Protein 4XBA (pdb70)

Nearest PDB structures (foldseek):
  3spd-assembly2_D  TM=9.838E-01  e=5.558E-36  Schizosaccharomyces pombe 972h-
  4ykl-assembly1_B-2  TM=9.839E-01  e=2.074E-35  Schizosaccharomyces pombe 972h-
  4xba-assembly1_B  TM=9.916E-01  e=1.407E-34  Schizosaccharomyces pombe 972h-
  3sp4-assembly2_B  TM=9.631E-01  e=8.719E-35  Schizosaccharomyces pombe 972h-
  4ndi-assembly2_B  TM=7.116E-01  e=6.285E-11  Homo sapiens

GO terms:
  GO:0003690 double-stranded DNA binding (F, IDA)
  GO:0003697 single-stranded DNA binding (F, IDA)
  GO:0030983 mismatched DNA binding (F, IDA)
  GO:0008270 zinc ion binding (F, IDA)
  GO:0033699 DNA 5'-adenosine monophosphate hydrolase activity (F, IDA)
  GO:0006298 mismatch repair (P, IDA)
  GO:0120108 DNA-3'-diphospho-5'-guanosine diphosphatase activity (F, IDA)
  GO:0019002 GMP binding (F, IDA)
  GO:1905108 guanosine binding (F, IDA)
  GO:1990165 single-strand break-containing DNA binding (F, IDA)
  GO:0005634 nucleus (C, HDA)
  GO:0005829 cytosol (C, HDA)

Secondary structure (DSSP, 8-state):
-GGGTTHHHHH-GGG-TTEEEE-SSEEEEE-SS-SSSSEEEEEE--TTTTTS-HHHHHHH-HHHHHHHHHHHHTTTHHHHHHHHHHHS-TT--HHHHHTTEEEEEESS-SSSS--EEEEES----TT--SHHHHHHHSSTTEEETT--GGG------GGG---SS-B-TTT--B-TT-HHHHHHHHHHHHHHHHHHH--/-GGGTTHHHHH-GGG-TTEEEE-SSEEEEE-SS-SSSSEEEEEE--TTTTTS-HHHHHHH-HHHHHHHHHHHHTTTHHHHHHHHHHHT-TT--HHHHHTTEEEEEESS-SSSS--EEEEES----TT--SHHHHHHHHSTTEEETT--GGG----TTSPPB-TTT--B-TT-HHHHHHHHHHHHHHHHHHH--

InterPro domains:
  IPR011146 HIT-like domain [PF01230] (45-155)
  IPR032566 Aprataxin, C2HE/C2H2/C2HC zinc finger [PF16278] (170-223)
  IPR036265 HIT-like superfamily [G3DSA:3.30.428.10] (33-232)
  IPR036265 HIT-like superfamily [SSF54197] (37-203)

B-factor: mean 23.41, std 11.92, range [8.29, 105.16]

Sequence (392 aa):
SFRDNLKVYIESSPEESYKNVIYYDDDVVLVRDMFPKSKKMHLLLMTRDPHLTHVHPLEIMMMMKHRSSLVEKLVSYVQGDLSSGLIFDEEARNCLSQQLTNEALCCNYIKVGFHAGPSMNNLHLHIMTLDHVSPSLKNSAHYISFTSPFFVKIDTPTSNLPTTRGTLTSLFQEDLKCWRCGETFGRHFTKLKAHLQEEYDDWLDKSVSSFRDNLKVYIESSPESYKNVIYYDDDVVLVRDMFPKSKMHLLLMTRDPHLTHVHPLEIMMMMKKHRSSLVEKLVSYVQGDLSSGLIFDEARNCLSQQLTNEALCCNYIKVGFHAGPSMNNLHLHIMTLDHVSPSLKNSSAHYISSFTSPFFVKIDTPTSNLPTLFQEDLKCWRCGETFGRHFTTKLKAHLQEEYDDWLDKSVS

CATH classification: 3.30.428.10

Solvent-accessible surface area: 18891 Å² total; per-residue (Å²): 108,108,103,44,83,20,95,43,29,19,113,33,2,115,77,79,128,13,18,43,61,103,37,131,68,0,0,0,0,90,23,111,132,41,21,1,77,0,6,0,6,1,0,3,58,53,102,158,28,5,123,31,37,7,2,66,0,0,87,151,53,92,92,11,3,84,89,1,38,65,24,25,109,37,122,2,30,38,62,6,16,74,12,0,39,114,40,25,24,111,103,2,58,34,54,21,0,15,80,5,32,20,22,0,2,16,2,9,36,33,38,68,2,7,15,0,8,0,0,0,31,3,1,19,8,124,26,0,156,70,12,30,54,4,5,0,7,48,24,107,16,13,4,108,19,113,24,24,60,70,71,30,42,113,140,29,79,39,127,84,34,134,66,147,64,1,75,1,66,66,45,4,88,59,30,27,121,80,27,98,124,0,63,63,34,1,70,114,22,12,66,46,22,40,113,105,24,63,97,108,124,101,42,82,20,89,42,15,17,114,34,2,119,73,82,126,26,21,43,58,102,40,132,62,0,0,0,0,94,23,121,123,42,26,0,72,1,6,0,9,1,0,3,57,54,101,156,31,5,124,30,78,6,14,84,0,0,110,153,58,87,97,11,2,81,85,1,41,71,26,19,94,38,123,0,20,37,71,6,16,75,11,0,40,105,43,24,16,116,110,3,60,33,54,26,0,11,95,5,32,19,22,0,3,17,16,32,50,54,32,72,3,8,11,0,7,0,0,0,32,2,1,19,6,115,30,0,151,67,14,52,57,2,12,11,8,47,25,125,56,11,7,109,17,110,28,25,46,66,84,36,68,173,96,70,157,113,81,0,84,1,66,66,45,3,92,78,19,29,128,90,34,98,111,0,62,61,28,1,76,115,20,9,72,52,26,39,110,110,20,52,111

Radius of gyration: 21.83 Å; Cα contacts (8 Å, |Δi|>4): 648; chains: 2; bounding box: 48×49×64 Å

Foldseek 3Di:
DVLAVCVCCLVCVVPDVQFPDDDPFWTKGFDPLAQALGKIKIFTSDPVPFQDQVLCCLQPVVVVLVVVVCVCVDPCVVVSVVSCCVRANVQFDSVLQVVFWFWFFFLEDSHRTGIIMIHGNLSQGPSNPACLSVCRCQDLRTPTSPDDNVPRDHRDDSVPDDDQWPADSPPGDTDGRCVVVVNVVSVVVSVVSCVVGGD/DCLAVVLCCLVCVVPDPQFPDDDPFWTKGFDPLDQALGKIKIFTSDPVPFQDQQLCCLQPVVVVLVVVVCVCVHVCVVVLVVRVCVRQNVQFDSVLQVVFWFWFDQNDHSHRTDIIMIHGNLSQGPSNDALCSVFSCQDVSTPTSPDDNVPDDCGSPFFDAQSPPGDTDGRPVVVSNVVSVVVSVVSCVVGGD

Structure (mmCIF, N/CA/C/O backbone):
data_4XBA
#
_entry.id   4XBA
#
_cell.length_a   52.761
_cell.length_b   72.509
_cell.length_c   53.926
_cell.angle_alpha   90.00
_cell.angle_beta   111.25
_cell.angle_gamma   90.00
#
_symmetry.space_group_name_H-M   'P 1 21 1'
#
loop_
_entity.id
_entity.type
_entity.pdbx_description
1 polymer 'Aprataxin-like protein'
2 non-polymer GUANOSINE
3 non-polymer 'ZINC ION'
4 non-polymer GLYCEROL
5 non-polymer "GUANOSINE-5'-MONOPHOSPHATE"
6 water water
#
loop_
_atom_site.group_PDB
_atom_site.id
_atom_site.type_symbol
_atom_site.label_atom_id
_atom_site.label_alt_id
_atom_site.label_comp_id
_atom_site.label_asym_id
_atom_site.label_entity_id
_atom_site.label_seq_id
_atom_site.pdbx_PDB_ins_code
_atom_site.Cartn_x
_atom_site.Cartn_y
_atom_site.Cartn_z
_atom_site.occupancy
_atom_site.B_iso_or_equiv
_atom_site.auth_seq_id
_atom_site.auth_comp_id
_atom_site.auth_asym_id
_atom_site.auth_atom_id
_atom_site.pdbx_PDB_model_num
ATOM 1 N N . SER A 1 1 ? -16.061 -14.833 -40.859 1.00 59.00 33 SER A N 1
ATOM 2 C CA . SER A 1 1 ? -16.108 -15.371 -39.507 1.00 46.65 33 SER A CA 1
ATOM 3 C C . SER A 1 1 ? -16.600 -14.315 -38.539 1.00 44.45 33 SER A C 1
ATOM 4 O O . SER A 1 1 ? -16.456 -13.121 -38.803 1.00 47.01 33 SER A O 1
ATOM 7 N N . PHE A 1 2 ? -17.097 -14.738 -37.385 1.00 36.29 34 PHE A N 1
ATOM 8 C CA . PHE A 1 2 ? -17.609 -13.801 -36.420 1.00 37.14 34 PHE A CA 1
ATOM 9 C C . PHE A 1 2 ? -16.455 -12.943 -35.901 1.00 36.57 34 PHE A C 1
ATOM 10 O O . PHE A 1 2 ? -16.677 -11.851 -35.414 1.00 32.48 34 PHE A O 1
ATOM 18 N N . ARG A 1 3 ? -15.222 -13.434 -36.008 1.00 26.62 35 ARG A N 1
ATOM 19 C CA . ARG A 1 3 ? -14.110 -12.659 -35.486 1.00 22.43 35 ARG A CA 1
ATOM 20 C C . ARG A 1 3 ? -13.876 -11.415 -36.292 1.00 20.60 35 ARG A C 1
ATOM 21 O O . ARG A 1 3 ? -13.169 -10.503 -35.849 1.00 17.49 35 ARG A O 1
ATOM 29 N N . ASP A 1 4 ? -14.494 -11.319 -37.454 1.00 24.27 36 ASP A N 1
ATOM 30 C CA . ASP A 1 4 ? -14.318 -10.114 -38.258 1.00 22.73 36 ASP A CA 1
ATOM 31 C C . ASP A 1 4 ? -15.490 -9.155 -38.110 1.00 17.83 36 ASP A C 1
ATOM 32 O O . ASP A 1 4 ? -15.564 -8.177 -38.863 1.00 21.83 36 ASP A O 1
ATOM 37 N N . ASN A 1 5 ? -16.354 -9.405 -37.119 1.00 18.32 37 ASN A N 1
ATOM 38 C CA . ASN A 1 5 ? -17.628 -8.665 -37.038 1.00 20.84 37 ASN A CA 1
ATOM 39 C C . ASN A 1 5 ? -17.440 -7.173 -36.844 1.00 21.67 37 ASN A C 1
ATOM 40 O O . ASN A 1 5 ? -18.233 -6.403 -37.364 1.00 25.17 37 ASN A O 1
ATOM 45 N N . LEU A 1 6 ? -16.370 -6.748 -36.174 1.00 15.37 38 LEU A N 1
ATOM 46 C CA . LEU A 1 6 ? -16.234 -5.332 -35.895 1.00 15.48 38 LEU A CA 1
ATOM 47 C C . LEU A 1 6 ? -15.724 -4.563 -37.104 1.00 17.30 38 LEU A C 1
ATOM 48 O O . LEU A 1 6 ? -15.709 -3.341 -37.070 1.00 15.17 38 LEU A O 1
ATOM 53 N N . LYS A 1 7 ? -15.318 -5.249 -38.174 1.00 15.22 39 LYS A N 1
ATOM 54 C CA . LYS A 1 7 ? -14.739 -4.536 -39.304 1.00 15.74 39 LYS A CA 1
ATOM 55 C C . LYS A 1 7 ? -15.698 -3.544 -39.907 1.00 15.38 39 LYS A C 1
ATOM 56 O O . LYS A 1 7 ? -15.265 -2.533 -40.405 1.00 17.08 39 LYS A O 1
ATOM 62 N N . VAL A 1 8 ? -17.001 -3.808 -39.842 1.00 17.63 40 VAL A N 1
ATOM 63 C CA . VAL A 1 8 ? -17.924 -2.898 -40.489 1.00 18.78 40 VAL A CA 1
ATOM 64 C C . VAL A 1 8 ? -17.887 -1.504 -39.876 1.00 13.39 40 VAL A C 1
ATOM 65 O O . VAL A 1 8 ? -18.152 -0.541 -40.563 1.00 16.22 40 VAL A O 1
ATOM 69 N N . TYR A 1 9 ? -17.550 -1.400 -38.585 1.00 14.20 41 TYR A N 1
ATOM 70 C CA . TYR A 1 9 ? -17.572 -0.091 -37.932 1.00 13.22 41 TYR A CA 1
ATOM 71 C C . TYR A 1 9 ? -16.445 0.784 -38.374 1.00 15.08 41 TYR A C 1
ATOM 72 O O . TYR A 1 9 ? -16.585 1.996 -38.356 1.00 14.26 41 TYR A O 1
ATOM 81 N N . ILE A 1 10 ? -15.325 0.176 -38.749 1.00 15.48 42 ILE A N 1
ATOM 82 C CA . ILE A 1 10 ? -14.220 0.986 -39.220 1.00 12.66 42 ILE A CA 1
ATOM 83 C C . ILE A 1 10 ? -14.246 1.168 -40.728 1.00 14.25 42 ILE A C 1
ATOM 84 O O . ILE A 1 10 ? -13.605 2.110 -41.224 1.00 18.29 42 ILE A O 1
ATOM 89 N N . GLU A 1 11 ? -15.001 0.321 -41.438 1.00 15.71 43 GLU A N 1
ATOM 90 C CA . GLU A 1 11 ? -15.206 0.530 -42.894 1.00 16.26 43 GLU A CA 1
ATOM 91 C C . GLU A 1 11 ? -16.234 1.611 -43.187 1.00 19.36 43 GLU A C 1
ATOM 92 O O . GLU A 1 11 ? -16.007 2.466 -44.032 1.00 22.22 43 GLU A O 1
ATOM 98 N N . SER A 1 12 ? -17.373 1.554 -42.492 1.00 16.08 44 SER A N 1
ATOM 99 C CA A SER A 1 12 ? -18.449 2.493 -42.767 0.32 18.99 44 SER A CA 1
ATOM 100 C CA B SER A 1 12 ? -18.497 2.452 -42.783 0.68 17.28 44 SER A CA 1
ATOM 101 C C . SER A 1 12 ? -19.154 2.947 -41.495 1.00 19.79 44 SER A C 1
ATOM 102 O O . SER A 1 12 ? -20.333 2.615 -41.245 1.00 18.85 44 SER A O 1
ATOM 107 N N . PRO A 1 13 ? -18.423 3.709 -40.660 1.00 15.43 45 PRO A N 1
ATOM 108 C CA . PRO A 1 13 ? -18.981 4.117 -39.365 1.00 14.39 45 PRO A CA 1
ATOM 109 C C . PRO A 1 13 ? -20.222 4.954 -39.515 1.00 14.38 45 PRO A C 1
ATOM 110 O O . PRO A 1 13 ? -21.097 4.913 -38.649 1.00 16.64 45 PRO A O 1
ATOM 114 N N . GLU A 1 14 ? -20.280 5.694 -40.619 1.00 17.84 46 GLU A N 1
ATOM 115 C CA A GLU A 1 14 ? -21.416 6.579 -40.818 0.54 17.76 46 GLU A CA 1
ATOM 116 C CA B GLU A 1 14 ? -21.434 6.535 -40.952 0.46 20.43 46 GLU A CA 1
ATOM 117 C C . GLU A 1 14 ? -22.747 5.804 -40.876 1.00 21.54 46 GLU A C 1
ATOM 118 O O . GLU A 1 14 ? -23.798 6.384 -40.585 1.00 20.05 46 GLU A O 1
ATOM 129 N N . SER A 1 15 ? -22.704 4.521 -41.184 1.00 18.67 47 SER A N 1
ATOM 130 C CA . SER A 1 15 ? -23.892 3.700 -41.411 1.00 19.06 47 SER A CA 1
ATOM 131 C C . SER A 1 15 ? -24.475 3.017 -40.206 1.00 27.45 47 SER A C 1
ATOM 132 O O . SER A 1 15 ? -25.504 2.396 -40.328 1.00 25.77 47 SER A O 1
ATOM 135 N N . TYR A 1 16 ? -23.805 3.055 -39.063 1.00 18.33 48 TYR A N 1
ATOM 136 C CA . TYR A 1 16 ? -24.245 2.257 -37.910 1.00 16.09 48 TYR A CA 1
ATOM 137 C C . TYR A 1 16 ? -24.603 3.157 -36.750 1.00 17.94 48 TYR A C 1
ATOM 138 O O . TYR A 1 16 ? -23.800 3.974 -36.279 1.00 15.74 48 TYR A O 1
ATOM 147 N N . LYS A 1 17 ? -25.844 3.073 -36.285 1.00 17.90 49 LYS A N 1
ATOM 148 C CA . LYS A 1 17 ? -26.300 4.036 -35.320 1.00 16.97 49 LYS A CA 1
ATOM 149 C C . LYS A 1 17 ? -25.659 3.851 -33.961 1.00 15.83 49 LYS A C 1
ATOM 150 O O . LYS A 1 17 ? -25.808 4.731 -33.108 1.00 16.97 49 LYS A O 1
ATOM 153 N N . ASN A 1 18 ? -24.967 2.723 -33.715 1.00 14.70 50 ASN A N 1
ATOM 154 C CA . ASN A 1 18 ? -24.321 2.627 -32.420 1.00 14.99 50 ASN A CA 1
ATOM 155 C C . ASN A 1 18 ? -22.902 3.187 -32.471 1.00 13.80 50 ASN A C 1
ATOM 156 O O . ASN A 1 18 ? -22.236 3.212 -31.443 1.00 14.39 50 ASN A O 1
ATOM 161 N N . VAL A 1 19 ? -22.481 3.696 -33.627 1.00 12.79 51 VAL A N 1
ATOM 162 C CA . VAL A 1 19 ? -21.223 4.471 -33.703 1.00 11.96 51 VAL A CA 1
ATOM 163 C C . VAL A 1 19 ? -21.539 5.894 -33.272 1.00 15.37 51 VAL A C 1
ATOM 164 O O . VAL A 1 19 ? -22.247 6.641 -33.985 1.00 15.02 51 VAL A O 1
ATOM 168 N N . ILE A 1 20 ? -20.973 6.316 -32.138 1.00 13.28 52 ILE A N 1
ATOM 169 C CA . ILE A 1 20 ? -21.305 7.627 -31.606 1.00 12.42 52 ILE A CA 1
ATOM 170 C C . ILE A 1 20 ? -20.236 8.713 -31.887 1.00 11.30 52 ILE A C 1
ATOM 171 O O . ILE A 1 20 ? -20.413 9.898 -31.566 1.00 13.49 52 ILE A O 1
ATOM 176 N N . TYR A 1 21 ? -19.112 8.317 -32.484 1.00 11.34 53 TYR A N 1
ATOM 177 C CA . TYR A 1 21 ? -18.122 9.248 -32.996 1.00 12.39 53 TYR A CA 1
ATOM 178 C C . TYR A 1 21 ? -17.269 8.539 -34.035 1.00 13.33 53 TYR A C 1
ATOM 179 O O . TYR A 1 21 ? -16.955 7.359 -33.878 1.00 10.89 53 TYR A O 1
ATOM 188 N N . TYR A 1 22 ? -16.916 9.240 -35.100 1.00 11.39 54 TYR A N 1
ATOM 189 C CA . TYR A 1 22 ? -15.847 8.784 -35.947 1.00 10.86 54 TYR A CA 1
ATOM 190 C C . TYR A 1 22 ? -15.109 9.941 -36.576 1.00 12.66 54 TYR A C 1
ATOM 191 O O . TYR A 1 22 ? -15.628 11.061 -36.712 1.00 13.02 54 TYR A O 1
ATOM 200 N N . ASP A 1 23 ? -13.889 9.662 -36.981 1.00 14.47 55 ASP A N 1
ATOM 201 C CA . ASP A 1 23 ? -13.163 10.549 -37.878 1.00 16.86 55 ASP A CA 1
ATOM 202 C C . ASP A 1 23 ? -12.273 9.696 -38.775 1.00 16.68 55 ASP A C 1
ATOM 203 O O . ASP A 1 23 ? -12.499 8.481 -38.886 1.00 15.61 55 ASP A O 1
ATOM 208 N N . ASP A 1 24 ? -11.295 10.298 -39.448 1.00 17.39 56 ASP A N 1
ATOM 209 C CA . ASP A 1 24 ? -10.516 9.496 -40.380 1.00 15.97 56 ASP A CA 1
ATOM 210 C C . ASP A 1 24 ? -9.687 8.436 -39.670 1.00 18.69 56 ASP A C 1
ATOM 211 O O . ASP A 1 24 ? -9.313 7.444 -40.296 1.00 20.74 56 ASP A O 1
ATOM 216 N N . ASP A 1 25 ? -9.423 8.656 -38.376 1.00 16.31 57 ASP A N 1
ATOM 217 C CA . ASP A 1 25 ? -8.496 7.815 -37.626 1.00 14.81 57 ASP A CA 1
ATOM 218 C C . ASP A 1 25 ? -9.130 6.809 -36.657 1.00 15.02 57 ASP A C 1
ATOM 219 O O . ASP A 1 25 ? -8.535 5.762 -36.377 1.00 15.49 57 ASP A O 1
ATOM 224 N N . VAL A 1 26 ? -10.271 7.138 -36.053 1.00 12.94 58 VAL A N 1
ATOM 225 C CA . VAL A 1 26 ? -10.834 6.268 -35.005 1.00 13.11 58 VAL A CA 1
ATOM 226 C C . VAL A 1 26 ? -12.361 6.228 -35.086 1.00 11.93 58 VAL A C 1
ATOM 227 O O . VAL A 1 26 ? -12.998 7.102 -35.678 1.00 12.90 58 VAL A O 1
ATOM 231 N N . VAL A 1 27 ? -12.939 5.216 -34.470 1.00 10.97 59 VAL A N 1
ATOM 232 C CA . VAL A 1 27 ? -14.382 5.076 -34.357 1.00 11.47 59 VAL A CA 1
ATOM 233 C C . VAL A 1 27 ? -14.694 4.774 -32.913 1.00 9.82 59 VAL A C 1
ATOM 234 O O . VAL A 1 27 ? -13.998 3.939 -32.310 1.00 12.18 59 VAL A O 1
ATOM 238 N N . LEU A 1 28 ? -15.697 5.429 -32.318 1.00 11.69 60 LEU A N 1
ATOM 239 C CA . LEU A 1 28 ? -16.177 5.093 -30.957 1.00 10.34 60 LEU A CA 1
ATOM 240 C C . LEU A 1 28 ? -17.525 4.464 -31.037 1.00 12.08 60 LEU A C 1
ATOM 241 O O . LEU A 1 28 ? -18.434 5.098 -31.608 1.00 13.14 60 LEU A O 1
ATOM 246 N N . VAL A 1 29 ? -17.660 3.192 -30.635 1.00 11.46 61 VAL A N 1
ATOM 247 C CA . VAL A 1 29 ? -18.895 2.481 -30.885 1.00 10.38 61 VAL A CA 1
ATOM 248 C C . VAL A 1 29 ? -19.406 1.855 -29.617 1.00 12.08 61 VAL A C 1
ATOM 249 O O . VAL A 1 29 ? -18.648 1.344 -28.802 1.00 12.90 61 VAL A O 1
ATOM 253 N N . ARG A 1 30 ? -20.731 1.852 -29.424 1.00 10.71 62 ARG A N 1
ATOM 254 C CA . ARG A 1 30 ? -21.299 1.159 -28.281 1.00 12.98 62 ARG A CA 1
ATOM 255 C C . ARG A 1 30 ? -21.201 -0.328 -28.492 1.00 17.03 62 ARG A C 1
ATOM 256 O O . ARG A 1 30 ? -21.613 -0.847 -29.544 1.00 21.78 62 ARG A O 1
ATOM 264 N N . ASP A 1 31 ? -20.737 -1.063 -27.504 1.00 14.03 63 ASP A N 1
ATOM 265 C CA . ASP A 1 31 ? -20.745 -2.515 -27.606 1.00 16.44 63 ASP A CA 1
ATOM 266 C C . ASP A 1 31 ? -22.190 -3.021 -27.688 1.00 17.61 63 ASP A C 1
ATOM 267 O O . ASP A 1 31 ? -23.048 -2.611 -26.908 1.00 18.16 63 ASP A O 1
ATOM 272 N N . MET A 1 32 ? -22.471 -3.907 -28.639 1.00 20.25 64 MET A N 1
ATOM 273 C CA . MET A 1 32 ? -23.874 -4.381 -28.731 1.00 18.93 64 MET A CA 1
ATOM 274 C C . MET A 1 32 ? -24.208 -5.429 -27.677 1.00 23.55 64 MET A C 1
ATOM 275 O O . MET A 1 32 ? -25.367 -5.746 -27.485 1.00 19.76 64 MET A O 1
ATOM 280 N N . PHE A 1 33 ? -23.196 -5.928 -26.976 1.00 18.52 65 PHE A N 1
ATOM 281 C CA . PHE A 1 33 ? -23.377 -6.895 -25.887 1.00 15.63 65 PHE A CA 1
ATOM 282 C C . PHE A 1 33 ? -22.648 -6.383 -24.666 1.00 14.41 65 PHE A C 1
ATOM 283 O O . PHE A 1 33 ? -21.673 -6.961 -24.220 1.00 15.63 65 PHE A O 1
ATOM 291 N N . PRO A 1 34 ? -23.115 -5.268 -24.135 1.00 11.74 66 PRO A N 1
ATOM 292 C CA . PRO A 1 34 ? -22.334 -4.560 -23.130 1.00 11.67 66 PRO A CA 1
ATOM 293 C C . PRO A 1 34 ? -22.153 -5.381 -21.870 1.00 12.71 66 PRO A C 1
ATOM 294 O O . PRO A 1 34 ? -23.074 -6.060 -21.405 1.00 12.85 66 PRO A O 1
ATOM 298 N N . LYS A 1 35 ? -20.977 -5.322 -21.277 1.00 12.77 67 LYS A N 1
ATOM 299 C CA . LYS A 1 35 ? -20.715 -6.145 -20.130 1.00 10.52 67 LYS A CA 1
ATOM 300 C C . LYS A 1 35 ? -20.698 -5.315 -18.854 1.00 11.06 67 LYS A C 1
ATOM 301 O O . LYS A 1 35 ? -20.406 -5.880 -17.802 1.00 12.44 67 LYS A O 1
ATOM 307 N N . SER A 1 36 ? -21.009 -4.018 -18.949 1.00 11.59 68 SER A N 1
ATOM 308 C CA . SER A 1 36 ? -21.282 -3.130 -17.801 1.00 10.38 68 SER A CA 1
ATOM 309 C C . SER A 1 36 ? -22.347 -2.176 -18.271 1.00 9.82 68 SER A C 1
ATOM 310 O O . SER A 1 36 ? -22.728 -2.186 -19.474 1.00 13.48 68 SER A O 1
ATOM 313 N N . LYS A 1 37 ? -22.820 -1.335 -17.379 1.00 11.38 69 LYS A N 1
ATOM 314 C CA A LYS A 1 37 ? -23.876 -0.393 -17.744 0.69 9.54 69 LYS A CA 1
ATOM 315 C CA B LYS A 1 37 ? -23.886 -0.401 -17.735 0.31 13.52 69 LYS A CA 1
ATOM 316 C C . LYS A 1 37 ? -23.494 0.470 -18.915 1.00 13.33 69 LYS A C 1
ATOM 317 O O . LYS A 1 37 ? -24.290 0.734 -19.825 1.00 15.14 69 LYS A O 1
ATOM 328 N N . MET A 1 38 ? -22.252 0.938 -18.920 1.00 11.36 70 MET A N 1
ATOM 329 C CA . MET A 1 38 ? -21.704 1.637 -20.085 1.00 11.01 70 MET A CA 1
ATOM 330 C C . MET A 1 38 ? -20.557 0.787 -20.615 1.00 9.55 70 MET A C 1
ATOM 331 O O . MET A 1 38 ? -19.717 0.316 -19.854 1.00 11.97 70 MET A O 1
ATOM 336 N N . HIS A 1 39 ? -20.569 0.521 -21.912 1.00 10.02 71 HIS A N 1
ATOM 337 C CA . HIS A 1 39 ? -19.473 -0.233 -22.527 1.00 9.19 71 H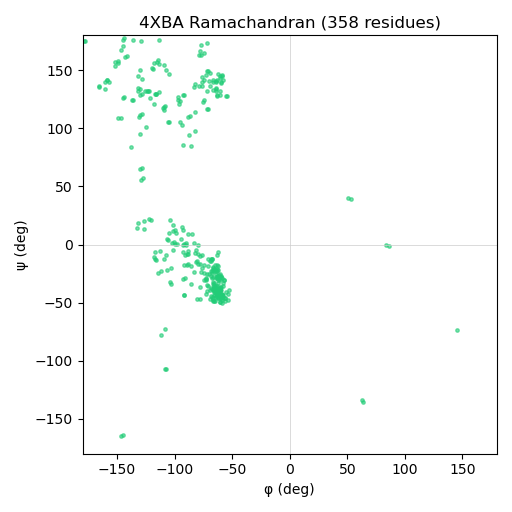IS A CA 1
ATOM 338 C C . HIS A 1 39 ? -19.288 0.211 -23.969 1.00 10.80 71 HIS A C 1
ATOM 339 O O . HIS A 1 39 ? -20.130 -0.113 -24.844 1.00 12.45 71 HIS A O 1
ATOM 346 N N . LEU A 1 40 ? -18.174 0.924 -24.205 1.00 11.51 72 LEU A N 1
ATOM 347 C CA . LEU A 1 40 ? -17.826 1.479 -25.506 1.00 12.27 72 LEU A CA 1
ATOM 348 C C . LEU A 1 40 ? -16.570 0.806 -25.985 1.00 12.28 72 LEU A C 1
ATOM 349 O O . LEU A 1 40 ? -15.804 0.298 -25.164 1.00 12.85 72 LEU A O 1
ATOM 354 N N . LEU A 1 41 ? -16.364 0.828 -27.293 1.00 9.42 73 LEU A N 1
ATOM 355 C CA . LEU A 1 41 ? -15.147 0.339 -27.917 1.00 9.89 73 LEU A CA 1
ATOM 356 C C . LEU A 1 41 ? -14.543 1.478 -28.728 1.00 11.91 73 LEU A C 1
ATOM 357 O O . LEU A 1 41 ? -15.239 2.114 -29.539 1.00 12.43 73 LEU A O 1
ATOM 362 N N . LEU A 1 42 ? -13.235 1.733 -28.596 1.00 10.76 74 LEU A N 1
ATOM 363 C CA . LEU A 1 42 ? -12.552 2.743 -29.378 1.00 9.90 74 LEU A CA 1
ATOM 364 C C . LEU A 1 42 ? -11.637 1.985 -30.349 1.00 10.52 74 LEU A C 1
ATOM 365 O O . LEU A 1 42 ? -10.777 1.189 -29.920 1.00 12.33 74 LEU A O 1
ATOM 370 N N . MET A 1 43 ? -11.880 2.137 -31.645 1.00 12.18 75 MET A N 1
ATOM 371 C CA . MET A 1 43 ? -11.237 1.352 -32.693 1.00 11.83 75 MET A CA 1
ATOM 372 C C . MET A 1 43 ? -10.392 2.203 -33.619 1.00 11.55 75 MET A C 1
ATOM 373 O O . MET A 1 43 ? -10.877 3.196 -34.130 1.00 13.33 75 MET A O 1
ATOM 378 N N . THR A 1 44 ? -9.145 1.821 -33.851 1.00 12.30 76 THR A N 1
ATOM 379 C CA . THR A 1 44 ? -8.336 2.469 -34.895 1.00 12.73 76 THR A CA 1
ATOM 380 C C . THR A 1 44 ? -8.885 2.067 -36.258 1.00 15.87 76 THR A C 1
ATOM 381 O O . THR A 1 44 ? -9.342 0.912 -36.448 1.00 12.58 76 THR A O 1
ATOM 385 N N . ARG A 1 45 ? -8.911 3.027 -37.195 1.00 12.04 77 ARG A N 1
ATOM 386 C CA . ARG A 1 45 ? -9.269 2.713 -38.530 1.00 10.69 77 ARG A CA 1
ATOM 387 C C . ARG A 1 45 ? -8.078 2.362 -39.418 1.00 13.58 77 ARG A C 1
ATOM 388 O O . ARG A 1 45 ? -8.243 2.054 -40.610 1.00 16.46 77 ARG A O 1
ATOM 396 N N . ASP A 1 46 ? -6.876 2.375 -38.851 1.00 13.89 78 ASP A N 1
ATOM 397 C CA . ASP A 1 46 ? -5.663 2.150 -39.640 1.00 18.20 78 ASP A CA 1
ATOM 398 C C . ASP A 1 46 ? -5.564 0.679 -40.077 1.00 16.33 78 ASP A C 1
ATOM 399 O O . ASP A 1 46 ? -5.476 -0.183 -39.236 1.00 14.96 78 ASP A O 1
ATOM 404 N N . PRO A 1 47 ? -5.603 0.388 -41.378 1.00 17.44 79 PRO A N 1
ATOM 405 C CA . PRO A 1 47 ? -5.591 -1.009 -41.826 1.00 15.74 79 PRO A CA 1
ATOM 406 C C . PRO A 1 47 ? -4.325 -1.755 -41.453 1.00 15.62 79 PRO A C 1
ATOM 407 O O . PRO A 1 47 ? -4.353 -2.983 -41.344 1.00 20.51 79 PRO A O 1
ATOM 411 N N . HIS A 1 48 ? -3.247 -1.018 -41.213 1.00 15.56 80 HIS A N 1
ATOM 412 C CA . HIS A 1 48 ? -2.004 -1.680 -40.815 1.00 14.87 80 HIS A CA 1
ATOM 413 C C . HIS A 1 48 ? -1.861 -1.886 -39.330 1.00 18.16 80 HIS A C 1
ATOM 414 O O . HIS A 1 48 ? -0.883 -2.533 -38.897 1.00 19.92 80 HIS A O 1
ATOM 421 N N . LEU A 1 49 ? -2.758 -1.327 -38.544 1.00 14.03 81 LEU A N 1
ATOM 422 C CA . LEU A 1 49 ? -2.725 -1.564 -37.124 1.00 11.70 81 LEU A CA 1
ATOM 423 C C . LEU A 1 49 ? -3.909 -2.389 -36.593 1.00 15.35 81 LEU A C 1
ATOM 424 O O . LEU A 1 49 ? -3.844 -2.960 -35.495 1.00 13.03 81 LEU A O 1
ATOM 429 N N . THR A 1 50 ? -5.020 -2.406 -37.324 1.00 15.09 82 THR A N 1
ATOM 430 C CA . THR A 1 50 ? -6.227 -3.028 -36.776 1.00 13.00 82 THR A CA 1
ATOM 431 C C . THR A 1 50 ? -6.036 -4.534 -36.533 1.00 13.99 82 THR A C 1
ATOM 432 O O . THR A 1 50 ? -6.643 -5.077 -35.606 1.00 13.03 82 THR A O 1
ATOM 436 N N . HIS A 1 51 ? -5.161 -5.192 -37.293 1.00 14.62 83 HIS A N 1
ATOM 437 C CA . HIS A 1 51 ? -5.026 -6.618 -37.064 1.00 17.25 83 HIS A CA 1
ATOM 438 C C . HIS A 1 51 ? -3.819 -6.967 -36.190 1.00 16.50 83 HIS A C 1
ATOM 439 O O . HIS A 1 51 ? -3.494 -8.147 -36.020 1.00 22.84 83 HIS A O 1
ATOM 446 N N . VAL A 1 52 ? -3.193 -5.957 -35.593 1.00 12.25 84 VAL A N 1
ATOM 447 C CA . VAL A 1 52 ? -2.072 -6.237 -34.701 1.00 14.83 84 VAL A CA 1
ATOM 448 C C . VAL A 1 52 ? -2.617 -6.591 -33.333 1.00 13.86 84 VAL A C 1
ATOM 449 O O . VAL A 1 52 ? -3.568 -5.959 -32.841 1.00 13.33 84 VAL A O 1
ATOM 453 N N . HIS A 1 53 ? -2.069 -7.632 -32.712 1.00 14.41 85 HIS A N 1
ATOM 454 C CA . HIS A 1 53 ? -2.532 -8.037 -31.376 1.00 12.20 85 HIS A CA 1
ATOM 455 C C . HIS A 1 53 ? -2.360 -6.931 -30.378 1.00 12.55 85 HIS A C 1
ATOM 456 O O . HIS A 1 53 ? -1.365 -6.232 -30.427 1.00 11.61 85 HIS A O 1
ATOM 463 N N . PRO A 1 54 ? -3.331 -6.706 -29.475 1.00 11.73 86 PRO A N 1
ATOM 464 C CA . PRO A 1 54 ? -3.203 -5.597 -28.532 1.00 12.42 86 PRO A CA 1
ATOM 465 C C . PRO A 1 54 ? -1.960 -5.645 -27.684 1.00 11.70 86 PRO A C 1
ATOM 466 O O . PRO A 1 54 ? -1.477 -4.532 -27.363 1.00 13.72 86 PRO A O 1
ATOM 470 N N . LEU A 1 55 ? -1.412 -6.811 -27.351 1.00 12.92 87 LEU A N 1
ATOM 471 C CA . LEU A 1 55 ? -0.193 -6.816 -26.554 1.00 15.60 87 LEU A CA 1
ATOM 472 C C . LEU A 1 55 ? 1.000 -6.368 -27.408 1.00 16.24 87 LEU A C 1
ATOM 473 O O . LEU A 1 55 ? 1.926 -5.751 -26.872 1.00 16.82 87 LEU A O 1
ATOM 478 N N . GLU A 1 56 ? 0.976 -6.615 -28.717 1.00 14.31 88 GLU A N 1
ATOM 479 C CA . GLU A 1 56 ? 2.026 -6.077 -29.612 1.00 14.11 88 GLU A CA 1
ATOM 480 C C . GLU A 1 56 ? 1.862 -4.566 -29.784 1.00 11.81 88 GLU A C 1
ATOM 481 O O . GLU A 1 56 ? 2.839 -3.826 -29.886 1.00 16.56 88 GLU A O 1
ATOM 487 N N . ILE A 1 57 ? 0.620 -4.076 -29.796 1.00 12.63 89 ILE A N 1
ATOM 488 C CA . ILE A 1 57 ? 0.383 -2.649 -29.807 1.00 12.49 89 ILE A CA 1
ATOM 489 C C . ILE A 1 57 ? 0.984 -2.011 -28.568 1.00 11.62 89 ILE A C 1
ATOM 490 O O . ILE A 1 57 ? 1.733 -1.015 -28.654 1.00 12.89 89 ILE A O 1
ATOM 495 N N . MET A 1 58 ? 0.688 -2.568 -27.397 1.00 14.97 90 MET A N 1
ATOM 496 C CA A MET A 1 58 ? 1.178 -1.928 -26.187 0.31 14.14 90 MET A CA 1
ATOM 497 C CA B MET A 1 58 ? 1.181 -2.007 -26.134 0.69 12.98 90 MET A CA 1
ATOM 498 C C . MET A 1 58 ? 2.701 -2.034 -26.057 1.00 15.16 90 MET A C 1
ATOM 499 O O . MET A 1 58 ? 3.317 -1.147 -25.462 1.00 19.06 90 MET A O 1
ATOM 508 N N . MET A 1 59 ? 3.328 -3.049 -26.666 1.00 14.31 91 MET A N 1
ATOM 509 C CA A MET A 1 59 ? 4.789 -3.167 -26.624 0.45 17.35 91 MET A CA 1
ATOM 510 C CA B MET A 1 59 ? 4.789 -3.132 -26.588 0.55 16.19 91 MET A CA 1
ATOM 511 C C . MET A 1 59 ? 5.477 -2.317 -27.673 1.00 18.84 91 MET A C 1
ATOM 512 O O . MET A 1 59 ? 6.480 -1.649 -27.396 1.00 23.21 91 MET A O 1
ATOM 521 N N . LYS A 1 60 ? 4.967 -2.370 -28.900 1.00 13.54 92 LYS A N 1
ATOM 522 C CA . LYS A 1 60 ? 5.718 -1.886 -30.057 1.00 15.68 92 LYS A CA 1
ATOM 523 C C . LYS A 1 60 ? 5.102 -0.726 -30.780 1.00 14.85 92 LYS A C 1
ATOM 524 O O . LYS A 1 60 ? 5.655 -0.253 -31.755 1.00 16.77 92 LYS A O 1
ATOM 530 N N . HIS A 1 61 ? 3.875 -0.330 -30.386 1.00 12.60 93 HIS A N 1
ATOM 531 C CA . HIS A 1 61 ? 3.187 0.753 -31.098 1.00 11.39 93 HIS A CA 1
ATOM 532 C C . HIS A 1 61 ? 2.686 1.797 -30.128 1.00 15.69 93 HIS A C 1
ATOM 533 O O . HIS A 1 61 ? 1.490 2.152 -30.103 1.00 14.14 93 HIS A O 1
ATOM 540 N N . ARG A 1 62 ? 3.585 2.329 -29.329 1.00 15.17 94 ARG A N 1
ATOM 541 C CA . ARG A 1 62 ? 3.240 3.324 -28.332 1.00 14.05 94 ARG A CA 1
ATOM 542 C C . ARG A 1 62 ? 2.652 4.573 -28.953 1.00 16.83 94 ARG A C 1
ATOM 543 O O . ARG A 1 62 ? 1.932 5.297 -28.246 1.00 16.85 94 ARG A O 1
ATOM 551 N N . SER A 1 63 ? 2.966 4.879 -30.229 1.00 14.48 95 SER A N 1
ATOM 552 C CA A SER A 1 63 ? 2.358 6.039 -30.880 0.18 19.39 95 SER A CA 1
ATOM 553 C CA B SER A 1 63 ? 2.350 6.051 -30.878 0.82 14.06 95 SER A CA 1
ATOM 554 C C . SER A 1 63 ? 0.844 5.897 -30.903 1.00 13.88 95 SER A C 1
ATOM 555 O O . SER A 1 63 ? 0.109 6.861 -30.702 1.00 16.80 95 SER A O 1
ATOM 560 N N . LEU A 1 64 ? 0.403 4.688 -31.185 1.00 17.59 96 LEU A N 1
ATOM 561 C CA . LEU A 1 64 ? -1.041 4.490 -31.226 1.00 14.46 96 LEU A CA 1
ATOM 562 C C . LEU A 1 64 ? -1.586 4.520 -29.830 1.00 14.45 96 LEU A C 1
ATOM 563 O O . LEU A 1 64 ? -2.698 5.104 -29.635 1.00 14.78 96 LEU A O 1
ATOM 568 N N . VAL A 1 65 ? -0.915 3.881 -28.856 1.00 13.86 97 VAL A N 1
ATOM 569 C CA . VAL A 1 65 ? -1.415 3.953 -27.482 1.00 13.01 97 VAL A CA 1
ATOM 570 C C . VAL A 1 65 ? -1.595 5.418 -27.070 1.00 15.00 97 VAL A C 1
ATOM 571 O O . VAL A 1 65 ? -2.646 5.821 -26.572 1.00 15.06 97 VAL A O 1
ATOM 575 N N . GLU A 1 66 ? -0.601 6.250 -27.323 1.00 15.84 98 GLU A N 1
ATOM 576 C CA . GLU A 1 66 ? -0.723 7.644 -26.918 1.00 18.05 98 GLU A CA 1
ATOM 577 C C . GLU A 1 66 ? -1.845 8.362 -27.656 1.00 19.12 98 GLU A C 1
ATOM 578 O O . GLU A 1 66 ? -2.554 9.161 -27.051 1.00 18.04 98 GLU A O 1
ATOM 584 N N . LYS A 1 67 ? -2.065 8.026 -28.931 1.00 15.67 99 LYS A N 1
ATOM 585 C CA . LYS A 1 67 ? -3.157 8.656 -29.672 1.00 16.89 99 LYS A CA 1
ATOM 586 C C . LYS A 1 67 ? -4.521 8.235 -29.110 1.00 15.27 99 LYS A C 1
ATOM 587 O O . LYS A 1 67 ? -5.437 9.073 -28.931 1.00 15.03 99 LYS A O 1
ATOM 593 N N . LEU A 1 68 ? -4.693 6.944 -28.845 1.00 14.33 100 LEU A N 1
ATOM 594 C CA . LEU A 1 68 ? -5.947 6.491 -28.266 1.00 11.40 100 LEU A CA 1
ATOM 595 C C . LEU A 1 68 ? -6.234 7.158 -26.912 1.00 14.96 100 LEU A C 1
ATOM 596 O O . LEU A 1 68 ? -7.384 7.606 -26.651 1.00 14.83 100 LEU A O 1
ATOM 601 N N . VAL A 1 69 ? -5.238 7.217 -26.035 1.00 14.51 101 VAL A N 1
ATOM 602 C CA . VAL A 1 69 ? -5.366 7.856 -24.749 1.00 14.14 101 VAL A CA 1
ATOM 603 C C . VAL A 1 69 ? -5.677 9.358 -24.953 1.00 15.96 101 VAL A C 1
ATOM 604 O O . VAL A 1 69 ? -6.487 9.942 -24.220 1.00 17.13 101 VAL A O 1
ATOM 608 N N . SER A 1 70 ? -5.070 10.000 -25.957 1.00 15.94 102 SER A N 1
ATOM 609 C CA . SER A 1 70 ? -5.385 11.414 -26.173 1.00 14.96 102 SER A CA 1
ATOM 610 C C . SER A 1 70 ? -6.836 11.621 -26.594 1.00 17.29 102 SER A C 1
ATOM 611 O O . SER A 1 70 ? -7.453 12.635 -26.238 1.00 18.01 102 SER A O 1
ATOM 614 N N . TYR A 1 71 ? -7.408 10.668 -27.331 1.00 15.79 103 TYR A N 1
ATOM 615 C CA . TYR A 1 71 ? -8.830 10.771 -27.599 1.00 14.70 103 TYR A CA 1
ATOM 616 C C . TYR A 1 71 ? -9.663 10.555 -26.337 1.00 13.78 103 TYR A C 1
ATOM 617 O O . TYR A 1 71 ? -10.676 11.245 -26.129 1.00 15.11 103 TYR A O 1
ATOM 626 N N . VAL A 1 72 ? -9.345 9.561 -25.531 1.00 14.69 104 VAL A N 1
ATOM 627 C CA . VAL A 1 72 ? -10.144 9.286 -24.348 1.00 14.53 104 VAL A CA 1
ATOM 628 C C . VAL A 1 72 ? -10.105 10.438 -23.361 1.00 16.83 104 VAL A C 1
ATOM 629 O O . VAL A 1 72 ? -11.151 10.827 -22.795 1.00 18.81 104 VAL A O 1
ATOM 633 N N . GLN A 1 73 ? -8.920 11.040 -23.196 1.00 16.53 105 GLN A N 1
ATOM 634 C CA . GLN A 1 73 ? -8.760 12.140 -22.261 1.00 19.31 105 GLN A CA 1
ATOM 635 C C . GLN A 1 73 ? -9.103 13.486 -22.865 1.00 17.45 105 GLN A C 1
ATOM 636 O O . GLN A 1 73 ? -9.334 14.449 -22.140 1.00 24.22 105 GLN A O 1
ATOM 642 N N . GLY A 1 74 ? -9.120 13.566 -24.191 1.00 14.88 106 GLY A N 1
ATOM 643 C CA . GLY A 1 74 ? -9.338 14.812 -24.879 1.00 18.93 106 GLY A CA 1
ATOM 644 C C . GLY A 1 74 ? -10.673 14.966 -25.563 1.00 16.82 106 GLY A C 1
ATOM 645 O O . GLY A 1 74 ? -11.681 15.102 -24.885 1.00 20.93 106 GLY A O 1
ATOM 646 N N . ASP A 1 75 ? -10.689 14.901 -26.897 1.00 16.16 107 ASP A N 1
ATOM 647 C CA . ASP A 1 75 ? -11.879 15.208 -27.674 1.00 15.77 107 ASP A CA 1
ATOM 648 C C . ASP A 1 75 ? -13.071 14.340 -27.293 1.00 18.24 107 ASP A C 1
ATOM 649 O O . ASP A 1 75 ? -14.183 14.805 -27.418 1.00 16.35 107 ASP A O 1
ATOM 654 N N . LEU A 1 76 ? -12.856 13.098 -26.841 1.00 15.45 108 LEU A N 1
ATOM 655 C CA . LEU A 1 76 ? -13.997 12.229 -26.546 1.00 12.60 108 LEU A CA 1
ATOM 656 C C . LEU A 1 76 ? -14.367 12.195 -25.072 1.00 12.62 108 LEU A C 1
ATOM 657 O O . LEU A 1 76 ? -15.351 11.544 -24.702 1.00 13.91 108 LEU A O 1
ATOM 662 N N . SER A 1 77 ? -13.659 12.929 -24.232 1.00 13.70 109 SER A N 1
ATOM 663 C CA A SER A 1 77 ? -13.910 12.798 -22.801 0.56 12.48 109 SER A CA 1
ATOM 664 C CA B SER A 1 77 ? -13.891 12.869 -22.790 0.44 14.50 109 SER A CA 1
ATOM 665 C C . SER A 1 77 ? -15.336 13.205 -22.444 1.00 15.30 109 SER A C 1
ATOM 666 O O . SER A 1 77 ? -16.000 12.477 -21.707 1.00 13.81 109 SER A O 1
ATOM 671 N N . GLY A 1 78 ? -15.809 14.345 -22.960 1.00 16.32 110 GLY A N 1
ATOM 672 C CA . GLY A 1 78 ? -17.139 14.804 -22.587 1.00 17.58 110 GLY A CA 1
ATOM 673 C C . GLY A 1 78 ? -18.187 13.832 -23.083 1.00 16.31 110 GLY A C 1
ATOM 674 O O . GLY A 1 78 ? -19.190 13.544 -22.379 1.00 17.18 110 GLY A O 1
ATOM 675 N N . LEU A 1 79 ? -17.957 13.283 -24.270 1.00 14.96 111 LEU A N 1
ATOM 676 C CA . LEU A 1 79 ? -18.868 12.281 -24.810 1.00 14.80 111 LEU A CA 1
ATOM 677 C C . LEU A 1 79 ? -18.931 11.035 -23.953 1.00 15.93 111 LEU A C 1
ATOM 678 O O . LEU A 1 79 ? -19.998 10.491 -23.692 1.00 16.06 111 LEU A O 1
ATOM 683 N N . ILE A 1 80 ? -17.786 10.536 -23.532 1.00 13.28 112 ILE A N 1
ATOM 684 C CA . ILE A 1 80 ? -17.780 9.364 -22.679 1.00 14.48 112 ILE A CA 1
ATOM 685 C C . ILE A 1 80 ? -18.516 9.618 -21.368 1.00 14.01 112 ILE A C 1
ATOM 686 O O . ILE A 1 80 ? -19.296 8.782 -20.923 1.00 13.14 112 ILE A O 1
ATOM 691 N N . PHE A 1 81 ? -18.264 10.744 -20.709 1.00 12.68 113 PHE A N 1
ATOM 692 C CA . PHE A 1 81 ? -18.986 11.030 -19.457 1.00 10.96 113 PHE A CA 1
ATOM 693 C C . PHE A 1 81 ? -20.474 11.205 -19.681 1.00 15.69 113 PHE A C 1
ATOM 694 O O . PHE A 1 81 ? -21.260 10.789 -18.848 1.00 16.35 113 PHE A O 1
ATOM 702 N N . ASP A 1 82 ? -20.840 11.834 -20.799 1.00 16.28 114 ASP A N 1
ATOM 703 C CA . ASP A 1 82 ? -22.275 11.981 -21.069 1.00 15.65 114 ASP A CA 1
ATOM 704 C C . ASP A 1 82 ? -22.912 10.614 -21.354 1.00 17.93 114 ASP A C 1
ATOM 705 O O . ASP A 1 82 ? -24.039 10.370 -20.950 1.00 16.82 114 ASP A O 1
ATOM 710 N N . GLU A 1 83 ? -22.225 9.736 -22.063 1.00 15.44 115 GLU A N 1
ATOM 711 C CA A GLU A 1 83 ? -22.752 8.391 -22.225 0.56 12.37 115 GLU A CA 1
ATOM 712 C CA B GLU A 1 83 ? -22.666 8.362 -22.217 0.44 17.55 115 GLU A CA 1
ATOM 713 C C . GLU A 1 83 ? -22.887 7.684 -20.875 1.00 16.37 115 GLU A C 1
ATOM 714 O O . GLU A 1 83 ? -23.901 7.002 -20.646 1.00 16.04 115 GLU A O 1
ATOM 725 N N . ALA A 1 84 ? -21.919 7.830 -19.969 1.00 13.45 116 ALA A N 1
ATOM 726 C CA . ALA A 1 84 ? -22.045 7.192 -18.662 1.00 16.64 116 ALA A CA 1
ATOM 727 C C . ALA A 1 84 ? -23.262 7.728 -17.919 1.00 15.50 116 ALA A C 1
ATOM 728 O O . ALA A 1 84 ? -23.951 6.955 -17.260 1.00 16.40 116 ALA A O 1
ATOM 730 N N . ARG A 1 85 ? -23.497 9.036 -18.018 1.00 15.52 117 ARG A N 1
ATOM 731 C CA . ARG A 1 85 ? -24.672 9.621 -17.354 1.00 16.13 117 ARG A CA 1
ATOM 732 C C . ARG A 1 85 ? -25.949 9.064 -17.967 1.00 17.72 117 ARG A C 1
ATOM 733 O O . ARG A 1 85 ? -26.890 8.760 -17.244 1.00 20.31 117 ARG A O 1
ATOM 741 N N . ASN A 1 86 ? -25.938 8.861 -19.280 1.00 17.19 118 ASN A N 1
ATOM 742 C CA . ASN A 1 86 ? -27.120 8.258 -19.898 1.00 17.76 118 ASN A CA 1
ATOM 743 C C . ASN A 1 86 ? -27.348 6.830 -19.514 1.00 18.68 118 ASN A C 1
ATOM 744 O O . ASN A 1 86 ? -28.501 6.361 -19.536 1.00 22.55 118 ASN A O 1
ATOM 749 N N . CYS A 1 87 ? -26.267 6.112 -19.207 1.00 20.53 119 CYS A N 1
ATOM 750 C CA . CYS A 1 87 ? -26.303 4.676 -18.937 1.00 19.41 119 CYS A CA 1
ATOM 751 C C . CYS A 1 87 ? -26.503 4.377 -17.471 1.00 16.60 119 CYS A C 1
ATOM 752 O O . CYS A 1 87 ? -27.014 3.300 -17.131 1.00 21.05 119 CYS A O 1
ATOM 755 N N . LEU A 1 88 ? -26.043 5.284 -16.620 1.00 14.74 120 LEU A N 1
ATOM 756 C CA . LEU A 1 88 ? -26.083 5.083 -15.188 1.00 17.96 120 LEU A CA 1
ATOM 757 C C . LEU A 1 88 ? -27.064 6.047 -14.534 1.00 23.54 120 LEU A C 1
ATOM 758 O O . LEU A 1 88 ? -28.179 5.652 -14.208 1.00 21.73 120 LEU A O 1
ATOM 763 N N . SER A 1 89 ? -26.668 7.304 -14.361 1.00 17.67 121 SER A N 1
ATOM 764 C CA . SER A 1 89 ? -27.538 8.348 -13.798 1.00 18.45 121 SER A CA 1
ATOM 765 C C . SER A 1 89 ? -27.077 9.727 -14.213 1.00 19.27 121 SER A C 1
ATOM 766 O O . SER A 1 89 ? -25.883 10.027 -14.207 1.00 19.34 121 SER A O 1
ATOM 769 N N . GLN A 1 90 ? -28.027 10.605 -14.532 1.00 19.54 122 GLN A N 1
ATOM 770 C CA . GLN A 1 90 ? -27.699 11.968 -14.894 1.00 19.53 122 GLN A CA 1
ATOM 771 C C . GLN A 1 90 ? -27.165 12.778 -13.738 1.00 19.99 122 GLN A C 1
ATOM 772 O O . GLN A 1 90 ? -26.611 13.850 -13.945 1.00 25.73 122 GLN A O 1
ATOM 778 N N . GLN A 1 91 ? -27.330 12.263 -12.524 1.00 20.92 123 GLN A N 1
ATOM 779 C CA . GLN A 1 91 ? -26.918 12.963 -11.314 1.00 22.33 123 GLN A CA 1
ATOM 780 C C . GLN A 1 91 ? -25.464 12.669 -10.929 1.00 28.05 123 GLN A C 1
ATOM 781 O O . GLN A 1 91 ? -25.038 13.012 -9.833 1.00 27.31 123 GLN A O 1
ATOM 787 N N . LEU A 1 92 ? -24.723 12.002 -11.809 1.00 23.60 124 LEU A N 1
ATOM 788 C CA . LEU A 1 92 ? -23.311 11.686 -11.556 1.00 20.42 124 LEU A CA 1
ATOM 789 C C . LEU A 1 92 ? -22.421 12.706 -12.225 1.00 20.07 124 LEU A C 1
ATOM 790 O O . LEU A 1 92 ? -22.517 12.931 -13.434 1.00 21.45 124 LEU A O 1
ATOM 795 N N . THR A 1 93 ? -21.556 13.329 -11.448 1.00 21.76 125 THR A N 1
ATOM 796 C CA . THR A 1 93 ? -20.614 14.245 -12.026 1.00 18.36 125 THR A CA 1
ATOM 797 C C . THR A 1 93 ? -19.451 13.540 -12.708 1.00 19.07 125 THR A C 1
ATOM 798 O O . THR A 1 93 ? -19.216 12.355 -12.503 1.00 18.80 125 THR A O 1
ATOM 802 N N . ASN A 1 94 ? -18.704 14.303 -13.500 1.00 19.20 126 ASN A N 1
ATOM 803 C CA . ASN A 1 94 ? -17.500 13.747 -14.119 1.00 20.45 126 ASN A CA 1
ATOM 804 C C . ASN A 1 94 ? -16.575 13.259 -13.033 1.00 21.87 126 ASN A C 1
ATOM 805 O O . ASN A 1 94 ? -15.909 12.234 -13.197 1.00 19.87 126 ASN A O 1
ATOM 810 N N . GLU A 1 95 ? -16.560 13.976 -11.915 1.00 22.04 127 GLU A N 1
ATOM 811 C CA . GLU A 1 95 ? -15.688 13.599 -10.809 1.00 23.52 127 GLU A CA 1
ATOM 812 C C . GLU A 1 95 ? -16.088 12.260 -10.199 1.00 30.60 127 GLU A C 1
ATOM 813 O O . GLU A 1 95 ? -15.247 11.437 -9.866 1.00 34.20 127 GLU A O 1
ATOM 819 N N . ALA A 1 96 ? -17.379 12.025 -10.068 1.00 20.53 128 ALA A N 1
ATOM 820 C CA . ALA A 1 96 ? -17.831 10.717 -9.569 1.00 24.24 128 ALA A CA 1
ATOM 821 C C . ALA A 1 96 ? -17.496 9.586 -10.548 1.00 29.85 128 ALA A C 1
ATOM 822 O O . ALA A 1 96 ? -17.078 8.470 -10.166 1.00 24.12 128 ALA A O 1
ATOM 824 N N . LEU A 1 97 ? -17.643 9.876 -11.831 1.00 18.90 129 LEU A N 1
ATOM 825 C CA . LEU A 1 97 ? -17.466 8.858 -12.857 1.00 15.14 129 LEU A CA 1
ATOM 826 C C . LEU A 1 97 ? -16.025 8.498 -13.186 1.00 15.10 129 LEU A C 1
ATOM 827 O O . LEU A 1 97 ? -15.736 7.416 -13.607 1.00 18.74 129 LEU A O 1
ATOM 832 N N A CYS A 1 98 ? -15.121 9.446 -12.981 0.56 20.39 130 CYS A N 1
ATOM 833 N N B CYS A 1 98 ? -15.117 9.443 -12.997 0.44 20.93 130 CYS A N 1
ATOM 834 C CA A CYS A 1 98 ? -13.724 9.221 -13.342 0.56 17.72 130 CYS A CA 1
ATOM 835 C CA B CYS A 1 98 ? -13.737 9.207 -13.403 0.44 16.20 130 CYS A CA 1
ATOM 836 C C A CYS A 1 98 ? -13.167 7.998 -12.647 0.56 18.49 130 CYS A C 1
ATOM 837 C C B CYS A 1 98 ? -13.075 8.087 -12.602 0.44 17.35 130 CYS A C 1
ATOM 838 O O A CYS A 1 98 ? -12.409 7.210 -13.241 0.56 25.22 130 CYS A O 1
ATOM 839 O O B CYS A 1 98 ? -12.137 7.454 -13.090 0.44 31.28 130 CYS A O 1
ATOM 844 N N . ASN A 1 99 ? -13.570 7.819 -11.402 1.00 16.67 131 ASN A N 1
ATOM 845 C CA . ASN A 1 99 ? -13.066 6.723 -10.615 1.00 18.64 131 ASN A CA 1
ATOM 846 C C . ASN A 1 99 ? -13.812 5.409 -10.899 1.00 32.66 131 ASN A C 1
ATOM 847 O O . ASN A 1 99 ? -13.459 4.363 -10.360 1.00 26.13 131 ASN A O 1
ATOM 852 N N . TYR A 1 100 ? -14.796 5.462 -11.791 1.00 13.77 132 TYR A N 1
ATOM 853 C CA . TYR A 1 100 ? -15.685 4.327 -12.007 1.00 11.77 132 TYR A CA 1
ATOM 854 C C . TYR A 1 100 ? -15.639 3.901 -13.474 1.00 10.85 132 TYR A C 1
ATOM 855 O O . TYR A 1 100 ? -16.537 3.222 -13.924 1.00 12.01 132 TYR A O 1
ATOM 864 N N . ILE A 1 101 ? -14.564 4.246 -14.195 1.00 12.05 133 ILE A N 1
ATOM 865 C CA . ILE A 1 101 ? -14.425 3.882 -15.598 1.00 10.34 133 ILE A CA 1
ATOM 866 C C . ILE A 1 101 ? -13.059 3.247 -15.765 1.00 10.14 133 ILE A C 1
ATOM 867 O O . ILE A 1 101 ? -12.064 3.791 -15.250 1.00 18.01 133 ILE A O 1
ATOM 872 N N . LYS A 1 102 ? -13.017 2.130 -16.461 1.00 10.00 134 LYS A N 1
ATOM 873 C CA . LYS A 1 102 ? -11.736 1.520 -16.800 1.00 10.34 134 LYS A CA 1
ATOM 874 C C . LYS A 1 102 ? -11.560 1.428 -18.300 1.00 11.52 134 LYS A C 1
ATOM 875 O O . LYS A 1 102 ? -12.519 1.303 -19.072 1.00 11.62 134 LYS A O 1
ATOM 881 N N . VAL A 1 103 ? -10.309 1.449 -18.744 1.00 9.72 135 VAL A N 1
ATOM 882 C CA . VAL A 1 103 ? -9.982 1.538 -20.141 1.00 9.52 135 VAL A CA 1
ATOM 883 C C . VAL A 1 103 ? -8.867 0.550 -20.416 1.00 12.09 135 VAL A C 1
ATOM 884 O O . VAL A 1 103 ? -7.808 0.571 -19.734 1.00 12.73 135 VAL A O 1
ATOM 888 N N . GLY A 1 104 ? -9.069 -0.355 -21.365 1.00 9.94 136 GLY A N 1
ATOM 889 C CA . GLY A 1 104 ? -8.071 -1.408 -21.581 1.00 9.41 136 GLY A CA 1
ATOM 890 C C . GLY A 1 104 ? -8.362 -2.366 -22.702 1.00 12.39 136 GLY A C 1
ATOM 891 O O . GLY A 1 104 ? -9.465 -2.354 -23.293 1.00 11.62 136 GLY A O 1
ATOM 892 N N . PHE A 1 105 ? -7.407 -3.255 -22.970 1.00 11.35 137 PHE A N 1
ATOM 893 C CA . PHE A 1 105 ? -7.526 -4.239 -24.038 1.00 9.54 137 PHE A CA 1
ATOM 894 C C . PHE A 1 105 ? -7.697 -5.612 -23.403 1.00 13.24 137 PHE A C 1
ATOM 895 O O . PHE A 1 105 ? -7.281 -5.827 -22.263 1.00 14.90 137 PHE A O 1
ATOM 903 N N . HIS A 1 106 ? -8.313 -6.550 -24.103 1.00 12.46 138 HIS A N 1
ATOM 904 C CA . HIS A 1 106 ? -8.112 -7.951 -23.725 1.00 12.01 138 HIS A CA 1
ATOM 905 C C . HIS A 1 106 ? -6.769 -8.540 -24.153 1.00 13.36 138 HIS A C 1
ATOM 906 O O . HIS A 1 106 ? -6.261 -8.272 -25.258 1.00 17.49 138 HIS A O 1
ATOM 913 N N . ALA A 1 107 ? -6.224 -9.411 -23.310 1.00 12.37 139 ALA A N 1
ATOM 914 C CA . ALA A 1 107 ? -4.961 -10.087 -23.619 1.00 12.10 139 ALA A CA 1
ATOM 915 C C . ALA A 1 107 ? -5.173 -11.129 -24.715 1.00 17.86 139 ALA A C 1
ATOM 916 O O . ALA A 1 107 ? -4.209 -11.595 -25.358 1.00 17.39 139 ALA A O 1
ATOM 918 N N . GLY A 1 108 ? -6.397 -11.615 -24.828 1.00 16.64 140 GLY A N 1
ATOM 919 C CA . GLY A 1 108 ? -6.780 -12.476 -25.942 1.00 18.15 140 GLY A CA 1
ATOM 920 C C . GLY A 1 108 ? -8.142 -12.118 -26.490 1.00 17.42 140 GLY A C 1
ATOM 921 O O . GLY A 1 108 ? -9.126 -12.753 -26.209 1.00 19.88 140 GLY A O 1
ATOM 922 N N . PRO A 1 109 ? -8.198 -11.147 -27.362 1.00 14.04 141 PRO A N 1
ATOM 923 C CA . PRO A 1 109 ? -9.507 -10.704 -27.869 1.00 16.15 141 PRO A CA 1
ATOM 924 C C . PRO A 1 109 ? -10.182 -11.719 -28.761 1.00 17.32 141 PRO A C 1
ATOM 925 O O . PRO A 1 109 ? -9.546 -12.436 -29.507 1.00 20.53 141 PRO A O 1
ATOM 929 N N . SER A 1 110 ? -11.505 -11.733 -28.695 1.00 18.55 142 SER A N 1
ATOM 930 C CA . SER A 1 110 ? -12.200 -12.678 -29.561 1.00 23.06 142 SER A CA 1
ATOM 931 C C . SER A 1 110 ? -12.368 -12.093 -30.956 1.00 26.79 142 SER A C 1
ATOM 932 O O . SER A 1 110 ? -12.330 -12.825 -31.928 1.00 29.15 142 SER A O 1
ATOM 935 N N . MET A 1 111 ? -12.354 -10.771 -31.082 1.00 17.14 143 MET A N 1
ATOM 936 C CA . MET A 1 111 ? -12.526 -10.188 -32.416 1.00 15.12 143 MET A CA 1
ATOM 937 C C . MET A 1 111 ? -11.189 -9.677 -32.941 1.00 13.11 143 MET A C 1
ATOM 938 O O . MET A 1 111 ? -10.375 -9.227 -32.149 1.00 17.69 143 MET A O 1
ATOM 943 N N . ASN A 1 112 ? -11.000 -9.763 -34.253 1.00 13.51 144 ASN A N 1
ATOM 944 C CA . ASN A 1 112 ? -9.730 -9.537 -34.936 1.00 15.17 144 ASN A CA 1
ATOM 945 C C . ASN A 1 112 ? -9.347 -8.067 -35.095 1.00 17.17 144 ASN A C 1
ATOM 946 O O . ASN A 1 112 ? -8.178 -7.751 -35.314 1.00 16.51 144 ASN A O 1
ATOM 951 N N . ASN A 1 113 ? -10.311 -7.166 -35.068 1.00 13.58 145 ASN A N 1
ATOM 952 C CA . ASN A 1 113 ? -10.023 -5.773 -35.245 1.00 10.99 145 ASN A CA 1
ATOM 953 C C . ASN A 1 113 ? -9.808 -5.116 -33.895 1.00 13.30 145 ASN A C 1
ATOM 954 O O . ASN A 1 113 ? -10.690 -5.201 -33.031 1.00 14.69 145 ASN A O 1
ATOM 959 N N . LEU A 1 114 ? -8.686 -4.397 -33.759 1.00 10.79 146 LEU A N 1
ATOM 960 C CA . LEU A 1 114 ? -8.251 -3.834 -32.505 1.00 10.53 146 LEU A CA 1
ATOM 961 C C . LEU A 1 114 ? -9.306 -2.960 -31.856 1.00 11.60 146 LEU A C 1
ATOM 962 O O . LEU A 1 114 ? -9.820 -2.057 -32.513 1.00 11.82 146 LEU A O 1
ATOM 967 N N . HIS A 1 115 ? -9.631 -3.203 -30.593 1.00 12.00 147 HIS A N 1
ATOM 968 C CA . HIS A 1 115 ? -10.702 -2.427 -29.942 1.00 8.81 147 HIS A CA 1
ATOM 969 C C . HIS A 1 115 ? -10.332 -2.225 -28.502 1.00 10.81 147 HIS A C 1
ATOM 970 O O . HIS A 1 115 ? -10.043 -3.203 -27.792 1.00 12.92 147 HIS A O 1
ATOM 977 N N . LEU A 1 116 ? -10.341 -0.963 -28.080 1.00 9.35 148 LEU A N 1
ATOM 978 C CA . LEU A 1 116 ? -10.040 -0.597 -26.711 1.00 8.29 148 LEU A CA 1
ATOM 979 C C . LEU A 1 116 ? -11.365 -0.470 -25.926 1.00 10.59 148 LEU A C 1
ATOM 980 O O . LEU A 1 116 ? -12.251 0.307 -26.283 1.00 11.49 148 LEU A O 1
ATOM 985 N N . HIS A 1 117 ? -11.532 -1.195 -24.842 1.00 8.29 149 HIS A N 1
ATOM 986 C CA . HIS A 1 117 ? -12.736 -1.126 -24.036 1.00 8.88 149 HIS A CA 1
ATOM 987 C C . HIS A 1 117 ? -12.726 0.067 -23.161 1.00 11.11 149 HIS A C 1
ATOM 988 O O . HIS A 1 117 ? -11.701 0.396 -22.542 1.00 11.83 149 HIS A O 1
ATOM 995 N N . ILE A 1 118 ? -13.862 0.757 -23.093 1.00 11.48 150 ILE A N 1
ATOM 996 C CA . ILE A 1 118 ? -14.034 1.912 -22.216 1.00 9.66 150 ILE A CA 1
ATOM 997 C C . ILE A 1 118 ? -15.341 1.613 -21.515 1.00 9.65 150 ILE A C 1
ATOM 998 O O . ILE A 1 118 ? -16.418 1.648 -22.160 1.00 11.87 150 ILE A O 1
ATOM 1003 N N . MET A 1 119 ? -15.294 1.308 -20.232 1.00 9.71 151 MET A N 1
ATOM 1004 C CA . MET A 1 119 ? -16.493 0.782 -19.593 1.00 10.19 151 MET A CA 1
ATOM 1005 C C . MET A 1 119 ? -16.573 1.104 -18.116 1.00 10.44 151 MET A C 1
ATOM 1006 O O . MET A 1 119 ? -15.568 1.373 -17.493 1.00 11.70 151 MET A O 1
ATOM 1011 N N . THR A 1 120 ? -17.783 1.171 -17.561 1.00 10.44 152 THR A N 1
ATOM 1012 C CA . THR A 1 120 ? -17.918 1.360 -16.120 1.00 9.65 152 THR A CA 1
ATOM 1013 C C . THR A 1 120 ? -17.588 0.075 -15.345 1.00 9.09 152 THR A C 1
ATOM 1014 O O . THR A 1 120 ? -17.539 -1.029 -15.904 1.00 11.98 152 THR A O 1
ATOM 1018 N N . LEU A 1 121 ? -17.386 0.244 -14.040 1.00 11.35 153 LEU A N 1
ATOM 1019 C CA . LEU A 1 121 ? -16.857 -0.863 -13.257 1.00 10.20 153 LEU A CA 1
ATOM 1020 C C . LEU A 1 121 ? -17.874 -1.873 -12.842 1.00 13.52 153 LEU A C 1
ATOM 1021 O O . LEU A 1 121 ? -17.503 -2.967 -12.355 1.00 13.58 153 LEU A O 1
ATOM 1026 N N . ASP A 1 122 ? -19.146 -1.505 -12.945 1.00 12.25 154 ASP A N 1
ATOM 1027 C CA . ASP A 1 122 ? -20.197 -2.227 -12.267 1.00 12.14 154 ASP A CA 1
ATOM 1028 C C . ASP A 1 122 ? -20.363 -3.698 -12.648 1.00 15.74 154 ASP A C 1
ATOM 1029 O O . ASP A 1 122 ? -20.632 -4.534 -11.797 1.00 13.90 154 ASP A O 1
ATOM 1034 N N . HIS A 1 123 ? -20.183 -3.986 -13.935 1.00 11.61 155 HIS A N 1
ATOM 1035 C CA . HIS A 1 123 ? -20.539 -5.293 -14.495 1.00 10.25 155 HIS A CA 1
ATOM 1036 C C . HIS A 1 123 ? -21.948 -5.752 -14.170 1.00 12.40 155 HIS A C 1
ATOM 1037 O O . HIS A 1 123 ? -22.227 -6.944 -13.961 1.00 13.39 155 HIS A O 1
ATOM 1044 N N . VAL A 1 124 ? -22.838 -4.768 -14.222 1.00 9.10 156 VAL A N 1
ATOM 1045 C CA . VAL A 1 124 ? -24.289 -5.068 -14.109 1.00 9.91 156 VAL A CA 1
ATOM 1046 C C . VAL A 1 124 ? -24.915 -4.953 -15.481 1.00 11.98 156 VAL A C 1
ATOM 1047 O O . VAL A 1 124 ? -25.100 -3.856 -16.024 1.00 15.60 156 VAL A O 1
ATOM 1051 N N . SER A 1 125 ? -25.229 -6.092 -16.094 1.00 10.96 157 SER A N 1
ATOM 1052 C CA . SER A 1 125 ? -25.687 -6.040 -17.472 1.00 12.25 157 SER A CA 1
ATOM 1053 C C . SER A 1 125 ? -26.311 -7.374 -17.829 1.00 13.86 157 SER A C 1
ATOM 1054 O O . SER A 1 125 ? -25.757 -8.417 -17.522 1.00 15.12 157 SER A O 1
ATOM 1057 N N . PRO A 1 126 ? -27.481 -7.364 -18.499 1.00 13.56 158 PRO A N 1
ATOM 1058 C CA . PRO A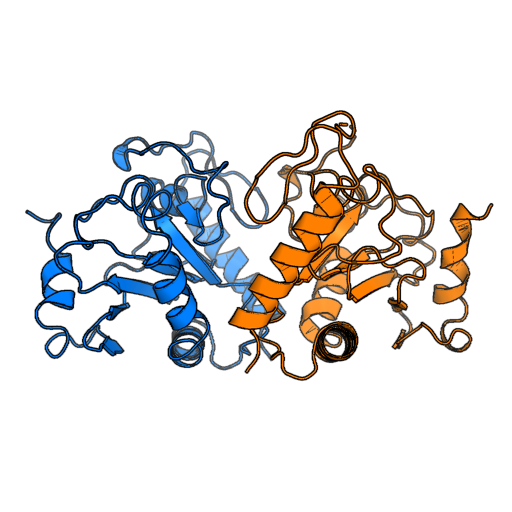 1 126 ? -28.036 -8.653 -18.937 1.00 16.81 158 PRO A CA 1
ATOM 1059 C C . PRO A 1 126 ? -27.184 -9.392 -19.953 1.00 19.88 158 PRO A C 1
ATOM 1060 O O . PRO A 1 126 ? -27.286 -10.626 -20.041 1.00 22.73 158 PRO A O 1
ATOM 1064 N N . SER A 1 127 ? -26.331 -8.676 -20.676 1.00 16.40 159 SER A N 1
ATOM 1065 C CA . SER A 1 127 ? -25.440 -9.310 -21.645 1.00 17.15 159 SER A CA 1
ATOM 1066 C C . SER A 1 127 ? -24.233 -9.891 -20.983 1.00 16.61 159 SER A C 1
ATOM 1067 O O . SER A 1 127 ? -23.400 -10.510 -21.661 1.00 19.77 159 SER A O 1
ATOM 1070 N N . LEU A 1 128 ? -24.080 -9.681 -19.668 1.00 13.16 160 LEU A N 1
ATOM 1071 C CA . LEU A 1 128 ? -22.980 -10.362 -18.975 1.00 15.12 160 LEU A CA 1
ATOM 1072 C C . LEU A 1 128 ? -23.537 -11.715 -18.564 1.00 18.75 160 LEU A C 1
ATOM 1073 O O . LEU A 1 128 ? -24.150 -11.856 -17.520 1.00 17.09 160 LEU A O 1
ATOM 1078 N N . LYS A 1 129 ? -23.330 -12.726 -19.384 1.00 16.84 161 LYS A N 1
ATOM 1079 C CA . LYS A 1 129 ? -24.083 -13.949 -19.179 1.00 18.01 161 LYS A CA 1
ATOM 1080 C C . LYS A 1 129 ? -23.274 -15.081 -18.680 1.00 17.13 161 LYS A C 1
ATOM 1081 O O . LYS A 1 129 ? -23.822 -16.055 -18.257 1.00 23.63 161 LYS A O 1
ATOM 1087 N N . ASN A 1 130 ? -21.970 -14.974 -18.700 1.00 18.86 162 ASN A N 1
ATOM 1088 C CA . ASN A 1 130 ? -21.280 -16.061 -18.041 1.00 19.14 162 ASN A CA 1
ATOM 1089 C C . ASN A 1 130 ? -20.039 -15.583 -17.403 1.00 21.55 162 ASN A C 1
ATOM 1090 O O . ASN A 1 130 ? -19.592 -14.464 -17.609 1.00 22.59 162 ASN A O 1
ATOM 1095 N N . SER A 1 131 ? -19.498 -16.431 -16.571 1.00 15.36 163 SER A N 1
ATOM 1096 C CA . SER A 1 131 ? -18.438 -15.898 -15.745 1.00 16.67 163 SER A CA 1
ATOM 1097 C C . SER A 1 131 ? -17.127 -15.722 -16.507 1.00 18.11 163 SER A C 1
ATOM 1098 O O . SER A 1 131 ? -16.340 -14.867 -16.082 1.00 13.54 163 SER A O 1
ATOM 1101 N N . ALA A 1 132 ? -16.920 -16.390 -17.640 1.00 13.16 164 ALA A N 1
ATOM 1102 C CA . ALA A 1 132 ? -15.698 -16.098 -18.412 1.00 11.59 164 ALA A CA 1
ATOM 1103 C C . ALA A 1 132 ? -15.654 -14.632 -18.860 1.00 12.98 164 ALA A C 1
ATOM 1104 O O . ALA A 1 132 ? -14.631 -14.012 -18.836 1.00 15.05 164 ALA A O 1
ATOM 1106 N N . HIS A 1 133 ? -16.788 -14.095 -19.272 1.00 14.52 165 HIS A N 1
ATOM 1107 C CA . HIS A 1 133 ? -16.859 -12.671 -19.650 1.00 16.80 165 HIS A CA 1
ATOM 1108 C C . HIS A 1 133 ? -16.485 -11.794 -18.476 1.00 11.17 165 HIS A C 1
ATOM 1109 O O . HIS A 1 133 ? -15.753 -10.823 -18.606 1.00 14.02 165 HIS A O 1
ATOM 1116 N N . TYR A 1 134 ? -17.002 -12.157 -17.311 1.00 12.35 166 TYR A N 1
ATOM 1117 C CA . TYR A 1 134 ? -16.688 -11.395 -16.092 1.00 11.40 166 TYR A CA 1
ATOM 1118 C C . TYR A 1 134 ? -15.184 -11.402 -15.785 1.00 10.82 166 TYR A C 1
ATOM 1119 O O . TYR A 1 134 ? -14.593 -10.341 -15.533 1.00 11.06 166 TYR A O 1
ATOM 1128 N N . ILE A 1 135 ? -14.621 -12.589 -15.815 1.00 10.83 167 ILE A N 1
ATOM 1129 C CA . ILE A 1 135 ? -13.216 -12.736 -15.516 1.00 11.75 167 ILE A CA 1
ATOM 1130 C C . ILE A 1 135 ? -12.384 -11.971 -16.537 1.00 10.33 167 ILE A C 1
ATOM 1131 O O . ILE A 1 135 ? -11.321 -11.416 -16.188 1.00 12.91 167 ILE A O 1
ATOM 1136 N N . SER A 1 136 ? -12.857 -11.898 -17.785 1.00 11.96 168 SER A N 1
ATOM 1137 C CA . SER A 1 136 ? -12.053 -11.230 -18.829 1.00 11.87 168 SER A CA 1
ATOM 1138 C C . SER A 1 136 ? -11.918 -9.722 -18.607 1.00 10.11 168 SER A C 1
ATOM 1139 O O . SER A 1 136 ? -11.016 -9.067 -19.194 1.00 12.96 168 SER A O 1
ATOM 1142 N N . PHE A 1 137 ? -12.718 -9.153 -17.699 1.00 10.15 169 PHE A N 1
ATOM 1143 C CA . PHE A 1 137 ? -12.583 -7.728 -17.409 1.00 10.80 169 PHE A CA 1
ATOM 1144 C C . PHE A 1 137 ? -12.056 -7.430 -15.998 1.00 14.52 169 PHE A C 1
ATOM 1145 O O . PHE A 1 137 ? -11.813 -6.264 -15.665 1.00 14.81 169 PHE A O 1
ATOM 1153 N N . THR A 1 138 ? -11.896 -8.471 -15.175 1.00 12.90 170 THR A N 1
ATOM 1154 C CA . THR A 1 138 ? -11.596 -8.261 -13.754 1.00 12.67 170 THR A CA 1
ATOM 1155 C C . THR A 1 138 ? -10.373 -9.030 -13.327 1.00 15.22 170 THR A C 1
ATOM 1156 O O . THR A 1 138 ? -10.207 -9.327 -12.127 1.00 21.86 170 THR A O 1
ATOM 1160 N N . SER A 1 139 ? -9.549 -9.410 -14.285 1.00 16.77 171 SER A N 1
ATOM 1161 C CA . SER A 1 139 ? -8.324 -10.198 -13.998 1.00 14.77 171 SER A CA 1
ATOM 1162 C C . SER A 1 139 ? -7.213 -9.562 -14.832 1.00 17.17 171 SER A C 1
ATOM 1163 O O . SER A 1 139 ? -7.498 -8.661 -15.610 1.00 17.03 171 SER A O 1
ATOM 1166 N N . PRO A 1 140 ? -5.951 -10.009 -14.726 1.00 17.91 172 PRO A N 1
ATOM 1167 C CA . PRO A 1 140 ? -4.921 -9.435 -15.599 1.00 17.59 172 PRO A CA 1
ATOM 1168 C C . PRO A 1 140 ? -5.119 -9.662 -17.085 1.00 14.68 172 PRO A C 1
ATOM 1169 O O . PRO A 1 140 ? -4.455 -9.027 -17.898 1.00 17.53 172 PRO A O 1
ATOM 1173 N N . PHE A 1 141 ? -6.096 -10.501 -17.431 1.00 13.10 173 PHE A N 1
ATOM 1174 C CA . PHE A 1 141 ? -6.463 -10.610 -18.834 1.00 11.59 173 PHE A CA 1
ATOM 1175 C C . PHE A 1 141 ? -6.950 -9.267 -19.380 1.00 12.91 173 PHE A C 1
ATOM 1176 O O . PHE A 1 141 ? -6.889 -9.023 -20.594 1.00 12.92 173 PHE A O 1
ATOM 1184 N N . PHE A 1 142 ? -7.511 -8.416 -18.508 1.00 11.44 174 PHE A N 1
ATOM 1185 C CA . PHE A 1 142 ? -7.820 -7.072 -18.901 1.00 10.16 174 PHE A CA 1
ATOM 1186 C C . PHE A 1 142 ? -6.588 -6.207 -18.697 1.00 10.98 174 PHE A C 1
ATOM 1187 O O . PHE A 1 142 ? -6.189 -5.956 -17.559 1.00 15.89 174 PHE A O 1
ATOM 1195 N N . VAL A 1 143 ? -6.020 -5.781 -19.813 1.00 11.65 175 VAL A N 1
ATOM 1196 C CA . VAL A 1 143 ? -4.780 -5.034 -19.791 1.00 12.09 175 VAL A CA 1
ATOM 1197 C C . VAL A 1 143 ? -5.140 -3.568 -19.783 1.00 11.59 175 VAL A C 1
ATOM 1198 O O . VAL A 1 143 ? -5.503 -3.030 -20.822 1.00 12.35 175 VAL A O 1
ATOM 1202 N N . LYS A 1 144 ? -5.042 -2.926 -18.627 1.00 12.64 176 LYS A N 1
ATOM 1203 C CA . LYS A 1 144 ? -5.355 -1.502 -18.568 1.00 13.94 176 LYS A CA 1
ATOM 1204 C C . LYS A 1 144 ? -4.433 -0.712 -19.467 1.00 13.02 176 LYS A C 1
ATOM 1205 O O . LYS A 1 144 ? -3.258 -1.077 -19.656 1.00 15.03 176 LYS A O 1
ATOM 1211 N N . ILE A 1 145 ? -4.956 0.344 -20.067 1.00 14.77 177 ILE A N 1
ATOM 1212 C CA . ILE A 1 145 ? -4.146 1.044 -21.076 1.00 13.56 177 ILE A CA 1
ATOM 1213 C C . ILE A 1 145 ? -2.912 1.730 -20.471 1.00 17.50 177 ILE A C 1
ATOM 1214 O O . ILE A 1 145 ? -1.965 1.982 -21.216 1.00 17.76 177 ILE A O 1
ATOM 1219 N N . ASP A 1 146 ? -2.897 1.996 -19.154 1.00 16.60 178 ASP A N 1
ATOM 1220 C CA . ASP A 1 146 ? -1.688 2.580 -18.519 1.00 17.83 178 ASP A CA 1
ATOM 1221 C C . ASP A 1 146 ? -0.745 1.548 -17.923 1.00 18.31 178 ASP A C 1
ATOM 1222 O O . ASP A 1 146 ? 0.145 1.923 -17.149 1.00 23.11 178 ASP A O 1
ATOM 1227 N N . THR A 1 147 ? -0.908 0.270 -18.274 1.00 14.04 179 THR A N 1
ATOM 1228 C CA . THR A 1 147 ? 0.001 -0.806 -17.760 1.00 14.64 179 THR A CA 1
ATOM 1229 C C . THR A 1 147 ? 1.409 -0.529 -18.181 1.00 17.39 179 THR A C 1
ATOM 1230 O O . THR A 1 147 ? 1.661 -0.381 -19.367 1.00 18.80 179 THR A O 1
ATOM 1234 N N . PRO A 1 148 ? 2.363 -0.548 -17.215 1.00 21.79 180 PRO A N 1
ATOM 1235 C CA . PRO A 1 148 ? 3.760 -0.445 -17.624 1.00 21.72 180 PRO A CA 1
ATOM 1236 C C . PRO A 1 148 ? 4.168 -1.542 -18.591 1.00 24.63 180 PRO A C 1
ATOM 1237 O O . PRO A 1 148 ? 3.773 -2.697 -18.438 1.00 18.52 180 PRO A O 1
ATOM 1241 N N . THR A 1 149 ? 4.996 -1.216 -19.575 1.00 17.84 181 THR A N 1
ATOM 1242 C CA . THR A 1 149 ? 5.346 -2.221 -20.552 1.00 21.84 181 THR A CA 1
ATOM 1243 C C . THR A 1 149 ? 6.103 -3.422 -19.933 1.00 29.70 181 THR A C 1
ATOM 1244 O O . THR A 1 149 ? 5.970 -4.571 -20.377 1.00 27.66 181 THR A O 1
ATOM 1248 N N . SER A 1 150 ? 6.803 -3.184 -18.836 1.00 29.53 182 SER A N 1
ATOM 1249 C CA . SER A 1 150 ? 7.467 -4.279 -18.138 1.00 27.10 182 SER A CA 1
ATOM 1250 C C . SER A 1 150 ? 6.512 -5.308 -17.548 1.00 27.60 182 SER A C 1
ATOM 1251 O O . SER A 1 150 ? 6.904 -6.455 -17.207 1.00 29.46 182 SER A O 1
ATOM 1254 N N . ASN A 1 151 ? 5.280 -4.876 -17.351 1.00 22.20 183 ASN A N 1
ATOM 1255 C CA . ASN A 1 151 ? 4.255 -5.647 -16.644 1.00 24.97 183 ASN A CA 1
ATOM 1256 C C . ASN A 1 151 ? 3.215 -6.262 -17.540 1.00 21.03 183 ASN A C 1
ATOM 1257 O O . ASN A 1 151 ? 2.189 -6.726 -17.048 1.00 24.88 183 ASN A O 1
ATOM 1262 N N . LEU A 1 152 ? 3.413 -6.226 -18.859 1.00 18.56 184 LEU A N 1
ATOM 1263 C CA . LEU A 1 152 ? 2.374 -6.790 -19.685 1.00 16.60 184 LEU A CA 1
ATOM 1264 C C . LEU A 1 152 ? 2.239 -8.286 -19.523 1.00 16.85 184 LEU A C 1
ATOM 1265 O O . LEU A 1 152 ? 3.233 -8.987 -19.421 1.00 18.69 184 LEU A O 1
ATOM 1270 N N . PRO A 1 153 ? 1.006 -8.781 -19.491 1.00 18.04 185 PRO A N 1
ATOM 1271 C CA . PRO A 1 153 ? 0.844 -10.223 -19.430 1.00 24.53 185 PRO A CA 1
ATOM 1272 C C . PRO A 1 153 ? 1.144 -10.871 -20.741 1.00 21.57 185 PRO A C 1
ATOM 1273 O O . PRO A 1 153 ? 1.429 -10.234 -21.765 1.00 20.34 185 PRO A O 1
ATOM 1277 N N A THR A 1 154 ? 1.088 -12.189 -20.716 0.38 28.54 186 THR A N 1
ATOM 1278 N N B THR A 1 154 ? 1.089 -12.201 -20.672 0.62 29.84 186 THR A N 1
ATOM 1279 C CA A THR A 1 154 ? 1.279 -12.957 -21.917 0.38 24.60 186 THR A CA 1
ATOM 1280 C CA B THR A 1 154 ? 1.204 -13.096 -21.809 0.62 27.64 186 THR A CA 1
ATOM 1281 C C A THR A 1 154 ? -0.020 -13.017 -22.724 0.38 23.98 186 THR A C 1
ATOM 1282 C C B THR A 1 154 ? -0.046 -13.027 -22.717 0.62 22.24 186 THR A C 1
ATOM 1283 O O A THR A 1 154 ? -1.094 -12.719 -22.198 0.38 25.02 186 THR A O 1
ATOM 1284 O O B THR A 1 154 ? -1.114 -12.635 -22.247 0.62 22.90 186 THR A O 1
ATOM 1291 N N . ARG A 1 155 ? 0.093 -13.358 -24.003 1.00 26.67 187 ARG A N 1
ATOM 1292 C CA . ARG A 1 155 ? -1.094 -13.498 -24.880 1.00 21.54 187 ARG A CA 1
ATOM 1293 C C . ARG A 1 155 ? -2.009 -14.567 -24.306 1.00 26.30 187 ARG A C 1
ATOM 1294 O O . ARG A 1 155 ? -1.557 -15.660 -23.893 1.00 27.76 187 ARG A O 1
ATOM 1302 N N . GLY A 1 156 ? -3.302 -14.241 -24.241 1.00 20.61 188 GLY A N 1
ATOM 1303 C CA . GLY A 1 156 ? -4.213 -15.102 -23.531 1.00 22.12 188 GLY A CA 1
ATOM 1304 C C . GLY A 1 156 ? -5.210 -15.743 -24.446 1.00 18.70 188 GLY A C 1
ATOM 1305 O O . GLY A 1 156 ? -5.242 -15.488 -25.654 1.00 19.76 188 GLY A O 1
ATOM 1306 N N . THR A 1 157 ? -6.008 -16.606 -23.837 1.00 17.70 189 THR A N 1
ATOM 1307 C CA . THR A 1 157 ? -7.043 -17.376 -24.523 1.00 20.32 189 THR A CA 1
ATOM 1308 C C . THR A 1 157 ? -8.348 -17.175 -23.755 1.00 17.34 189 THR A C 1
ATOM 1309 O O . THR A 1 157 ? -8.454 -17.610 -22.606 1.00 17.55 189 THR A O 1
ATOM 1313 N N . LEU A 1 158 ? -9.333 -16.494 -24.342 1.00 18.64 190 LEU A N 1
ATOM 1314 C CA . LEU A 1 158 ? -10.590 -16.223 -23.642 1.00 18.06 190 LEU A CA 1
ATOM 1315 C C . LEU A 1 158 ? -11.236 -17.491 -23.070 1.00 16.57 190 LEU A C 1
ATOM 1316 O O . LEU A 1 158 ? -11.778 -17.468 -21.990 1.00 15.45 190 LEU A O 1
ATOM 1321 N N . THR A 1 159 ? -11.171 -18.598 -23.815 1.00 21.87 191 THR A N 1
ATOM 1322 C CA . THR A 1 159 ? -11.875 -19.796 -23.391 1.00 18.98 191 THR A CA 1
ATOM 1323 C C . THR A 1 159 ? -11.144 -20.553 -22.328 1.00 19.12 191 THR A C 1
ATOM 1324 O O . THR A 1 159 ? -11.630 -21.587 -21.835 1.00 24.36 191 THR A O 1
ATOM 1328 N N . SER A 1 160 ? -9.984 -20.034 -21.941 1.00 16.70 192 SER A N 1
ATOM 1329 C CA . SER A 1 160 ? -9.287 -20.680 -20.838 1.00 17.34 192 SER A CA 1
ATOM 1330 C C . SER A 1 160 ? -9.497 -19.928 -19.545 1.00 17.61 192 SER A C 1
ATOM 1331 O O . SER A 1 160 ? -8.972 -20.320 -18.511 1.00 18.17 192 SER A O 1
ATOM 1334 N N . LEU A 1 161 ? -10.287 -18.855 -19.563 1.00 15.19 193 LEU A N 1
ATOM 1335 C CA . LEU A 1 161 ? -10.581 -18.163 -18.335 1.00 15.47 193 LEU A CA 1
ATOM 1336 C C . LEU A 1 161 ? -11.564 -18.954 -17.494 1.00 18.00 193 LEU A C 1
ATOM 1337 O O . LEU A 1 161 ? -12.638 -19.335 -17.955 1.00 22.34 193 LEU A O 1
ATOM 1342 N N . PHE A 1 162 ? -11.188 -19.236 -16.269 1.00 16.36 194 PHE A N 1
ATOM 1343 C CA . PHE A 1 162 ? -12.011 -20.026 -15.385 1.00 18.01 194 PHE A CA 1
ATOM 1344 C C . PHE A 1 162 ? -11.548 -19.762 -13.983 1.00 20.75 194 PHE A C 1
ATOM 1345 O O . PHE A 1 162 ? -10.342 -19.643 -13.752 1.00 23.04 194 PHE A O 1
ATOM 1353 N N . GLN A 1 163 ? -12.480 -19.532 -13.069 1.00 18.29 195 GLN A N 1
ATOM 1354 C CA . GLN A 1 163 ? -12.113 -19.402 -11.651 1.00 22.09 195 GLN A CA 1
ATOM 1355 C C . GLN A 1 163 ? -12.978 -20.290 -10.772 1.00 21.81 195 GLN A C 1
ATOM 1356 O O . GLN A 1 163 ? -14.188 -20.271 -10.842 1.00 19.24 195 GLN A O 1
ATOM 1362 N N . GLU A 1 164 ? -12.336 -21.089 -9.926 1.00 19.70 196 GLU A N 1
ATOM 1363 C CA . GLU A 1 164 ? -13.097 -22.044 -9.138 1.00 19.24 196 GLU A CA 1
ATOM 1364 C C . GLU A 1 164 ? -13.953 -21.285 -8.119 1.00 21.47 196 GLU A C 1
ATOM 1365 O O . GLU A 1 164 ? -14.933 -21.823 -7.625 1.00 22.22 196 GLU A O 1
ATOM 1371 N N . ASP A 1 165 ? -13.509 -20.093 -7.726 1.00 19.41 197 ASP A N 1
ATOM 1372 C CA . ASP A 1 165 ? -14.212 -19.299 -6.696 1.00 20.61 197 ASP A CA 1
ATOM 1373 C C . ASP A 1 165 ? -14.400 -17.890 -7.243 1.00 22.93 197 ASP A C 1
ATOM 1374 O O . ASP A 1 165 ? -13.494 -17.045 -7.109 1.00 20.44 197 ASP A O 1
ATOM 1379 N N . LEU A 1 166 ? -15.567 -17.620 -7.830 1.00 14.91 198 LEU A N 1
ATOM 1380 C CA . LEU A 1 166 ? -15.849 -16.331 -8.448 1.00 15.46 198 LEU A CA 1
ATOM 1381 C C . LEU A 1 166 ? -15.847 -15.204 -7.412 1.00 19.38 198 LEU A C 1
ATOM 1382 O O . LEU A 1 166 ? -16.450 -15.348 -6.345 1.00 17.59 198 LEU A O 1
ATOM 1387 N N . LYS A 1 167 ? -15.184 -14.085 -7.719 1.00 14.79 199 LYS A N 1
ATOM 1388 C CA . LYS A 1 167 ? -14.930 -13.075 -6.710 1.00 15.75 199 LYS A CA 1
ATOM 1389 C C . LYS A 1 167 ? -15.460 -11.709 -7.087 1.00 13.22 199 LYS A C 1
ATOM 1390 O O . LYS A 1 167 ? -15.251 -11.285 -8.215 1.00 15.07 199 LYS A O 1
ATOM 1396 N N . CYS A 1 168 ? -16.163 -11.070 -6.157 1.00 13.14 200 CYS A N 1
ATOM 1397 C CA . CYS A 1 168 ? -16.613 -9.684 -6.354 1.00 13.08 200 CYS A CA 1
ATOM 1398 C C . CYS A 1 168 ? -15.402 -8.765 -6.483 1.00 13.11 200 CYS A C 1
ATOM 1399 O O . CYS A 1 168 ? -14.546 -8.722 -5.600 1.00 15.63 200 CYS A O 1
ATOM 1402 N N . TRP A 1 169 ? -15.369 -7.977 -7.543 1.00 12.74 201 TRP A N 1
ATOM 1403 C CA . TRP A 1 169 ? -14.232 -7.100 -7.797 1.00 13.90 201 TRP A CA 1
ATOM 1404 C C . TRP A 1 169 ? -14.154 -6.000 -6.755 1.00 14.71 201 TRP A C 1
ATOM 1405 O O . TRP A 1 169 ? -13.050 -5.452 -6.540 1.00 15.83 201 TRP A O 1
ATOM 1416 N N . ARG A 1 170 ? -15.261 -5.623 -6.101 1.00 12.86 202 ARG A N 1
ATOM 1417 C CA . ARG A 1 170 ? -15.318 -4.439 -5.242 1.00 12.97 202 ARG A CA 1
ATOM 1418 C C . ARG A 1 170 ? -14.997 -4.795 -3.795 1.00 18.90 202 ARG A C 1
ATOM 1419 O O . ARG A 1 170 ? -14.265 -4.028 -3.130 1.00 19.93 202 ARG A O 1
ATOM 1427 N N . CYS A 1 171 ? -15.539 -5.905 -3.286 1.00 14.41 203 CYS A N 1
ATOM 1428 C CA . CYS A 1 171 ? -15.326 -6.264 -1.867 1.00 14.28 203 CYS A CA 1
ATOM 1429 C C . CYS A 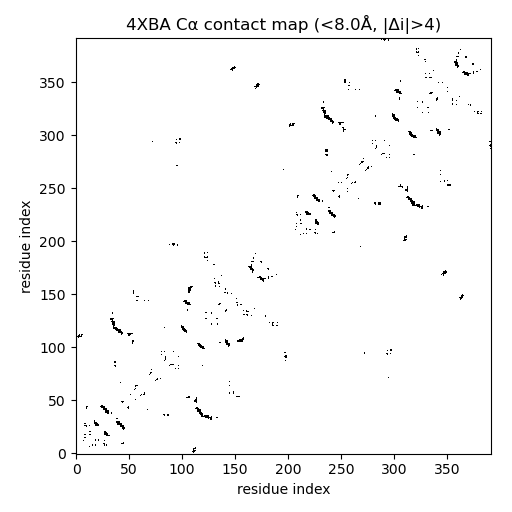1 171 ? -14.605 -7.572 -1.618 1.00 17.72 203 CYS A C 1
ATOM 1430 O O . CYS A 1 171 ? -14.234 -7.858 -0.470 1.00 19.26 203 CYS A O 1
ATOM 1433 N N . GLY A 1 172 ? -14.433 -8.370 -2.646 1.00 15.65 204 GLY A N 1
ATOM 1434 C CA . GLY A 1 172 ? -13.679 -9.605 -2.500 1.00 16.36 204 GLY A CA 1
ATOM 1435 C C . GLY A 1 172 ? -14.482 -10.806 -2.022 1.00 17.58 204 GLY A C 1
ATOM 1436 O O . GLY A 1 172 ? -13.909 -11.870 -1.864 1.00 20.50 204 GLY A O 1
ATOM 1437 N N . GLU A 1 173 ? -15.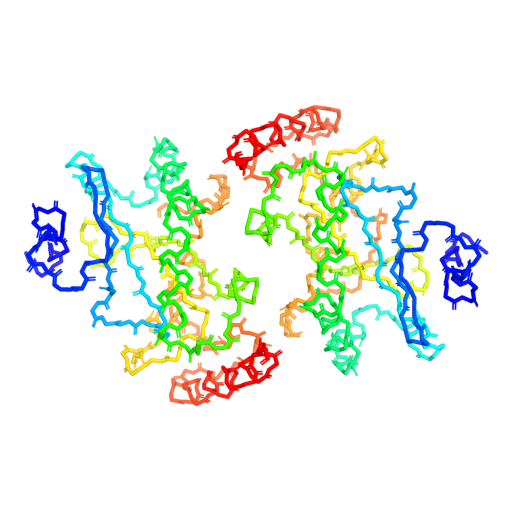767 -10.667 -1.751 1.00 17.37 205 GLU A N 1
ATOM 1438 C CA . GLU A 1 173 ? -16.590 -11.833 -1.428 1.00 15.06 205 GLU A CA 1
ATOM 1439 C C . GLU A 1 173 ? -16.579 -12.842 -2.569 1.00 16.11 205 GLU A C 1
ATOM 1440 O O . GLU A 1 173 ? -16.543 -12.455 -3.744 1.00 16.23 205 GLU A O 1
ATOM 1446 N N . THR A 1 174 ? -16.615 -14.122 -2.218 1.00 14.96 206 THR A N 1
ATOM 1447 C CA . THR A 1 174 ? -16.589 -15.156 -3.249 1.00 17.49 206 THR A CA 1
ATOM 1448 C C . THR A 1 174 ? -17.825 -16.012 -3.265 1.00 17.60 206 THR A C 1
ATOM 1449 O O . THR A 1 174 ? -18.567 -16.096 -2.294 1.00 18.31 206 THR A O 1
ATOM 1453 N N . PHE A 1 175 ? -18.057 -16.586 -4.444 1.00 13.91 207 PHE A N 1
ATOM 1454 C CA . PHE A 1 175 ? -19.326 -17.193 -4.781 1.00 15.21 207 PHE A CA 1
ATOM 1455 C C . PHE A 1 175 ? -19.208 -18.567 -5.391 1.00 17.05 207 PHE A C 1
ATOM 1456 O O . PHE A 1 175 ? -20.202 -19.099 -5.902 1.00 16.63 207 PHE A O 1
ATOM 1464 N N . GLY A 1 176 ? -18.039 -19.177 -5.297 1.00 16.21 208 GLY A N 1
ATOM 1465 C CA . GLY A 1 176 ? -17.917 -20.509 -5.858 1.00 16.61 208 GLY A CA 1
ATOM 1466 C C . GLY A 1 176 ? -18.128 -20.453 -7.355 1.00 14.79 208 GLY A C 1
ATOM 1467 O O . GLY A 1 176 ? -17.608 -19.567 -8.040 1.00 16.87 208 GLY A O 1
ATOM 1468 N N . ARG A 1 177 ? -18.916 -21.404 -7.865 1.00 17.98 209 ARG A N 1
ATOM 1469 C CA . ARG A 1 177 ? -19.247 -21.400 -9.294 1.00 16.65 209 ARG A CA 1
ATOM 1470 C C . ARG A 1 177 ? -20.648 -20.834 -9.524 1.00 18.42 209 ARG A C 1
ATOM 1471 O O . ARG A 1 177 ? -21.225 -20.992 -10.606 1.00 19.57 209 ARG A O 1
ATOM 1479 N N . HIS A 1 178 ? -21.195 -20.146 -8.523 1.00 16.42 210 HIS A N 1
ATOM 1480 C CA . HIS A 1 178 ? -22.562 -19.707 -8.629 1.00 16.39 210 HIS A CA 1
ATOM 1481 C C . HIS A 1 178 ? -22.594 -18.292 -9.217 1.00 16.66 210 HIS A C 1
ATOM 1482 O O . HIS A 1 178 ? -22.610 -17.309 -8.468 1.00 15.00 210 HIS A O 1
ATOM 1489 N N . PHE A 1 179 ? -22.570 -18.200 -10.539 1.00 18.93 211 PHE A N 1
ATOM 1490 C CA . PHE A 1 179 ? -22.521 -16.918 -11.235 1.00 17.83 211 PHE A CA 1
ATOM 1491 C C . PHE A 1 179 ? -23.823 -16.154 -10.997 1.00 15.79 211 PHE A C 1
ATOM 1492 O O . PHE A 1 179 ? -23.813 -14.934 -10.941 1.00 15.61 211 PHE A O 1
ATOM 1500 N N . THR A 1 180 ? -24.954 -16.854 -10.891 1.00 16.46 212 THR A N 1
ATOM 1501 C CA . THR A 1 180 ? -26.214 -16.155 -10.610 1.00 18.10 212 THR A CA 1
ATOM 1502 C C . THR A 1 180 ? -26.168 -15.370 -9.298 1.00 17.01 212 THR A C 1
ATOM 1503 O O . THR A 1 180 ? -26.617 -14.212 -9.267 1.00 16.82 212 THR A O 1
ATOM 1507 N N . LYS A 1 181 ? -25.619 -15.974 -8.248 1.00 14.23 213 LYS A N 1
ATOM 1508 C CA . LYS A 1 181 ? -25.468 -15.276 -6.985 1.00 14.53 213 LYS A CA 1
ATOM 1509 C C . LYS A 1 181 ? -24.467 -14.120 -7.138 1.00 15.32 213 LYS A C 1
ATOM 1510 O O . LYS A 1 181 ? -24.672 -13.053 -6.569 1.00 14.71 213 LYS A O 1
ATOM 1516 N N . LEU A 1 182 ? -23.373 -14.338 -7.868 1.00 14.07 214 LEU A N 1
ATOM 1517 C CA . LEU A 1 182 ? -22.473 -13.234 -8.078 1.00 12.00 214 LEU A CA 1
ATOM 1518 C C . LEU A 1 182 ? -23.170 -12.048 -8.766 1.00 11.94 214 LEU A C 1
ATOM 1519 O O . LEU A 1 182 ? -23.008 -10.900 -8.356 1.00 13.29 214 LEU A O 1
ATOM 1524 N N . LYS A 1 183 ? -23.947 -12.312 -9.817 1.00 13.94 215 LYS A N 1
ATOM 1525 C CA . LYS A 1 183 ? -24.653 -11.225 -10.501 1.00 16.32 215 LYS A CA 1
ATOM 1526 C C . LYS A 1 183 ? -25.570 -10.477 -9.566 1.00 15.14 215 LYS A C 1
ATOM 1527 O O . LYS A 1 183 ? -25.663 -9.252 -9.639 1.00 13.56 215 LYS A O 1
ATOM 1533 N N . ALA A 1 184 ? -26.293 -11.205 -8.707 1.00 13.59 216 ALA A N 1
ATOM 1534 C CA . ALA A 1 184 ? -27.155 -10.488 -7.782 1.00 13.27 216 ALA A CA 1
ATOM 1535 C C . ALA A 1 184 ? -26.367 -9.607 -6.833 1.00 14.85 216 ALA A C 1
ATOM 1536 O O . ALA A 1 184 ? -26.792 -8.512 -6.521 1.00 16.67 216 ALA A O 1
ATOM 1538 N N . HIS A 1 185 ? -25.219 -10.105 -6.379 1.00 12.68 217 HIS A N 1
ATOM 1539 C CA . HIS A 1 185 ? -24.353 -9.288 -5.540 1.00 12.47 217 HIS A CA 1
ATOM 1540 C C . HIS A 1 185 ? -23.777 -8.085 -6.293 1.00 17.25 217 HIS A C 1
ATOM 1541 O O . HIS A 1 185 ? -23.663 -6.995 -5.701 1.00 13.85 217 HIS A O 1
ATOM 1548 N N . LEU A 1 186 ? -23.405 -8.259 -7.567 1.00 13.77 218 LEU A N 1
ATOM 1549 C CA . LEU A 1 186 ? -22.923 -7.089 -8.343 1.00 13.73 218 LEU A CA 1
ATOM 1550 C C . LEU A 1 186 ? -24.014 -6.017 -8.432 1.00 11.78 218 LEU A C 1
ATOM 1551 O O . LEU A 1 186 ? -23.731 -4.827 -8.369 1.00 13.01 218 LEU A O 1
ATOM 1556 N N . GLN A 1 187 ? -25.273 -6.437 -8.551 1.00 12.09 219 GLN A N 1
ATOM 1557 C CA . GLN A 1 187 ? -26.339 -5.462 -8.559 1.00 15.75 219 GLN A CA 1
ATOM 1558 C C . GLN A 1 187 ? -26.396 -4.696 -7.225 1.00 16.69 219 GLN A C 1
ATOM 1559 O O . GLN A 1 187 ? -26.557 -3.504 -7.234 1.00 15.18 219 GLN A O 1
ATOM 1565 N N . GLU A 1 188 ? -26.277 -5.399 -6.108 1.00 15.64 220 GLU A N 1
ATOM 1566 C CA . GLU A 1 188 ? -26.258 -4.754 -4.806 1.00 17.58 220 GLU A CA 1
ATOM 1567 C C . GLU A 1 188 ? -25.078 -3.787 -4.698 1.00 15.06 220 GLU A C 1
ATOM 1568 O O . GLU A 1 188 ? -25.205 -2.712 -4.119 1.00 17.35 220 GLU A O 1
ATOM 1574 N N . GLU A 1 189 ? -23.930 -4.158 -5.250 1.00 12.70 221 GLU A N 1
ATOM 1575 C CA . GLU A 1 189 ? -22.744 -3.300 -5.143 1.00 12.07 221 GLU A CA 1
ATOM 1576 C C . GLU A 1 189 ? -22.941 -2.045 -5.944 1.00 14.75 221 GLU A C 1
ATOM 1577 O O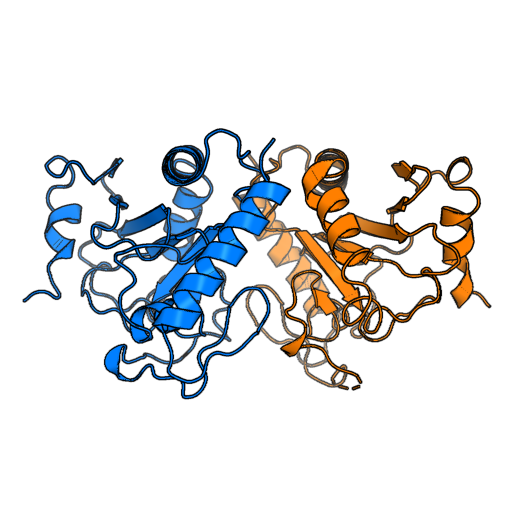 . GLU A 1 189 ? -22.403 -0.965 -5.602 1.00 14.82 221 GLU A O 1
ATOM 1583 N N . TYR A 1 190 ? -23.591 -2.192 -7.107 1.00 12.86 222 TYR A N 1
ATOM 1584 C CA . TYR A 1 190 ? -23.857 -1.047 -7.935 1.00 11.98 222 TYR A CA 1
ATOM 1585 C C . TYR A 1 190 ? -24.852 -0.112 -7.229 1.00 14.54 222 TYR A C 1
ATOM 1586 O O . TYR A 1 190 ? -24.673 1.119 -7.215 1.00 15.03 222 TYR A O 1
ATOM 1595 N N . ASP A 1 191 ? -25.924 -0.686 -6.677 1.00 16.36 223 ASP A N 1
ATOM 1596 C CA . ASP A 1 191 ? -26.895 0.111 -5.938 1.00 16.12 223 ASP A CA 1
ATOM 1597 C C . ASP A 1 191 ? -26.215 0.946 -4.831 1.00 16.22 223 ASP A C 1
ATOM 1598 O O . ASP A 1 191 ? -26.531 2.126 -4.643 1.00 18.48 223 ASP A O 1
ATOM 1603 N N . ASP A 1 192 ? -25.273 0.307 -4.132 1.00 15.60 224 ASP A N 1
ATOM 1604 C CA . ASP A 1 192 ? -24.545 0.960 -3.054 1.00 17.22 224 ASP A CA 1
ATOM 1605 C C . ASP A 1 192 ? -23.656 2.083 -3.590 1.00 18.80 224 ASP A C 1
ATOM 1606 O O . ASP A 1 192 ? -23.641 3.180 -3.035 1.00 17.37 224 ASP A O 1
ATOM 1611 N N . TRP A 1 193 ? -22.883 1.791 -4.637 1.00 13.94 225 TRP A N 1
ATOM 1612 C CA . TRP A 1 193 ? -22.012 2.818 -5.221 1.00 19.33 225 TRP A CA 1
ATOM 1613 C C . TRP A 1 193 ? -22.843 4.002 -5.680 1.00 15.77 225 TRP A C 1
ATOM 1614 O O . TRP A 1 193 ? -22.516 5.153 -5.448 1.00 19.18 225 TRP A O 1
ATOM 1625 N N . LEU A 1 194 ? -23.964 3.729 -6.317 1.00 14.75 226 LEU A N 1
ATOM 1626 C CA . LEU A 1 194 ? -24.778 4.799 -6.840 1.00 17.19 226 LEU A CA 1
ATOM 1627 C C . LEU A 1 194 ? -25.344 5.681 -5.728 1.00 21.87 226 LEU A C 1
ATOM 1628 O O . LEU A 1 194 ? -25.321 6.915 -5.822 1.00 21.06 226 LEU A O 1
ATOM 1633 N N . ASP A 1 195 ? -25.819 5.044 -4.665 1.00 17.37 227 ASP A N 1
ATOM 1634 C CA . ASP A 1 195 ? -26.385 5.770 -3.534 1.00 18.63 227 ASP A CA 1
ATOM 1635 C C . ASP A 1 195 ? -25.339 6.686 -2.938 1.00 24.85 227 ASP A C 1
ATOM 1636 O O . ASP A 1 195 ? -25.639 7.811 -2.560 1.00 26.74 227 ASP A O 1
ATOM 1641 N N . LYS A 1 196 ? -24.102 6.188 -2.874 1.00 17.81 228 LYS A N 1
ATOM 1642 C CA . LYS A 1 196 ? -23.017 6.990 -2.294 1.00 18.21 228 LYS A CA 1
ATOM 1643 C C . LYS A 1 196 ? -22.475 8.060 -3.237 1.00 28.12 228 LYS A C 1
ATOM 1644 O O . LYS A 1 196 ? -21.801 8.993 -2.791 1.00 32.20 228 LYS A O 1
ATOM 1650 N N . SER A 1 197 ? -22.758 7.936 -4.531 1.00 19.39 229 SER A N 1
ATOM 1651 C CA . SER A 1 197 ? -22.155 8.795 -5.531 1.00 19.76 229 SER A CA 1
ATOM 1652 C C . SER A 1 197 ? -22.975 9.878 -6.193 1.00 25.95 229 SER A C 1
ATOM 1653 O O . SER A 1 197 ? -22.400 10.809 -6.751 1.00 28.41 229 SER A O 1
ATOM 1656 N N . VAL A 1 198 ? -24.293 9.746 -6.192 1.00 25.14 230 VAL A N 1
ATOM 1657 C CA . VAL A 1 198 ? -25.127 10.714 -6.912 1.00 24.78 230 VAL A CA 1
ATOM 1658 C C . VAL A 1 198 ? -25.116 12.050 -6.173 1.00 38.49 230 VAL A C 1
ATOM 1659 O O . VAL A 1 198 ? -24.944 12.089 -4.954 1.00 37.08 230 VAL A O 1
ATOM 1663 N N . SER A 1 199 ? -25.246 13.139 -6.935 1.00 29.67 231 SER A N 1
ATOM 1664 C CA . SER A 1 199 ? -25.321 14.485 -6.370 1.00 39.50 231 SER A CA 1
ATOM 1665 C C . SER A 1 199 ? -26.719 14.787 -5.867 1.00 54.67 231 SER A C 1
ATOM 1666 O O . SER A 1 199 ? -27.520 15.360 -6.609 1.00 62.90 231 SER A O 1
ATOM 1669 N N . SER B 1 1 ? 6.712 11.003 22.073 1.00 24.84 33 SER B N 1
ATOM 1670 C CA . SER B 1 1 ? 7.785 11.107 21.091 1.00 18.07 33 SER B CA 1
ATOM 1671 C C . SER B 1 1 ? 7.334 11.855 19.871 1.00 15.44 33 SER B C 1
ATOM 1672 O O . SER B 1 1 ? 6.143 12.235 19.787 1.00 14.82 33 SER B O 1
ATOM 1675 N N . PHE B 1 2 ? 8.235 12.074 18.932 1.00 14.00 34 PHE B N 1
ATOM 1676 C CA . PHE B 1 2 ? 7.864 12.862 17.743 1.00 13.78 34 PHE B CA 1
ATOM 1677 C C . PHE B 1 2 ? 6.813 12.086 16.966 1.00 14.73 34 PHE B C 1
ATOM 1678 O O . PHE B 1 2 ? 6.087 12.685 16.156 1.00 12.73 34 PHE B O 1
ATOM 1686 N N . ARG B 1 3 ? 6.676 10.795 17.208 1.00 13.78 35 ARG B N 1
ATOM 1687 C CA . ARG B 1 3 ? 5.695 9.999 16.455 1.00 11.42 35 ARG B CA 1
ATOM 1688 C C . ARG B 1 3 ? 4.265 10.405 16.799 1.00 14.41 35 ARG B C 1
ATOM 1689 O O . ARG B 1 3 ? 3.336 10.016 16.113 1.00 14.16 35 ARG B O 1
ATOM 1697 N N . ASP B 1 4 ? 4.091 11.181 17.863 1.00 13.19 36 ASP B N 1
ATOM 1698 C CA . ASP B 1 4 ? 2.772 11.656 18.238 1.00 13.85 36 ASP B CA 1
ATOM 1699 C C . ASP B 1 4 ? 2.511 13.041 17.646 1.00 15.37 36 ASP B C 1
ATOM 1700 O O . ASP B 1 4 ? 1.462 13.625 17.903 1.00 15.70 36 ASP B O 1
ATOM 1705 N N . ASN B 1 5 ? 3.412 13.579 16.818 1.00 13.76 37 ASN B N 1
ATOM 1706 C CA . ASN B 1 5 ? 3.290 14.990 16.444 1.00 13.60 37 ASN B CA 1
ATOM 1707 C C . ASN B 1 5 ? 2.077 15.377 15.585 1.00 12.44 37 ASN B C 1
ATOM 1708 O O . ASN B 1 5 ? 1.753 16.578 15.571 1.00 14.60 37 ASN B O 1
ATOM 1713 N N . LEU B 1 6 ? 1.425 14.416 14.902 1.00 11.57 38 LEU B N 1
ATOM 1714 C CA . LEU B 1 6 ? 0.297 14.832 14.072 1.00 11.99 38 LEU B CA 1
ATOM 1715 C C . LEU B 1 6 ? -0.885 15.101 14.962 1.00 12.91 38 LEU B C 1
ATOM 1716 O O . LEU B 1 6 ? -1.857 15.685 14.505 1.00 13.89 38 LEU B O 1
ATOM 1721 N N . LYS B 1 7 ? -0.818 14.769 16.247 1.00 11.99 39 LYS B N 1
ATOM 1722 C CA . LYS B 1 7 ? -1.956 14.996 17.132 1.00 14.42 39 LYS B CA 1
ATOM 1723 C C . LYS B 1 7 ? -2.349 16.484 17.204 1.00 16.43 39 LYS B C 1
ATOM 1724 O O . LYS B 1 7 ? -3.481 16.821 17.508 1.00 16.28 39 LYS B O 1
ATOM 1730 N N . VAL B 1 8 ? -1.405 17.390 16.983 1.00 12.88 40 VAL B N 1
ATOM 1731 C CA . VAL B 1 8 ? -1.722 18.790 17.147 1.00 14.02 40 VAL B CA 1
ATOM 1732 C C . VAL B 1 8 ? -2.769 19.240 16.140 1.00 13.99 40 VAL B C 1
ATOM 1733 O O . VAL B 1 8 ? -3.552 20.141 16.429 1.00 16.33 40 VAL B O 1
ATOM 1737 N N . TYR B 1 9 ? -2.804 18.592 14.967 1.00 14.58 41 TYR B N 1
ATOM 1738 C CA . TYR B 1 9 ? -3.721 19.059 13.922 1.00 16.35 41 TYR B CA 1
ATOM 1739 C C . TYR B 1 9 ? -5.132 18.685 14.261 1.00 16.15 41 TYR B C 1
ATOM 1740 O O . TYR B 1 9 ? -6.057 19.419 13.894 1.00 15.28 41 TYR B O 1
ATOM 1749 N N . ILE B 1 10 ? -5.317 17.567 14.963 1.00 14.73 42 ILE B N 1
ATOM 1750 C CA . ILE B 1 10 ? -6.699 17.185 15.285 1.00 17.45 42 ILE B CA 1
ATOM 1751 C C . ILE B 1 10 ? -7.173 17.785 16.597 1.00 20.84 42 ILE B C 1
ATOM 1752 O O . ILE B 1 10 ? -8.359 17.879 16.820 1.00 22.15 42 ILE B O 1
ATOM 1757 N N . GLU B 1 11 ? -6.254 18.247 17.435 1.00 17.17 43 GLU B N 1
ATOM 1758 C CA . GLU B 1 11 ? -6.586 18.972 18.643 1.00 19.71 43 GLU B CA 1
ATOM 1759 C C . GLU B 1 11 ? -6.914 20.444 18.380 1.00 24.21 43 GLU B C 1
ATOM 1760 O O . GLU B 1 11 ? -7.937 20.969 18.881 1.00 25.15 43 GLU B O 1
ATOM 1766 N N . SER B 1 12 ? -6.068 21.102 17.585 1.00 18.77 44 SER B N 1
ATOM 1767 C CA A SER B 1 12 ? -6.243 22.529 17.332 0.45 18.44 44 SER B CA 1
ATOM 1768 C CA B SER B 1 12 ? -6.175 22.532 17.336 0.55 19.26 44 SER B CA 1
ATOM 1769 C C . SER B 1 12 ? -5.999 22.907 15.875 1.00 18.37 44 SER B C 1
ATOM 1770 O O . SER B 1 12 ? -5.107 23.654 15.536 1.00 21.21 44 SER B O 1
ATOM 1775 N N . PRO B 1 13 ? -6.842 22.401 14.996 1.00 15.19 45 PRO B N 1
ATOM 1776 C CA . PRO B 1 13 ? -6.630 22.688 13.568 1.00 16.64 45 PRO B CA 1
ATOM 1777 C C . PRO B 1 13 ? -6.651 24.150 13.180 1.00 19.43 45 PRO B C 1
ATOM 1778 O O . PRO B 1 13 ? -6.009 24.501 12.194 1.00 22.45 45 PRO B O 1
ATOM 1782 N N . GLU B 1 14 ? -7.370 24.982 13.930 1.00 23.59 46 GLU B N 1
ATOM 1783 C CA . GLU B 1 14 ? -7.425 26.409 13.651 1.00 25.16 46 GLU B CA 1
ATOM 1784 C C . GLU B 1 14 ? -6.059 27.088 13.788 1.00 24.63 46 GLU B C 1
ATOM 1785 O O . GLU B 1 14 ? -5.846 28.190 13.297 1.00 29.83 46 GLU B O 1
ATOM 1791 N N . SER B 1 15 ? -5.133 26.431 14.463 1.00 22.23 47 SER B N 1
ATOM 1792 C CA . SER B 1 15 ? -3.849 27.028 14.826 1.00 21.24 47 SER B CA 1
ATOM 1793 C C . SER B 1 15 ? -2.694 26.808 13.852 1.00 33.37 47 SER B C 1
ATOM 1794 O O . SER B 1 15 ? -1.607 27.313 14.064 1.00 28.08 47 SER B O 1
ATOM 1797 N N . TYR B 1 16 ? -2.903 25.993 12.829 1.00 19.63 48 TYR B N 1
ATOM 1798 C CA . TYR B 1 16 ? -1.820 25.558 11.959 1.00 19.13 48 TYR B CA 1
ATOM 1799 C C . TYR B 1 16 ? -2.098 25.945 10.519 1.00 18.00 48 TYR B C 1
ATOM 1800 O O . TYR B 1 16 ? -3.168 25.591 9.954 1.00 19.57 48 TYR B O 1
ATOM 1809 N N . LYS B 1 17 ? -1.149 26.643 9.917 1.00 21.38 49 LYS B N 1
ATOM 1810 C CA . LYS B 1 17 ? -1.364 27.235 8.615 1.00 20.06 49 LYS B CA 1
ATOM 1811 C C . LYS B 1 17 ? -1.434 26.195 7.524 1.00 22.63 49 LYS B C 1
ATOM 1812 O O . LYS B 1 17 ? -1.940 26.507 6.454 1.00 27.73 49 LYS B O 1
ATOM 1815 N N . ASN B 1 18 ? -0.941 24.980 7.780 1.00 21.36 50 ASN B N 1
ATOM 1816 C CA . ASN B 1 18 ? -1.000 23.949 6.737 1.00 18.52 50 ASN B CA 1
ATOM 1817 C C . ASN B 1 18 ? -2.268 23.132 6.786 1.00 18.76 50 ASN B C 1
ATOM 1818 O O . ASN B 1 18 ? -2.445 22.281 5.927 1.00 16.18 50 ASN B O 1
ATOM 1823 N N . VAL B 1 19 ? -3.161 23.423 7.737 1.00 14.02 51 VAL B N 1
ATOM 1824 C CA . VAL B 1 19 ? -4.512 22.825 7.726 1.00 13.52 51 VAL B CA 1
ATOM 1825 C C . VAL B 1 19 ? -5.363 23.487 6.668 1.00 17.31 51 VAL B C 1
ATOM 1826 O O . VAL B 1 19 ? -5.480 24.720 6.672 1.00 21.74 51 VAL B O 1
ATOM 1830 N N . ILE B 1 20 ? -5.898 22.722 5.720 1.00 14.09 52 ILE B N 1
ATOM 1831 C CA . ILE B 1 20 ? -6.696 23.418 4.688 1.00 20.05 52 ILE B CA 1
ATOM 1832 C C . ILE B 1 20 ? -8.193 23.180 4.836 1.00 28.57 52 ILE B C 1
ATOM 1833 O O . ILE B 1 20 ? -9.003 23.842 4.183 1.00 23.31 52 ILE B O 1
ATOM 1838 N N . TYR B 1 21 ? -8.562 22.268 5.720 1.00 16.52 53 TYR B N 1
ATOM 1839 C CA . TYR B 1 21 ? -9.969 22.046 6.072 1.00 15.03 53 TYR B CA 1
ATOM 1840 C C . TYR B 1 21 ? -10.085 21.376 7.409 1.00 16.73 53 TYR B C 1
ATOM 1841 O O . TYR B 1 21 ? -9.350 20.442 7.686 1.00 17.07 53 TYR B O 1
ATOM 1850 N N . TYR B 1 22 ? -11.081 21.767 8.200 1.00 19.32 54 TYR B N 1
ATOM 1851 C CA . TYR B 1 22 ? -11.464 20.945 9.326 1.00 15.19 54 TYR B CA 1
ATOM 1852 C C . TYR B 1 22 ? -12.945 21.059 9.650 1.00 18.36 54 TYR B C 1
ATOM 1853 O O . TYR B 1 22 ? -13.610 22.050 9.312 1.00 20.75 54 TYR B O 1
ATOM 1862 N N . ASP B 1 23 ? -13.451 20.025 10.291 1.00 18.60 55 ASP B N 1
ATOM 1863 C CA . ASP B 1 23 ? -14.771 20.125 10.919 1.00 20.20 55 ASP B CA 1
ATOM 1864 C C . ASP B 1 23 ? -14.701 19.300 12.180 1.00 21.03 55 ASP B C 1
ATOM 1865 O O . ASP B 1 23 ? -13.581 18.972 12.628 1.00 20.36 55 ASP B O 1
ATOM 1870 N N . ASP B 1 24 ? -15.821 18.939 12.785 1.00 21.65 56 ASP B N 1
ATOM 1871 C CA . ASP B 1 24 ? -15.772 18.242 14.057 1.00 19.96 56 ASP B CA 1
ATOM 1872 C C . ASP B 1 24 ? -15.173 16.834 13.928 1.00 18.22 56 ASP B C 1
ATOM 1873 O O . ASP B 1 24 ? -14.703 16.296 14.928 1.00 25.65 56 ASP B O 1
ATOM 1878 N N . ASP B 1 25 ? -15.238 16.280 12.723 1.00 20.46 57 ASP B N 1
ATOM 1879 C CA . ASP B 1 25 ? -14.875 14.887 12.479 1.00 19.97 57 ASP B CA 1
ATOM 1880 C C . ASP B 1 25 ? -13.522 14.670 11.841 1.00 16.95 57 ASP B C 1
ATOM 1881 O O . ASP B 1 25 ? -12.905 13.668 12.137 1.00 17.04 57 ASP B O 1
ATOM 1886 N N . VAL B 1 26 ? -13.080 15.573 10.963 1.00 16.91 58 VAL B N 1
ATOM 1887 C CA . VAL B 1 26 ? -11.817 15.355 10.247 1.00 12.68 58 VAL B CA 1
ATOM 1888 C C . VAL B 1 26 ? -11.028 16.642 10.087 1.00 15.06 58 VAL B C 1
ATOM 1889 O O . VAL B 1 26 ? -11.533 17.745 10.208 1.00 17.10 58 VAL B O 1
ATOM 1893 N N . VAL B 1 27 ? -9.730 16.452 9.792 1.00 14.69 59 VAL B N 1
ATOM 1894 C CA . VAL B 1 27 ? -8.827 17.533 9.458 1.00 18.14 59 VAL B CA 1
ATOM 1895 C C . VAL B 1 27 ? -8.058 17.152 8.191 1.00 12.79 59 VAL B C 1
ATOM 1896 O O . VAL B 1 27 ? -7.529 16.031 8.092 1.00 12.62 59 VAL B O 1
ATOM 1900 N N . LEU B 1 28 ? -7.987 18.054 7.225 1.00 14.04 60 LEU B N 1
ATOM 1901 C CA . LEU B 1 28 ? -7.188 17.863 6.018 1.00 12.66 60 LEU B CA 1
ATOM 1902 C C . LEU B 1 28 ? -5.983 18.788 6.090 1.00 13.08 60 LEU B C 1
ATOM 1903 O O . LEU B 1 28 ? -6.181 19.994 6.230 1.00 15.53 60 LEU B O 1
ATOM 1908 N N . VAL B 1 29 ? -4.768 18.198 6.083 1.00 13.83 61 VAL B N 1
ATOM 1909 C CA . VAL B 1 29 ? -3.558 18.978 6.370 1.00 14.10 61 VAL B CA 1
ATOM 1910 C C . VAL B 1 29 ? -2.512 18.673 5.313 1.00 15.16 61 VAL B C 1
ATOM 1911 O O . VAL B 1 29 ? -2.395 17.540 4.850 1.00 14.19 61 VAL B O 1
ATOM 1915 N N . ARG B 1 30 ? -1.716 19.674 4.950 1.00 14.02 62 ARG B N 1
ATOM 1916 C CA . ARG B 1 30 ? -0.555 19.404 4.076 1.00 15.16 62 ARG B CA 1
ATOM 1917 C C . ARG B 1 30 ? 0.489 18.605 4.802 1.00 16.95 62 ARG B C 1
ATOM 1918 O O . ARG B 1 30 ? 0.797 18.905 5.958 1.00 17.94 62 ARG B O 1
ATOM 1926 N N . ASP B 1 31 ? 1.042 17.602 4.130 1.00 15.42 63 ASP B N 1
ATOM 1927 C CA . ASP B 1 31 ? 2.200 16.897 4.690 1.00 17.80 63 ASP B CA 1
ATOM 1928 C C . ASP B 1 31 ? 3.344 17.873 4.776 1.00 18.08 63 ASP B C 1
ATOM 1929 O O . ASP B 1 31 ? 3.610 18.631 3.856 1.00 18.29 63 ASP B O 1
ATOM 1934 N N . MET B 1 32 ? 4.032 17.868 5.912 1.00 16.54 64 MET B N 1
ATOM 1935 C CA . MET B 1 32 ? 5.140 18.804 6.059 1.00 19.35 64 MET B CA 1
ATOM 1936 C C . MET B 1 32 ? 6.380 18.406 5.271 1.00 18.01 64 MET B C 1
ATOM 1937 O O . MET B 1 32 ? 7.234 19.278 5.001 1.00 17.33 64 MET B O 1
ATOM 1942 N N . PHE B 1 33 ? 6.461 17.139 4.860 1.00 17.49 65 PHE B N 1
ATOM 1943 C CA . PHE B 1 33 ? 7.615 16.645 4.126 1.00 17.66 65 PHE B CA 1
ATOM 1944 C C . PHE B 1 33 ? 7.096 15.907 2.878 1.00 15.82 65 PHE B C 1
ATOM 1945 O O . PHE B 1 33 ? 7.199 14.714 2.791 1.00 19.42 65 PHE B O 1
ATOM 1953 N N . PRO B 1 34 ? 6.463 16.644 1.960 1.00 14.04 66 PRO B N 1
ATOM 1954 C CA . PRO B 1 34 ? 5.647 15.951 0.929 1.00 14.57 66 PRO B CA 1
ATOM 1955 C C . PRO B 1 34 ? 6.471 15.053 0.034 1.00 18.55 66 PRO B C 1
ATOM 1956 O O . PRO B 1 34 ? 7.594 15.371 -0.364 1.00 19.39 66 PRO B O 1
ATOM 1960 N N . LYS B 1 35 ? 5.891 13.905 -0.309 1.00 13.95 67 LYS B N 1
ATOM 1961 C CA . LYS B 1 35 ? 6.629 12.892 -1.043 1.00 14.64 67 LYS B CA 1
ATOM 1962 C C . LYS B 1 35 ? 6.187 12.836 -2.479 1.00 11.94 67 LYS B C 1
ATOM 1963 O O . LYS B 1 35 ? 6.715 12.070 -3.248 1.00 15.09 67 LYS B O 1
ATOM 1969 N N . SER B 1 36 ? 5.274 13.750 -2.839 1.00 12.11 68 SER B N 1
ATOM 1970 C CA . SER B 1 36 ? 4.924 14.077 -4.240 1.00 12.06 68 SER B CA 1
ATOM 1971 C C . SER B 1 36 ? 4.648 15.576 -4.313 1.00 15.20 68 SER B C 1
ATOM 1972 O O . SER B 1 36 ? 4.632 16.245 -3.294 1.00 15.73 68 SER B O 1
ATOM 1975 N N . LYS B 1 37 ? 4.366 16.093 -5.503 1.00 13.61 69 LYS B N 1
ATOM 1976 C CA . LYS B 1 37 ? 4.125 17.501 -5.651 1.00 15.62 69 LYS B CA 1
ATOM 1977 C C . LYS B 1 37 ? 2.976 17.965 -4.773 1.00 13.77 69 LYS B C 1
ATOM 1978 O O . LYS B 1 37 ? 3.047 19.019 -4.139 1.00 18.57 69 LYS B O 1
ATOM 1984 N N . MET B 1 38 ? 1.909 17.173 -4.757 1.00 14.09 70 MET B N 1
ATOM 1985 C CA . MET B 1 38 ? 0.853 17.400 -3.774 1.00 15.01 70 MET B CA 1
ATOM 1986 C C . MET B 1 38 ? 0.833 16.189 -2.818 1.00 14.96 70 MET B C 1
ATOM 1987 O O . MET B 1 38 ? 0.791 15.045 -3.261 1.00 13.30 70 MET B O 1
ATOM 1992 N N . HIS B 1 39 ? 0.828 16.458 -1.510 1.00 12.27 71 HIS B N 1
ATOM 1993 C CA . HIS B 1 39 ? 0.727 15.402 -0.531 1.00 11.85 71 HIS B CA 1
ATOM 1994 C C . HIS B 1 39 ? -0.047 15.909 0.691 1.00 10.96 71 HIS B C 1
ATOM 1995 O O . HIS B 1 39 ? 0.385 16.809 1.423 1.00 12.41 71 HIS B O 1
ATOM 2002 N N . LEU B 1 40 ? -1.269 15.401 0.822 1.00 11.15 72 LEU B N 1
ATOM 2003 C CA . LEU B 1 40 ? -2.109 15.779 1.924 1.00 10.63 72 LEU B CA 1
ATOM 2004 C C . LEU B 1 40 ? -2.382 14.593 2.843 1.00 12.73 72 LEU B C 1
ATOM 2005 O O . LEU B 1 40 ? -2.263 13.417 2.420 1.00 12.11 72 LEU B O 1
ATOM 2010 N N . LEU B 1 41 ? -2.756 14.911 4.096 1.00 11.52 73 LEU B N 1
ATOM 2011 C CA . LEU B 1 41 ? -3.178 13.869 5.032 1.00 12.65 73 LEU B CA 1
ATOM 2012 C C . LEU B 1 41 ? -4.590 14.160 5.530 1.00 12.37 73 LEU B C 1
ATOM 2013 O O . LEU B 1 41 ? -4.873 15.275 5.941 1.00 12.80 73 LEU B O 1
ATOM 2018 N N . LEU B 1 42 ? -5.461 13.162 5.510 1.00 10.28 74 LEU B N 1
ATOM 2019 C CA . LEU B 1 42 ? -6.821 13.343 6.032 1.00 10.86 74 LEU B CA 1
ATOM 2020 C C . LEU B 1 42 ? -6.917 12.543 7.319 1.00 12.93 74 LEU B C 1
ATOM 2021 O O . LEU B 1 42 ? -6.650 11.339 7.348 1.00 12.12 74 LEU B O 1
ATOM 2026 N N . MET B 1 43 ? -7.166 13.267 8.410 1.00 12.23 75 MET B N 1
ATOM 2027 C CA . MET B 1 43 ? -7.037 12.678 9.738 1.00 14.28 75 MET B CA 1
ATOM 2028 C C . MET B 1 43 ? -8.381 12.643 10.454 1.00 16.59 75 MET B C 1
ATOM 2029 O O . MET B 1 43 ? -9.015 13.678 10.565 1.00 14.13 75 MET B O 1
ATOM 2034 N N . THR B 1 44 ? -8.777 11.495 10.992 1.00 14.90 76 THR B N 1
ATOM 2035 C CA . THR B 1 44 ? -9.935 11.511 11.895 1.00 13.12 76 THR B CA 1
ATOM 2036 C C . THR B 1 44 ? -9.618 12.275 13.186 1.00 16.51 76 THR B C 1
ATOM 2037 O O . THR B 1 44 ? -8.524 12.199 13.753 1.00 15.31 76 THR B O 1
ATOM 2041 N N . ARG B 1 45 ? -10.587 13.023 13.693 1.00 16.03 77 ARG B N 1
ATOM 2042 C CA . ARG B 1 45 ? -10.424 13.671 14.973 1.00 14.45 77 ARG B CA 1
ATOM 2043 C C . ARG B 1 45 ? -10.961 12.837 16.132 1.00 16.53 77 ARG B C 1
ATOM 2044 O O . ARG B 1 45 ? -10.869 13.249 17.276 1.00 21.21 77 ARG B O 1
ATOM 2052 N N . ASP B 1 46 ? -11.493 11.672 15.822 1.00 16.44 78 ASP B N 1
ATOM 2053 C CA . ASP B 1 46 ? -12.099 10.842 16.841 1.00 19.34 78 ASP B CA 1
ATOM 2054 C C . ASP B 1 46 ? -11.037 10.242 17.751 1.00 22.94 78 ASP B C 1
ATOM 2055 O O . ASP B 1 46 ? -10.208 9.453 17.324 1.00 20.16 78 ASP B O 1
ATOM 2060 N N . PRO B 1 47 ? -11.068 10.606 19.027 1.00 20.26 79 PRO B N 1
ATOM 2061 C CA . PRO B 1 47 ? -10.019 10.091 19.913 1.00 19.57 79 PRO B CA 1
ATOM 2062 C C . PRO B 1 47 ? -10.018 8.583 20.069 1.00 22.25 79 PRO B C 1
ATOM 2063 O O . PRO B 1 47 ? -8.989 8.032 20.454 1.00 26.33 79 PRO B O 1
ATOM 2067 N N . HIS B 1 48 ? -11.142 7.917 19.779 1.00 19.81 80 HIS B N 1
ATOM 2068 C CA . HIS B 1 48 ? -11.194 6.455 19.850 1.00 20.58 80 HIS B CA 1
ATOM 2069 C C . HIS B 1 48 ? -10.793 5.742 18.560 1.00 27.98 80 HIS B C 1
ATOM 2070 O O . HIS B 1 48 ? -10.778 4.509 18.523 1.00 26.42 80 HIS B O 1
ATOM 2077 N N . LEU B 1 49 ? -10.548 6.504 17.496 1.00 18.16 81 LEU B N 1
ATOM 2078 C CA . LEU B 1 49 ? -10.152 5.918 16.229 1.00 16.51 81 LEU B CA 1
ATOM 2079 C C . LEU B 1 49 ? -8.738 6.305 15.829 1.00 18.47 81 LEU B C 1
ATOM 2080 O O . LEU B 1 49 ? -8.098 5.535 15.089 1.00 16.80 81 LEU B O 1
ATOM 2085 N N . THR B 1 50 ? -8.259 7.456 16.343 1.00 16.79 82 THR B N 1
ATOM 2086 C CA . THR B 1 50 ? -6.963 7.979 15.879 1.00 13.86 82 THR B CA 1
ATOM 2087 C C . THR B 1 50 ? -5.819 7.044 16.195 1.00 14.61 82 THR B C 1
ATOM 2088 O O . THR B 1 50 ? -4.824 7.014 15.446 1.00 14.65 82 THR B O 1
ATOM 2092 N N . HIS B 1 51 ? -5.952 6.258 17.259 1.00 17.35 83 HIS B N 1
ATOM 2093 C CA . HIS B 1 51 ? -4.844 5.368 17.596 1.00 16.31 83 HIS B CA 1
ATOM 2094 C C . HIS B 1 51 ? -5.080 3.939 17.157 1.00 20.91 83 HIS B C 1
ATOM 2095 O O . HIS B 1 51 ? -4.321 3.041 17.512 1.00 24.99 83 HIS B O 1
ATOM 2102 N N . VAL B 1 52 ? -6.095 3.723 16.348 1.00 16.49 84 VAL B N 1
ATOM 2103 C CA . VAL B 1 52 ? -6.350 2.366 15.846 1.00 19.47 84 VAL B CA 1
ATOM 2104 C C . VAL B 1 52 ? -5.410 2.135 14.644 1.00 17.70 84 VAL B C 1
ATOM 2105 O O . VAL B 1 52 ? -5.226 3.027 13.826 1.00 17.26 84 VAL B O 1
ATOM 2109 N N . HIS B 1 53 ? -4.818 0.947 14.547 1.00 16.25 85 HIS B N 1
ATOM 2110 C CA . HIS B 1 53 ? -3.951 0.669 13.410 1.00 17.85 85 HIS B CA 1
ATOM 2111 C C . HIS B 1 53 ? -4.720 0.785 12.095 1.00 19.09 85 HIS B C 1
ATOM 2112 O O . HIS B 1 53 ? -5.851 0.313 12.002 1.00 17.08 85 HIS B O 1
ATOM 2119 N N . PRO B 1 54 ? -4.112 1.357 11.061 1.00 16.00 86 PRO B N 1
ATOM 2120 C CA . PRO B 1 54 ? -4.808 1.529 9.784 1.00 17.29 86 PRO B CA 1
ATOM 2121 C C . PRO B 1 54 ? -5.310 0.184 9.197 1.00 18.15 86 PRO B C 1
ATOM 2122 O O . PRO B 1 54 ? -6.358 0.173 8.615 1.00 17.09 86 PRO B O 1
ATOM 2126 N N . LEU B 1 55 ? -4.629 -0.939 9.387 1.00 14.68 87 LEU B N 1
ATOM 2127 C CA . LEU B 1 55 ? -5.168 -2.183 8.835 1.00 16.46 87 LEU B CA 1
ATOM 2128 C C . LEU B 1 55 ? -6.383 -2.625 9.653 1.00 17.69 87 LEU B C 1
ATOM 2129 O O . LEU B 1 55 ? -7.295 -3.257 9.086 1.00 18.14 87 LEU B O 1
ATOM 2134 N N . GLU B 1 56 ? -6.412 -2.314 10.944 1.00 15.26 88 GLU B N 1
ATOM 2135 C CA . GLU B 1 56 ? -7.604 -2.628 11.733 1.00 14.67 88 GLU B CA 1
ATOM 2136 C C . GLU B 1 56 ? -8.755 -1.732 11.355 1.00 20.22 88 GLU B C 1
ATOM 2137 O O . GLU B 1 56 ? -9.918 -2.180 11.319 1.00 17.51 88 GLU B O 1
ATOM 2143 N N . ILE B 1 57 ? -8.457 -0.475 11.034 1.00 18.49 89 ILE B N 1
ATOM 2144 C CA . ILE B 1 57 ? -9.493 0.409 10.510 1.00 16.24 89 ILE B CA 1
ATOM 2145 C C . ILE B 1 57 ? -10.077 -0.192 9.231 1.00 17.77 89 ILE B C 1
ATOM 2146 O O . ILE B 1 57 ? -11.303 -0.297 9.096 1.00 16.27 89 ILE B O 1
ATOM 2151 N N . MET B 1 58 ? -9.217 -0.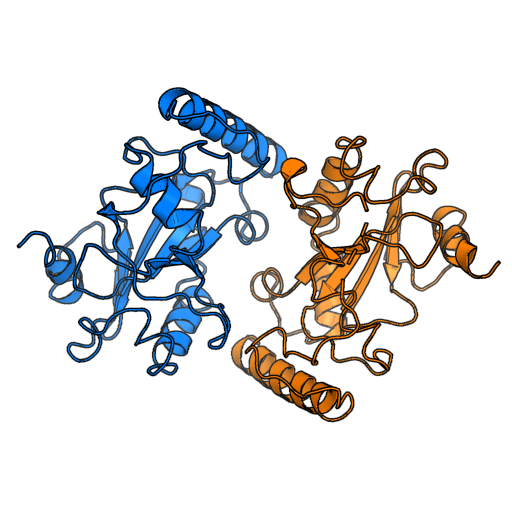633 8.314 1.00 16.57 90 MET B N 1
ATOM 2152 C CA A MET B 1 58 ? -9.660 -1.133 7.027 0.65 15.59 90 MET B CA 1
ATOM 2153 C CA B MET B 1 58 ? -9.759 -1.065 7.050 0.35 14.03 90 MET B CA 1
ATOM 2154 C C . MET B 1 58 ? -10.497 -2.385 7.190 1.00 20.04 90 MET B C 1
ATOM 2155 O O . MET B 1 58 ? -11.433 -2.642 6.423 1.00 20.70 90 MET B O 1
ATOM 2164 N N . MET B 1 59 ? -10.119 -3.228 8.148 1.00 16.45 91 MET B N 1
ATOM 2165 C CA A MET B 1 59 ? -10.821 -4.513 8.346 0.50 18.40 91 MET B CA 1
ATOM 2166 C CA B MET B 1 59 ? -10.832 -4.520 8.339 0.50 17.32 91 MET B CA 1
ATOM 2167 C C . MET B 1 59 ? -12.108 -4.388 9.176 1.00 22.53 91 MET B C 1
ATOM 2168 O O . MET B 1 59 ? -13.119 -5.026 8.876 1.00 23.60 91 MET B O 1
ATOM 2177 N N . LYS B 1 60 ? -12.070 -3.570 10.226 1.00 19.04 92 LYS B N 1
ATOM 2178 C CA A LYS B 1 60 ? -13.117 -3.612 11.235 0.39 18.80 92 LYS B CA 1
ATOM 2179 C CA B LYS B 1 60 ? -13.076 -3.597 11.283 0.61 15.91 92 LYS B CA 1
ATOM 2180 C C . LYS B 1 60 ? -13.848 -2.281 11.458 1.00 17.88 92 LYS B C 1
ATOM 2181 O O . LYS B 1 60 ? -14.796 -2.220 12.269 1.00 20.75 92 LYS B O 1
ATOM 2192 N N . HIS B 1 61 ? -13.427 -1.216 10.748 1.00 16.36 93 HIS B N 1
ATOM 2193 C CA . HIS B 1 61 ? -14.094 0.088 10.903 1.00 14.03 93 HIS B CA 1
ATOM 2194 C C . HIS B 1 61 ? -14.507 0.614 9.547 1.00 16.30 93 HIS B C 1
ATOM 2195 O O . HIS B 1 61 ? -14.166 1.709 9.130 1.00 16.64 93 HIS B O 1
ATOM 2202 N N . ARG B 1 62 ? -15.295 -0.186 8.844 1.00 16.14 94 ARG B N 1
ATOM 2203 C CA . ARG B 1 62 ? -15.722 0.202 7.517 1.00 18.32 94 ARG B CA 1
ATOM 2204 C C . ARG B 1 62 ? -16.541 1.493 7.539 1.00 16.39 94 ARG B C 1
ATOM 2205 O O . ARG B 1 62 ? -16.594 2.228 6.537 1.00 17.92 94 ARG B O 1
ATOM 2213 N N . SER B 1 63 ? -17.205 1.780 8.660 1.00 19.35 95 SER B N 1
ATOM 2214 C CA A SER B 1 63 ? -17.918 3.037 8.773 0.57 16.59 95 SER B CA 1
ATOM 2215 C CA B SER B 1 63 ? -17.923 3.036 8.817 0.43 19.63 95 SER B CA 1
ATOM 2216 C C . SER B 1 63 ? -17.007 4.241 8.594 1.00 16.02 95 SER B C 1
ATOM 2217 O O . SER B 1 63 ? -17.375 5.215 7.924 1.00 19.70 95 SER B O 1
ATOM 2222 N N . LEU B 1 64 ? -15.830 4.168 9.202 1.00 18.13 96 LEU B N 1
ATOM 2223 C CA . LEU B 1 64 ? -14.895 5.265 9.057 1.00 19.38 96 LEU B CA 1
ATOM 2224 C C . LEU B 1 64 ? -14.311 5.281 7.635 1.00 20.15 96 LEU B C 1
ATOM 2225 O O . LEU B 1 64 ? -14.184 6.352 7.011 1.00 17.18 96 LEU B O 1
ATOM 2230 N N . VAL B 1 65 ? -14.002 4.103 7.092 1.00 14.25 97 VAL B N 1
ATOM 2231 C CA . VAL B 1 65 ? -13.492 4.052 5.734 1.00 15.79 97 VAL B CA 1
ATOM 2232 C C . VAL B 1 65 ? -14.448 4.721 4.753 1.00 19.37 97 VAL B C 1
ATOM 2233 O O . VAL B 1 65 ? -14.024 5.546 3.942 1.00 17.83 97 VAL B O 1
ATOM 2237 N N . GLU B 1 66 ? -15.739 4.362 4.832 1.00 16.71 98 GLU B N 1
ATOM 2238 C CA . GLU B 1 66 ? -16.725 4.974 3.935 1.00 23.28 98 GLU B CA 1
ATOM 2239 C C . GLU B 1 66 ? -16.875 6.470 4.142 1.00 18.58 98 GLU B C 1
ATOM 2240 O O . GLU B 1 66 ? -17.007 7.226 3.173 1.00 18.15 98 GLU B O 1
ATOM 2246 N N . LYS B 1 67 ? -16.774 6.905 5.395 1.00 18.76 99 LYS B N 1
ATOM 2247 C CA . LYS B 1 67 ? -16.800 8.344 5.681 1.00 18.36 99 LYS B CA 1
ATOM 2248 C C . LYS B 1 67 ? -15.588 9.086 5.102 1.00 16.45 99 LYS B C 1
ATOM 2249 O O . LYS B 1 67 ? -15.738 10.134 4.513 1.00 21.92 99 LYS B O 1
ATOM 2255 N N . LEU B 1 68 ? -14.380 8.513 5.249 1.00 16.74 100 LEU B N 1
ATOM 2256 C CA . LEU B 1 68 ? -13.233 9.158 4.660 1.00 20.87 100 LEU B CA 1
ATOM 2257 C C . LEU B 1 68 ? -13.358 9.251 3.149 1.00 19.09 100 LEU B C 1
ATOM 2258 O O . LEU B 1 68 ? -13.021 10.278 2.555 1.00 20.71 100 LEU B O 1
ATOM 2263 N N . VAL B 1 69 ? -13.795 8.167 2.533 1.00 15.11 101 VAL B N 1
ATOM 2264 C CA . VAL B 1 69 ? -14.004 8.133 1.073 1.00 16.54 101 VAL B CA 1
ATOM 2265 C C . VAL B 1 69 ? -15.037 9.168 0.665 1.00 19.19 101 VAL B C 1
ATOM 2266 O O . VAL B 1 69 ? -14.823 9.892 -0.310 1.00 22.89 101 VAL B O 1
ATOM 2270 N N . SER B 1 70 ? -16.099 9.322 1.453 1.00 18.42 102 SER B N 1
ATOM 2271 C CA . SER B 1 70 ? -17.104 10.305 1.091 1.00 19.74 102 SER B CA 1
ATOM 2272 C C . SER B 1 70 ? -16.587 11.736 1.172 1.00 19.86 102 SER B C 1
ATOM 2273 O O . SER B 1 70 ? -16.965 12.602 0.398 1.00 24.82 102 SER B O 1
ATOM 2277 N N . TYR B 1 71 ? -15.676 11.996 2.095 1.00 18.23 103 TYR B N 1
ATOM 2278 C CA . TYR B 1 71 ? -15.081 13.330 2.135 1.00 19.19 103 TYR B CA 1
ATOM 2279 C C . TYR B 1 71 ? -14.193 13.563 0.927 1.00 19.60 103 TYR B C 1
ATOM 2280 O O . TYR B 1 71 ? -14.196 14.623 0.296 1.00 20.41 103 TYR B O 1
ATOM 2289 N N . VAL B 1 72 ? -13.345 12.566 0.658 1.00 17.05 104 VAL B N 1
ATOM 2290 C CA . VAL B 1 72 ? -12.386 12.711 -0.430 1.00 20.11 104 VAL B CA 1
ATOM 2291 C C . VAL B 1 72 ? -13.084 12.867 -1.798 1.00 29.86 104 VAL B C 1
ATOM 2292 O O . VAL B 1 72 ? -12.703 13.702 -2.600 1.00 27.53 104 VAL B O 1
ATOM 2296 N N . GLN B 1 73 ? -14.130 12.084 -2.057 1.00 23.39 105 GLN B N 1
ATOM 2297 C CA . GLN B 1 73 ? -14.808 12.173 -3.349 1.00 27.91 105 GLN B CA 1
ATOM 2298 C C . GLN B 1 73 ? -15.925 13.233 -3.335 1.00 26.37 105 GLN B C 1
ATOM 2299 O O . GLN B 1 73 ? -16.410 13.666 -4.378 1.00 38.33 105 GLN B O 1
ATOM 2305 N N . GLY B 1 74 ? -16.352 13.649 -2.156 1.00 25.39 106 GLY B N 1
ATOM 2306 C CA . GLY B 1 74 ? -17.488 14.525 -2.056 1.00 30.83 106 GLY B CA 1
ATOM 2307 C C . GLY B 1 74 ? -17.055 15.902 -1.682 1.00 27.26 106 GLY B C 1
ATOM 2308 O O . GLY B 1 74 ? -16.477 16.623 -2.506 1.00 26.73 106 GLY B O 1
ATOM 2309 N N . ASP B 1 75 ? -17.328 16.267 -0.438 1.00 26.67 107 ASP B N 1
ATOM 2310 C CA . ASP B 1 75 ? -17.161 17.635 0.034 1.00 31.22 107 ASP B CA 1
ATOM 2311 C C . ASP B 1 75 ? -15.770 18.214 -0.086 1.00 27.10 107 ASP B C 1
ATOM 2312 O O . ASP B 1 75 ? -15.613 19.425 -0.195 1.00 37.67 107 ASP B O 1
ATOM 2317 N N . LEU B 1 76 ? -14.744 17.363 -0.036 1.00 20.60 108 LEU B N 1
ATOM 2318 C CA . LEU B 1 76 ? -13.401 17.918 -0.077 1.00 20.66 108 LEU B CA 1
ATOM 2319 C C . LEU B 1 76 ? -12.794 17.830 -1.449 1.00 19.75 108 LEU B C 1
ATOM 2320 O O . LEU B 1 76 ? -11.658 18.254 -1.660 1.00 19.96 108 LEU B O 1
ATOM 2325 N N . SER B 1 77 ? -13.533 17.293 -2.407 1.00 19.92 109 SER B N 1
ATOM 2326 C CA A SER B 1 77 ? -12.901 17.008 -3.684 0.75 19.02 109 SER B CA 1
ATOM 2327 C CA B SER B 1 77 ? -13.013 17.026 -3.734 0.25 24.43 109 SER B CA 1
ATOM 2328 C C . SER B 1 77 ? -12.471 18.298 -4.383 1.00 28.79 109 SER B C 1
ATOM 2329 O O . SER B 1 77 ? -11.380 18.341 -4.928 1.00 20.83 109 SER B O 1
ATOM 2334 N N . GLY B 1 78 ? -13.272 19.356 -4.354 1.00 23.21 110 GLY B N 1
ATOM 2335 C CA . GLY B 1 78 ? -12.786 20.576 -4.964 1.00 21.21 110 GLY B CA 1
ATOM 2336 C C . GLY B 1 78 ? -11.588 21.184 -4.258 1.00 21.44 110 GLY B C 1
ATOM 2337 O O . GLY B 1 78 ? -10.740 21.775 -4.909 1.00 26.16 110 GLY B O 1
ATOM 2338 N N . LEU B 1 79 ? -11.528 21.093 -2.931 1.00 21.95 111 LEU B N 1
ATOM 2339 C CA . LEU B 1 79 ? -10.339 21.617 -2.258 1.00 20.79 111 LEU B CA 1
ATOM 2340 C C . LEU B 1 79 ? -9.102 20.842 -2.691 1.00 19.87 111 LEU B C 1
ATOM 2341 O O . LEU B 1 79 ? -8.013 21.416 -2.874 1.00 23.28 111 LEU B O 1
ATOM 2346 N N . ILE B 1 80 ? -9.246 19.528 -2.777 1.00 18.56 112 ILE B N 1
ATOM 2347 C CA . ILE B 1 80 ? -8.133 18.641 -3.192 1.00 17.37 112 ILE B CA 1
ATOM 2348 C C . ILE B 1 80 ? -7.661 18.945 -4.608 1.00 20.08 112 ILE B C 1
ATOM 2349 O O . ILE B 1 80 ? -6.447 19.075 -4.843 1.00 18.48 112 ILE B O 1
ATOM 2354 N N . PHE B 1 81 ? -8.581 19.101 -5.565 1.00 16.24 113 PHE B N 1
ATOM 2355 C CA . PHE B 1 81 ? -8.152 19.421 -6.906 1.00 17.85 113 PHE B CA 1
ATOM 2356 C C . PHE B 1 81 ? -7.516 20.798 -6.982 1.00 20.17 113 PHE B C 1
ATOM 2357 O O . PHE B 1 81 ? -6.569 20.985 -7.735 1.00 19.53 113 PHE B O 1
ATOM 2365 N N . ASP B 1 82 ? -8.051 21.747 -6.218 1.00 20.59 114 ASP B N 1
ATOM 2366 C CA . ASP B 1 82 ? -7.463 23.098 -6.192 1.00 19.70 114 ASP B CA 1
ATOM 2367 C C . ASP B 1 82 ? -6.049 23.048 -5.607 1.00 20.44 114 ASP B C 1
ATOM 2368 O O . ASP B 1 82 ? -5.159 23.749 -6.084 1.00 23.20 114 ASP B O 1
ATOM 2373 N N . GLU B 1 83 ? -5.854 22.236 -4.573 1.00 20.63 115 GLU B N 1
ATOM 2374 C CA . GLU B 1 83 ? -4.510 22.114 -4.024 1.00 20.77 115 GLU B CA 1
ATOM 2375 C C . GLU B 1 83 ? -3.555 21.498 -5.044 1.00 21.81 115 GLU B C 1
ATOM 2376 O O . GLU B 1 83 ? -2.413 21.929 -5.186 1.00 20.83 115 GLU B O 1
ATOM 2382 N N . ALA B 1 84 ? -4.027 20.511 -5.783 1.00 16.66 116 ALA B N 1
ATOM 2383 C CA . ALA B 1 84 ? -3.221 19.879 -6.809 1.00 18.58 116 ALA B CA 1
ATOM 2384 C C . ALA B 1 84 ? -2.827 20.901 -7.880 1.00 21.93 116 ALA B C 1
ATOM 2385 O O . ALA B 1 84 ? -1.701 20.944 -8.352 1.00 21.43 116 ALA B O 1
ATOM 2387 N N . ARG B 1 85 ? -3.768 21.759 -8.248 1.00 22.07 117 ARG B N 1
ATOM 2388 C CA . ARG B 1 85 ? -3.464 22.803 -9.219 1.00 21.77 117 ARG B CA 1
ATOM 2389 C C . ARG B 1 85 ? -2.423 23.781 -8.669 1.00 20.83 117 ARG B C 1
ATOM 2390 O O . ARG B 1 85 ? -1.562 24.213 -9.399 1.00 25.53 117 ARG B O 1
ATOM 2398 N N . ASN B 1 86 ? -2.495 24.098 -7.384 1.00 21.70 118 ASN B N 1
ATOM 2399 C CA . ASN B 1 86 ? -1.488 24.977 -6.785 1.00 22.42 118 ASN B CA 1
ATOM 2400 C C . ASN B 1 86 ? -0.120 24.353 -6.731 1.00 31.85 118 ASN B C 1
ATOM 2401 O O . ASN B 1 86 ? 0.893 25.053 -6.705 1.00 30.58 118 ASN B O 1
ATOM 2406 N N . CYS B 1 87 ? -0.083 23.033 -6.661 1.00 21.80 119 CYS B N 1
ATOM 2407 C CA . CYS B 1 87 ? 1.189 22.336 -6.526 1.00 19.43 119 CYS B CA 1
ATOM 2408 C C . CYS B 1 87 ? 1.804 21.910 -7.866 1.00 20.39 119 CYS B C 1
ATOM 2409 O O . CYS B 1 87 ? 3.028 21.791 -7.989 1.00 26.11 119 CYS B O 1
ATOM 2412 N N . LEU B 1 88 ? 0.978 21.642 -8.864 1.00 22.63 120 LEU B N 1
ATOM 2413 C CA . LEU B 1 88 ? 1.437 21.127 -10.154 1.00 20.43 120 LEU B CA 1
ATOM 2414 C C . LEU B 1 88 ? 1.333 22.181 -11.237 1.00 28.73 120 LEU B C 1
ATOM 2415 O O . LEU B 1 88 ? 2.332 22.675 -11.729 1.00 28.63 120 LEU B O 1
ATOM 2420 N N . SER B 1 89 ? 0.107 22.471 -11.647 1.00 22.69 121 SER B N 1
ATOM 2421 C CA . SER B 1 89 ? -0.136 23.503 -12.641 1.00 23.21 121 SER B CA 1
ATOM 2422 C C . SER B 1 89 ? -1.570 23.952 -12.585 1.00 28.14 121 SER B C 1
ATOM 2423 O O . SER B 1 89 ? -2.440 23.105 -12.490 1.00 24.92 121 SER B O 1
ATOM 2426 N N . GLN B 1 90 ? -1.828 25.259 -12.717 1.00 25.81 122 GLN B N 1
ATOM 2427 C CA . GLN B 1 90 ? -3.202 25.767 -12.728 1.00 25.71 122 GLN B CA 1
ATOM 2428 C C . GLN B 1 90 ? -3.896 25.325 -13.997 1.00 27.53 122 GLN B C 1
ATOM 2429 O O . GLN B 1 90 ? -5.118 25.321 -14.062 1.00 28.31 122 GLN B O 1
ATOM 2435 N N . GLN B 1 91 ? -3.142 24.839 -14.975 1.00 30.09 123 GLN B N 1
ATOM 2436 C CA . GLN B 1 91 ? -3.762 24.480 -16.249 1.00 31.76 123 GLN B CA 1
ATOM 2437 C C . GLN B 1 91 ? -4.349 23.063 -16.264 1.00 27.02 123 GLN B C 1
ATOM 2438 O O . GLN B 1 91 ? -4.743 22.559 -17.303 1.00 42.53 123 GLN B O 1
ATOM 2444 N N . LEU B 1 92 ? -4.393 22.416 -15.098 1.00 25.52 124 LEU B N 1
ATOM 2445 C CA . LEU B 1 92 ? -4.915 21.055 -15.003 1.00 23.72 124 LEU B CA 1
ATOM 2446 C C . LEU B 1 92 ? -6.362 21.017 -14.557 1.00 25.17 124 LEU B C 1
ATOM 2447 O O . LEU B 1 92 ? -6.719 21.551 -13.520 1.00 29.95 124 LEU B O 1
ATOM 2452 N N . THR B 1 93 ? -7.180 20.326 -15.339 1.00 24.74 125 THR B N 1
ATOM 2453 C CA . THR B 1 93 ? -8.568 20.089 -14.990 1.00 24.09 125 THR B CA 1
ATOM 2454 C C . THR B 1 93 ? -8.721 19.003 -13.934 1.00 19.91 125 THR B C 1
ATOM 2455 O O . THR B 1 93 ? -7.805 18.200 -13.702 1.00 19.96 125 THR B O 1
ATOM 2459 N N . ASN B 1 94 ? -9.894 18.963 -13.308 1.00 22.50 126 ASN B N 1
ATOM 2460 C CA . ASN B 1 94 ? -10.189 17.915 -12.333 1.00 18.86 126 ASN B CA 1
ATOM 2461 C C . ASN B 1 94 ? -10.109 16.532 -12.969 1.00 20.44 126 ASN B C 1
ATOM 2462 O O . ASN B 1 94 ? -9.629 15.574 -12.353 1.00 20.33 126 ASN B O 1
ATOM 2467 N N . GLU B 1 95 ? -10.550 16.441 -14.221 1.00 21.97 127 GLU B N 1
ATOM 2468 C CA . GLU B 1 95 ? -10.534 15.176 -14.927 1.00 22.34 127 GLU B CA 1
ATOM 2469 C C . GLU B 1 95 ? -9.108 14.672 -15.181 1.00 22.66 127 GLU B C 1
ATOM 2470 O O . GLU B 1 95 ? -8.841 13.478 -15.071 1.00 28.23 127 GLU B O 1
ATOM 2476 N N . ALA B 1 96 ? -8.198 15.577 -15.504 1.00 23.14 128 ALA B N 1
ATOM 2477 C CA . ALA B 1 96 ? -6.800 15.172 -15.692 1.00 22.46 128 ALA B CA 1
ATOM 2478 C C . ALA B 1 96 ? -6.205 14.698 -14.374 1.00 24.55 128 ALA B C 1
ATOM 2479 O O . ALA B 1 96 ? -5.417 13.749 -14.320 1.00 27.39 128 ALA B O 1
ATOM 2481 N N . LEU B 1 97 ? -6.592 15.367 -13.302 1.00 18.05 129 LEU B N 1
ATOM 2482 C CA . LEU B 1 97 ? -6.025 15.071 -11.991 1.00 16.11 129 LEU B CA 1
ATOM 2483 C C . LEU B 1 97 ? -6.592 13.849 -11.317 1.00 20.29 129 LEU B C 1
ATOM 2484 O O . LEU B 1 97 ? -5.916 13.212 -10.515 1.00 19.90 129 LEU B O 1
ATOM 2489 N N A CYS B 1 98 ? -7.836 13.504 -11.634 0.41 21.30 130 CYS B N 1
ATOM 2490 N N B CYS B 1 98 ? -7.817 13.491 -11.637 0.59 20.47 130 CYS B N 1
ATOM 2491 C CA A CYS B 1 98 ? -8.486 12.394 -10.948 0.41 21.34 130 CYS B CA 1
ATOM 2492 C CA B CYS B 1 98 ? -8.439 12.417 -10.899 0.59 20.56 130 CYS B CA 1
ATOM 2493 C C A CYS B 1 98 ? -7.685 11.111 -11.112 0.41 24.84 130 CYS B C 1
ATOM 2494 C C B CYS B 1 98 ? -7.704 11.095 -11.117 0.59 24.04 130 CYS B C 1
ATOM 2495 O O A CYS B 1 98 ? -7.538 10.333 -10.173 0.41 31.46 130 CYS B O 1
ATOM 2496 O O B CYS B 1 98 ? -7.615 10.272 -10.212 0.59 34.13 130 CYS B O 1
ATOM 2501 N N . ASN B 1 99 ? -7.122 10.930 -12.297 1.00 19.87 131 ASN B N 1
ATOM 2502 C CA . ASN B 1 99 ? -6.375 9.733 -12.595 1.00 29.48 131 ASN B CA 1
ATOM 2503 C C . ASN B 1 99 ? -4.956 9.825 -12.057 1.00 25.60 131 ASN B C 1
ATOM 2504 O O . ASN B 1 99 ? -4.194 8.875 -12.178 1.00 25.92 131 ASN B O 1
ATOM 2509 N N . TYR B 1 100 ? -4.603 10.952 -11.445 1.00 16.25 132 TYR B N 1
ATOM 2510 C CA . TYR B 1 100 ? -3.193 11.143 -11.052 1.00 15.44 132 TYR B CA 1
ATOM 2511 C C . TYR B 1 100 ? -3.100 11.342 -9.552 1.00 14.74 132 TYR B C 1
ATOM 2512 O O . TYR B 1 100 ? -2.145 11.916 -9.073 1.00 15.51 132 TYR B O 1
ATOM 2521 N N . ILE B 1 101 ? -4.101 10.911 -8.813 1.00 14.40 133 ILE B N 1
ATOM 2522 C CA . ILE B 1 101 ? -4.133 11.027 -7.362 1.00 13.81 133 ILE B CA 1
ATOM 2523 C C . ILE B 1 101 ? -4.381 9.651 -6.779 1.00 14.89 133 ILE B C 1
ATOM 2524 O O . ILE B 1 101 ? -5.250 8.896 -7.250 1.00 17.70 133 ILE B O 1
ATOM 2529 N N . LYS B 1 102 ? -3.602 9.268 -5.785 1.00 14.21 134 LYS B N 1
ATOM 2530 C CA . LYS B 1 102 ? -3.814 8.018 -5.085 1.00 12.94 134 LYS B CA 1
ATOM 2531 C C . LYS B 1 102 ? -4.110 8.301 -3.619 1.00 10.74 134 LYS B C 1
ATOM 2532 O O . LYS B 1 102 ? -3.689 9.326 -3.051 1.00 12.25 134 LYS B O 1
ATOM 2538 N N . VAL B 1 103 ? -4.880 7.403 -3.010 1.00 12.43 135 VAL B N 1
ATOM 2539 C CA . VAL B 1 103 ? -5.404 7.654 -1.663 1.00 11.51 135 VAL B CA 1
ATOM 2540 C C . VAL B 1 103 ? -5.243 6.353 -0.873 1.00 11.39 135 VAL B C 1
ATOM 2541 O O . VAL B 1 103 ? -5.730 5.301 -1.304 1.00 11.34 135 VAL B O 1
ATOM 2545 N N . GLY B 1 104 ? -4.569 6.368 0.279 1.00 10.76 136 GLY B N 1
ATOM 2546 C CA . GLY B 1 104 ? -4.340 5.128 0.979 1.00 10.48 136 GLY B CA 1
ATOM 2547 C C . GLY B 1 104 ? -3.619 5.301 2.277 1.00 12.50 136 GLY B C 1
ATOM 2548 O O . GLY B 1 104 ? -3.152 6.405 2.596 1.00 11.97 136 GLY B O 1
ATOM 2549 N N . PHE B 1 105 ? -3.492 4.191 2.971 1.00 11.80 137 PHE B N 1
ATOM 2550 C CA . PHE B 1 105 ? -2.760 4.105 4.262 1.00 11.95 137 PHE B CA 1
ATOM 2551 C C . PHE B 1 105 ? -1.449 3.370 4.068 1.00 15.66 137 PHE B C 1
ATOM 2552 O O . PHE B 1 105 ? -1.378 2.461 3.276 1.00 14.95 137 PHE B O 1
ATOM 2560 N N . HIS B 1 106 ? -0.437 3.693 4.864 1.00 12.03 138 HIS B N 1
ATOM 2561 C CA . HIS B 1 106 ? 0.716 2.777 4.966 1.00 11.78 138 HIS B CA 1
ATOM 2562 C C . HIS B 1 106 ? 0.327 1.580 5.806 1.00 15.49 138 HIS B C 1
ATOM 2563 O O . HIS B 1 106 ? -0.293 1.745 6.863 1.00 15.34 138 HIS B O 1
ATOM 2570 N N . ALA B 1 107 ? 0.801 0.386 5.428 1.00 13.24 139 ALA B N 1
ATOM 2571 C CA . ALA B 1 107 ? 0.452 -0.815 6.180 1.00 16.72 139 ALA B CA 1
ATOM 2572 C C . ALA B 1 107 ? 1.142 -0.801 7.540 1.00 19.23 139 ALA B C 1
ATOM 2573 O O . ALA B 1 107 ? 0.663 -1.385 8.494 1.00 21.67 139 ALA B O 1
ATOM 2575 N N . GLY B 1 108 ? 2.260 -0.096 7.608 1.00 18.13 140 GLY B N 1
ATOM 2576 C CA . GLY B 1 108 ? 2.969 0.151 8.853 1.00 16.88 140 GLY B CA 1
ATOM 2577 C C . GLY B 1 108 ? 3.114 1.649 8.963 1.00 19.31 140 GLY B C 1
ATOM 2578 O O . GLY B 1 108 ? 4.000 2.248 8.362 1.00 21.52 140 GLY B O 1
ATOM 2579 N N . PRO B 1 109 ? 2.261 2.260 9.764 1.00 23.60 141 PRO B N 1
ATOM 2580 C CA . PRO B 1 109 ? 2.302 3.725 9.776 1.00 22.09 141 PRO B CA 1
ATOM 2581 C C . PRO B 1 109 ? 3.538 4.297 10.486 1.00 16.81 141 PRO B C 1
ATOM 2582 O O . PRO B 1 109 ? 4.039 3.691 11.441 1.00 21.82 141 PRO B O 1
ATOM 2586 N N . SER B 1 110 ? 4.022 5.423 9.986 1.00 16.24 142 SER B N 1
ATOM 2587 C CA . SER B 1 110 ? 5.208 6.025 10.590 1.00 16.82 142 SER B CA 1
ATOM 2588 C C . SER B 1 110 ? 4.848 7.014 11.673 1.00 15.50 142 SER B C 1
ATOM 2589 O O . SER B 1 110 ? 5.746 7.635 12.223 1.00 18.19 142 SER B O 1
ATOM 2592 N N . MET B 1 111 ? 3.574 7.359 11.820 1.00 13.93 143 MET B N 1
ATOM 2593 C CA . MET B 1 111 ? 3.130 8.255 12.878 1.00 16.53 143 MET B CA 1
ATOM 2594 C C . MET B 1 111 ? 1.958 7.631 13.604 1.00 14.52 143 MET B C 1
ATOM 2595 O O . MET B 1 111 ? 1.217 6.842 13.001 1.00 16.76 143 MET B O 1
ATOM 2600 N N . ASN B 1 112 ? 1.804 7.939 14.876 1.00 15.25 144 ASN B N 1
ATOM 2601 C CA . ASN B 1 112 ? 0.789 7.257 15.709 1.00 17.11 144 ASN B CA 1
ATOM 2602 C C . ASN B 1 112 ? -0.664 7.649 15.497 1.00 20.70 144 ASN B C 1
ATOM 2603 O O . ASN B 1 112 ? -1.543 6.876 15.860 1.00 17.69 144 ASN B O 1
ATOM 2608 N N . ASN B 1 113 ? -0.929 8.850 14.990 1.00 13.80 145 ASN B N 1
ATOM 2609 C CA . ASN B 1 113 ? -2.291 9.303 14.748 1.00 12.76 145 ASN B CA 1
ATOM 2610 C C . ASN B 1 113 ? -2.695 8.950 13.318 1.00 13.67 145 ASN B C 1
ATOM 2611 O O . ASN B 1 113 ? -2.008 9.304 12.379 1.00 15.82 145 ASN B O 1
ATOM 2616 N N . LEU B 1 114 ? -3.851 8.292 13.166 1.00 11.34 146 LEU B N 1
ATOM 2617 C CA . LEU B 1 114 ? -4.323 7.763 11.889 1.00 12.03 146 LEU B CA 1
ATOM 2618 C C . LEU B 1 114 ? -4.389 8.834 10.835 1.00 15.40 146 LEU B C 1
ATOM 2619 O O . LEU B 1 114 ? -5.017 9.901 11.050 1.00 14.54 146 LEU B O 1
ATOM 2624 N N . HIS B 1 115 ? -3.763 8.551 9.694 1.00 12.01 147 HIS B N 1
ATOM 2625 C CA . HIS B 1 115 ? -3.680 9.566 8.633 1.00 10.19 147 HIS B CA 1
ATOM 2626 C C . HIS B 1 115 ? -3.775 8.875 7.290 1.00 13.75 147 HIS B C 1
ATOM 2627 O O . HIS B 1 115 ? -3.010 7.950 6.995 1.00 14.25 147 HIS B O 1
ATOM 2634 N N . LEU B 1 116 ? -4.701 9.341 6.462 1.00 10.12 148 LEU B N 1
ATOM 2635 C CA . LEU B 1 116 ? -4.890 8.846 5.119 1.00 10.38 148 LEU B CA 1
ATOM 2636 C C . LEU B 1 116 ? -4.161 9.730 4.135 1.00 12.01 148 LEU B C 1
ATOM 2637 O O . LEU B 1 116 ? -4.394 10.948 4.074 1.00 11.54 148 LEU B O 1
ATOM 2642 N N . HIS B 1 117 ? -3.242 9.156 3.382 1.00 11.19 149 HIS B N 1
ATOM 2643 C CA . HIS B 1 117 ? -2.541 9.927 2.383 1.00 12.71 149 HIS B CA 1
ATOM 2644 C C . HIS B 1 117 ? -3.347 10.203 1.156 1.00 12.82 149 HIS B C 1
ATOM 2645 O O . HIS B 1 117 ? -4.040 9.303 0.655 1.00 12.53 149 HIS B O 1
ATOM 2652 N N . ILE B 1 118 ? -3.288 11.436 0.670 1.00 11.86 150 ILE B N 1
ATOM 2653 C CA . ILE B 1 118 ? -3.932 11.847 -0.573 1.00 12.63 150 ILE B CA 1
ATOM 2654 C C . ILE B 1 118 ? -2.864 12.565 -1.355 1.00 13.50 150 ILE B C 1
ATOM 2655 O O . ILE B 1 118 ? -2.433 13.637 -0.937 1.00 14.18 150 ILE B O 1
ATOM 2660 N N . MET B 1 119 ? -2.413 12.006 -2.454 1.00 11.58 151 MET B N 1
ATOM 2661 C CA . MET B 1 119 ? -1.218 12.563 -3.079 1.00 10.16 151 MET B CA 1
ATOM 2662 C C . MET B 1 119 ? -1.196 12.334 -4.586 1.00 10.20 151 MET B C 1
ATOM 2663 O O . MET B 1 119 ? -1.833 11.396 -5.112 1.00 12.52 151 MET B O 1
ATOM 2668 N N . THR B 1 120 ? -0.445 13.174 -5.296 1.00 12.16 152 THR B N 1
ATOM 2669 C CA . THR B 1 120 ? -0.295 12.934 -6.717 1.00 14.17 152 THR B CA 1
ATOM 2670 C C . THR B 1 120 ? 0.717 11.828 -6.965 1.00 12.06 152 THR B C 1
ATOM 2671 O O . THR B 1 120 ? 1.465 11.411 -6.081 1.00 13.82 152 THR B O 1
ATOM 2675 N N . LEU B 1 121 ? 0.690 11.280 -8.178 1.00 14.97 153 LEU B N 1
ATOM 2676 C CA . LEU B 1 121 ? 1.472 10.092 -8.473 1.00 14.82 153 LEU B CA 1
ATOM 2677 C C . LEU B 1 121 ? 2.900 10.357 -8.754 1.00 15.21 153 LEU B C 1
ATOM 2678 O O . LEU B 1 121 ? 3.684 9.390 -8.784 1.00 15.99 153 LEU B O 1
ATOM 2683 N N . ASP B 1 122 ? 3.261 11.619 -8.992 1.00 14.74 154 ASP B N 1
ATOM 2684 C CA . ASP B 1 122 ? 4.589 11.930 -9.546 1.00 16.67 154 ASP B CA 1
ATOM 2685 C C . ASP B 1 122 ? 5.814 11.501 -8.729 1.00 17.17 154 ASP B C 1
ATOM 2686 O O . ASP B 1 122 ? 6.811 11.081 -9.320 1.00 18.22 154 ASP B O 1
ATOM 2691 N N . HIS B 1 123 ? 5.751 11.619 -7.393 1.00 14.55 155 HIS B N 1
ATOM 2692 C CA . HIS B 1 123 ? 6.889 11.436 -6.493 1.00 12.76 155 HIS B CA 1
ATOM 2693 C C . HIS B 1 123 ? 8.045 12.316 -6.915 1.00 15.59 155 HIS B C 1
ATOM 2694 O O . HIS B 1 123 ? 9.204 11.935 -6.735 1.00 17.98 155 HIS B O 1
ATOM 2701 N N . VAL B 1 124 ? 7.712 13.531 -7.347 1.00 13.57 156 VAL B N 1
ATOM 2702 C CA . VAL B 1 124 ? 8.736 14.529 -7.663 1.00 16.07 156 VAL B CA 1
ATOM 2703 C C . VAL B 1 124 ? 8.693 15.535 -6.526 1.00 19.73 156 VAL B C 1
ATOM 2704 O O . VAL B 1 124 ? 7.747 16.321 -6.398 1.00 21.45 156 VAL B O 1
ATOM 2708 N N . SER B 1 125 ? 9.681 15.482 -5.651 1.00 16.67 157 SER B N 1
ATOM 2709 C CA . SER B 1 125 ? 9.677 16.312 -4.453 1.00 18.70 157 SER B CA 1
ATOM 2710 C C . SER B 1 125 ? 11.037 16.352 -3.789 1.00 21.01 157 SER B C 1
ATOM 2711 O O . SER B 1 125 ? 11.710 15.292 -3.661 1.00 18.02 157 SER B O 1
ATOM 2714 N N . PRO B 1 126 ? 11.472 17.567 -3.351 1.00 22.12 158 PRO B N 1
ATOM 2715 C CA . PRO B 1 126 ? 12.751 17.534 -2.639 1.00 22.79 158 PRO B CA 1
ATOM 2716 C C . PRO B 1 126 ? 12.742 16.713 -1.365 1.00 21.47 158 PRO B C 1
ATOM 2717 O O . PRO B 1 126 ? 13.808 16.274 -0.934 1.00 25.61 158 PRO B O 1
ATOM 2721 N N . SER B 1 127 ? 11.579 16.476 -0.748 1.00 18.88 159 SER B N 1
ATOM 2722 C CA . SER B 1 127 ? 11.568 15.685 0.455 1.00 18.79 159 SER B CA 1
ATOM 2723 C C . SER B 1 127 ? 11.581 14.185 0.258 1.00 18.36 159 SER B C 1
ATOM 2724 O O . SER B 1 127 ? 11.649 13.428 1.221 1.00 23.99 159 SER B O 1
ATOM 2727 N N . LEU B 1 128 ? 11.454 13.740 -0.978 1.00 16.08 160 LEU B N 1
ATOM 2728 C CA . LEU B 1 128 ? 11.621 12.348 -1.269 1.00 13.98 160 LEU B CA 1
ATOM 2729 C C . LEU B 1 128 ? 13.118 12.081 -1.392 1.00 18.64 160 LEU B C 1
ATOM 2730 O O . LEU B 1 128 ? 13.713 12.413 -2.416 1.00 22.99 160 LEU B O 1
ATOM 2735 N N . LYS B 1 129 ? 13.706 11.589 -0.304 1.00 21.28 161 LYS B N 1
ATOM 2736 C CA . LYS B 1 129 ? 15.158 11.538 -0.263 1.00 27.11 161 LYS B CA 1
ATOM 2737 C C . LYS B 1 129 ? 15.737 10.126 -0.193 1.00 22.56 161 LYS B C 1
ATOM 2738 O O . LYS B 1 129 ? 16.948 9.961 -0.397 1.00 23.97 161 LYS B O 1
ATOM 2744 N N . ASN B 1 130 ? 14.933 9.112 0.090 1.00 22.40 162 ASN B N 1
ATOM 2745 C CA . ASN B 1 130 ? 15.498 7.772 0.036 1.00 21.78 162 ASN B CA 1
ATOM 2746 C C . ASN B 1 130 ? 14.539 6.718 -0.455 1.00 18.92 162 ASN B C 1
ATOM 2747 O O . ASN B 1 130 ? 13.336 6.968 -0.634 1.00 19.71 162 ASN B O 1
ATOM 2752 N N . SER B 1 131 ? 15.093 5.536 -0.691 1.00 21.36 163 SER B N 1
ATOM 2753 C CA A SER B 1 131 ? 14.361 4.450 -1.314 0.56 21.42 163 SER B CA 1
ATOM 2754 C CA B SER B 1 131 ? 14.362 4.449 -1.310 0.44 21.89 163 SER B CA 1
ATOM 2755 C C . SER B 1 131 ? 13.156 4.045 -0.490 1.00 20.34 163 SER B C 1
ATOM 2756 O O . SER B 1 131 ? 12.108 3.719 -1.054 1.00 20.39 163 SER B O 1
ATOM 2761 N N . ALA B 1 132 ? 13.278 4.056 0.837 1.00 19.26 164 ALA B N 1
ATOM 2762 C CA . ALA B 1 132 ? 12.164 3.635 1.686 1.00 18.44 164 ALA B CA 1
ATOM 2763 C C . ALA B 1 132 ? 10.970 4.544 1.498 1.00 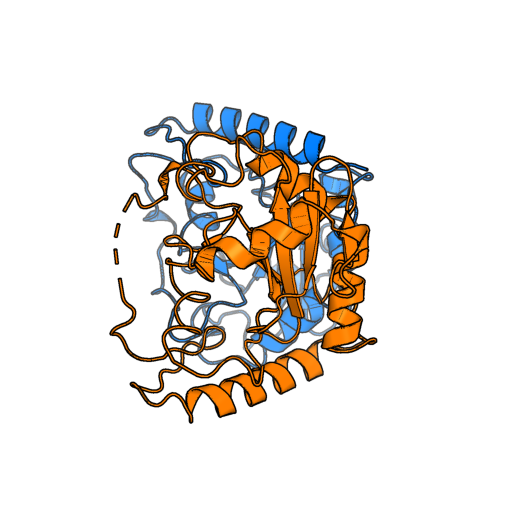17.71 164 ALA B C 1
ATOM 2764 O O . ALA B 1 132 ? 9.822 4.058 1.474 1.00 18.72 164 ALA B O 1
ATOM 2766 N N . HIS B 1 133 ? 11.211 5.832 1.346 1.00 18.76 165 HIS B N 1
ATOM 2767 C CA . HIS B 1 133 ? 10.138 6.807 1.147 1.00 18.10 165 HIS B CA 1
ATOM 2768 C C . HIS B 1 133 ? 9.375 6.407 -0.091 1.00 19.07 165 HIS B C 1
ATOM 2769 O O . HIS B 1 133 ? 8.142 6.258 -0.091 1.00 17.29 165 HIS B O 1
ATOM 2776 N N . TYR B 1 134 ? 10.108 6.182 -1.153 1.00 16.09 166 TYR B N 1
ATOM 2777 C CA . TYR B 1 134 ? 9.482 5.844 -2.432 1.00 13.61 166 TYR B CA 1
ATOM 2778 C C . TYR B 1 134 ? 8.762 4.535 -2.410 1.00 16.02 166 TYR B C 1
ATOM 2779 O O . TYR B 1 134 ? 7.612 4.436 -2.877 1.00 13.44 166 TYR B O 1
ATOM 2788 N N . ILE B 1 135 ? 9.413 3.486 -1.913 1.00 16.16 167 ILE B N 1
ATOM 2789 C CA . ILE B 1 135 ? 8.794 2.158 -1.935 1.00 15.55 167 ILE B CA 1
ATOM 2790 C C . ILE B 1 135 ? 7.528 2.124 -1.060 1.00 16.28 167 ILE B C 1
ATOM 2791 O O . ILE B 1 135 ? 6.562 1.416 -1.360 1.00 16.52 167 ILE B O 1
ATOM 2796 N N A SER B 1 136 ? 7.509 2.904 0.020 0.76 14.66 168 SER B N 1
ATOM 2797 N N B SER B 1 136 ? 7.523 2.893 0.024 0.24 14.61 168 SER B N 1
ATOM 2798 C CA A SER B 1 136 ? 6.337 2.890 0.916 0.76 12.76 168 SER B CA 1
ATOM 2799 C CA B SER B 1 136 ? 6.357 2.912 0.907 0.24 15.03 168 SER B CA 1
ATOM 2800 C C A SER B 1 136 ? 5.089 3.457 0.275 0.76 13.89 168 SER B C 1
ATOM 2801 C C B SER B 1 136 ? 5.087 3.282 0.156 0.24 15.96 168 SER B C 1
ATOM 2802 O O A SER B 1 136 ? 3.978 3.272 0.828 0.76 13.69 168 SER B O 1
ATOM 2803 O O B SER B 1 136 ? 4.000 2.793 0.488 0.24 11.49 168 SER B O 1
ATOM 2808 N N . PHE B 1 137 ? 5.221 4.108 -0.877 1.00 12.43 169 PHE B N 1
ATOM 2809 C CA . PHE B 1 137 ? 4.040 4.615 -1.588 1.00 13.50 169 PHE B CA 1
ATOM 2810 C C . PHE B 1 137 ? 3.740 3.936 -2.876 1.00 15.72 169 PHE B C 1
ATOM 2811 O O . PHE B 1 137 ? 2.695 4.201 -3.469 1.00 16.80 169 PHE B O 1
ATOM 2819 N N . THR B 1 138 ? 4.621 3.054 -3.328 1.00 14.81 170 THR B N 1
ATOM 2820 C CA . THR B 1 138 ? 4.496 2.489 -4.674 1.00 15.68 170 THR B CA 1
ATOM 2821 C C . THR B 1 138 ? 4.515 0.981 -4.681 1.00 24.17 170 THR B C 1
ATOM 2822 O O . THR B 1 138 ? 4.575 0.375 -5.739 1.00 39.90 170 THR B O 1
ATOM 2826 N N . SER B 1 139 ? 4.369 0.377 -3.530 1.00 22.06 171 SER B N 1
ATOM 2827 C CA . SER B 1 139 ? 4.457 -1.072 -3.375 1.00 18.54 171 SER B CA 1
ATOM 2828 C C . SER B 1 139 ? 3.206 -1.436 -2.611 1.00 22.34 171 SER B C 1
ATOM 2829 O O . SER B 1 139 ? 2.475 -0.539 -2.202 1.00 20.71 171 SER B O 1
ATOM 2832 N N . PRO B 1 140 ? 2.948 -2.732 -2.389 1.00 20.87 172 PRO B N 1
ATOM 2833 C CA . PRO B 1 140 ? 1.761 -3.081 -1.585 1.00 19.21 172 PRO B CA 1
ATOM 2834 C C . PRO B 1 140 ? 1.767 -2.576 -0.146 1.00 17.90 172 PRO B C 1
ATOM 2835 O O . PRO B 1 140 ? 0.815 -2.714 0.576 1.00 20.87 172 PRO B O 1
ATOM 2839 N N . PHE B 1 141 ? 2.858 -2.002 0.297 1.00 16.22 173 PHE B N 1
ATOM 2840 C CA . PHE B 1 141 ? 2.896 -1.359 1.596 1.00 14.04 173 PHE B CA 1
ATOM 2841 C C . PHE B 1 141 ? 1.932 -0.216 1.649 1.00 15.28 173 PHE B C 1
ATOM 2842 O O . PHE B 1 141 ? 1.471 0.204 2.720 1.00 17.32 173 PHE B O 1
ATOM 2850 N N . PHE B 1 142 ? 1.654 0.375 0.487 1.00 13.59 174 PHE B N 1
ATOM 2851 C CA . PHE B 1 142 ? 0.647 1.428 0.384 1.00 13.28 174 PHE B CA 1
ATOM 2852 C C . PHE B 1 142 ? -0.667 0.758 0.125 1.00 14.75 174 PHE B C 1
ATOM 2853 O O . PHE B 1 142 ? -0.847 0.158 -0.945 1.00 18.83 174 PHE B O 1
ATOM 2861 N N . VAL B 1 143 ? -1.547 0.795 1.115 1.00 12.66 175 VAL B N 1
ATOM 2862 C CA . VAL B 1 143 ? -2.834 0.096 1.022 1.00 14.27 175 VAL B CA 1
ATOM 2863 C C . VAL B 1 143 ? -3.849 1.095 0.537 1.00 12.73 175 VAL B C 1
ATOM 2864 O O . VAL B 1 143 ? -4.282 1.992 1.282 1.00 15.40 175 VAL B O 1
ATOM 2868 N N . LYS B 1 144 ? -4.226 0.954 -0.750 1.00 13.98 176 LYS B N 1
ATOM 2869 C CA . LYS B 1 144 ? -5.212 1.893 -1.287 1.00 15.36 176 LYS B CA 1
ATOM 2870 C C . LYS B 1 144 ? -6.523 1.774 -0.546 1.00 16.57 176 LYS B C 1
ATOM 2871 O O . LYS B 1 144 ? -6.920 0.706 -0.088 1.00 15.44 176 LYS B O 1
ATOM 2877 N N . ILE B 1 145 ? -7.199 2.901 -0.413 1.00 16.62 177 ILE B N 1
ATOM 2878 C CA . ILE B 1 145 ? -8.421 2.940 0.419 1.00 15.46 177 ILE B CA 1
ATOM 2879 C C . ILE B 1 145 ? -9.534 2.092 -0.180 1.00 19.26 177 ILE B C 1
ATOM 2880 O O . ILE B 1 145 ? -10.396 1.662 0.572 1.00 19.09 177 ILE B O 1
ATOM 2885 N N . ASP B 1 146 ? -9.484 1.795 -1.489 1.00 19.09 178 ASP B N 1
ATOM 2886 C CA . ASP B 1 146 ? -10.493 0.904 -2.075 1.00 20.95 178 ASP B CA 1
ATOM 2887 C C . ASP B 1 146 ? -10.071 -0.567 -2.103 1.00 18.99 178 ASP B C 1
ATOM 2888 O O . ASP B 1 146 ? -10.754 -1.391 -2.718 1.00 23.46 178 ASP B O 1
ATOM 2893 N N . THR B 1 147 ? -9.013 -0.953 -1.406 1.00 17.70 179 THR B N 1
ATOM 2894 C CA . THR B 1 147 ? -8.622 -2.359 -1.385 1.00 17.67 179 THR B CA 1
ATOM 2895 C C . THR B 1 147 ? -9.725 -3.219 -0.812 1.00 19.29 179 THR B C 1
ATOM 2896 O O . THR B 1 147 ? -10.265 -2.884 0.225 1.00 24.52 179 THR B O 1
ATOM 2900 N N . PRO B 1 148 ? -10.076 -4.329 -1.491 1.00 21.81 180 PRO B N 1
ATOM 2901 C CA . PRO B 1 148 ? -11.000 -5.275 -0.819 1.00 23.87 180 PRO B CA 1
ATOM 2902 C C . PRO B 1 148 ? -10.464 -5.872 0.495 1.00 21.44 180 PRO B C 1
ATOM 2903 O O . PRO B 1 148 ? -9.286 -6.166 0.560 1.00 32.20 180 PRO B O 1
ATOM 2907 N N . THR B 1 149 ? -11.314 -6.098 1.525 1.00 26.93 181 THR B N 1
ATOM 2908 C CA . THR B 1 149 ? -10.794 -6.589 2.811 1.00 33.47 181 THR B CA 1
ATOM 2909 C C . THR B 1 149 ? -10.170 -7.964 2.739 1.00 31.81 181 THR B C 1
ATOM 2910 O O . THR B 1 149 ? -9.298 -8.295 3.541 1.00 41.10 181 THR B O 1
ATOM 2914 N N . SER B 1 150 ? -10.596 -8.757 1.751 1.00 36.51 182 SER B N 1
ATOM 2915 C CA . SER B 1 150 ? -10.019 -10.058 1.496 1.00 34.85 182 SER B CA 1
ATOM 2916 C C . SER B 1 150 ? -8.541 -9.979 1.125 1.00 39.16 182 SER B C 1
ATOM 2917 O O . SER B 1 150 ? -7.817 -10.971 1.234 1.00 34.14 182 SER B O 1
ATOM 2920 N N . ASN B 1 151 ? -8.085 -8.797 0.708 1.00 29.40 183 ASN B N 1
ATOM 2921 C CA . ASN B 1 151 ? -6.731 -8.650 0.211 1.00 34.10 183 ASN B CA 1
ATOM 2922 C C . ASN B 1 151 ? -5.725 -8.009 1.196 1.00 28.57 183 ASN B C 1
ATOM 2923 O O . ASN B 1 151 ? -4.551 -7.834 0.852 1.00 37.96 183 ASN B O 1
ATOM 2928 N N . LEU B 1 152 ? -6.173 -7.685 2.407 1.00 38.53 184 LEU B N 1
ATOM 2929 C CA . LEU B 1 152 ? -5.332 -6.986 3.406 1.00 34.53 184 LEU B CA 1
ATOM 2930 C C . LEU B 1 152 ? -4.268 -7.852 4.117 1.00 53.50 184 LEU B C 1
ATOM 2931 O O . LEU B 1 152 ? -4.539 -8.997 4.461 1.00 56.61 184 LEU B O 1
ATOM 2936 N N . PRO B 1 153 ? -3.053 -7.300 4.337 1.00 45.01 185 PRO B N 1
ATOM 2937 C CA . PRO B 1 153 ? -2.031 -7.938 5.197 1.00 49.24 185 PRO B CA 1
ATOM 2938 C C . PRO B 1 153 ? -2.298 -7.790 6.716 1.00 53.64 185 PRO B C 1
ATOM 2939 O O . PRO B 1 153 ? -3.197 -7.036 7.129 1.00 35.79 185 PRO B O 1
ATOM 2943 N N . THR B 1 154 ? -1.514 -8.489 7.540 1.00 43.58 186 THR B N 1
ATOM 2944 C CA . THR B 1 154 ? -1.610 -8.357 8.998 1.00 50.47 186 THR B CA 1
ATOM 2945 C C . THR B 1 154 ? -0.755 -7.194 9.505 1.00 49.52 186 THR B C 1
ATOM 2946 O O . THR B 1 154 ? 0.171 -6.747 8.822 1.00 53.97 186 THR B O 1
ATOM 2950 N N . LEU B 1 161 ? 11.090 -6.708 0.760 1.00 74.45 193 LEU B N 1
ATOM 2951 C CA . LEU B 1 161 ? 10.087 -5.680 0.502 1.00 69.66 193 LEU B CA 1
ATOM 2952 C C . LEU B 1 161 ? 10.755 -4.371 0.071 1.00 68.01 193 LEU B C 1
ATOM 2953 O O . LEU B 1 161 ? 10.719 -3.988 -1.102 1.00 65.82 193 LEU B O 1
ATOM 2955 N N . PHE B 1 162 ? 11.363 -3.689 1.036 1.00 72.42 194 PHE B N 1
ATOM 2956 C CA . PHE B 1 162 ? 12.086 -2.447 0.784 1.00 61.45 194 PHE B CA 1
ATOM 2957 C C . PHE B 1 162 ? 13.501 -2.766 0.298 1.00 62.09 194 PHE B C 1
ATOM 2958 O O . PHE B 1 162 ? 14.298 -1.872 0.034 1.00 51.34 194 PHE B O 1
ATOM 2966 N N . GLN B 1 163 ? 13.775 -4.059 0.170 1.00 68.92 195 GLN B N 1
ATOM 2967 C CA . GLN B 1 163 ? 15.064 -4.588 -0.252 1.00 77.87 195 GLN B CA 1
ATOM 2968 C C . GLN B 1 163 ? 15.314 -4.512 -1.753 1.00 79.57 195 GLN B C 1
ATOM 2969 O O . GLN B 1 163 ? 16.439 -4.284 -2.200 1.00 79.31 195 GLN B O 1
ATOM 2975 N N . GLU B 1 164 ? 14.257 -4.726 -2.525 1.00 72.70 196 GLU B N 1
ATOM 2976 C CA . GLU B 1 164 ? 14.383 -4.895 -3.969 1.00 75.70 196 GLU B CA 1
ATOM 2977 C C . GLU B 1 164 ? 14.730 -3.649 -4.784 1.00 63.23 196 GLU B C 1
ATOM 2978 O O . GLU B 1 164 ? 14.774 -2.530 -4.272 1.00 59.34 196 GLU B O 1
ATOM 2984 N N . ASP B 1 165 ? 14.971 -3.886 -6.072 1.00 58.63 197 ASP B N 1
ATOM 2985 C CA . ASP B 1 165 ? 15.393 -2.865 -7.029 1.00 50.44 197 ASP B CA 1
ATOM 2986 C C . ASP B 1 165 ? 14.362 -1.770 -7.266 1.00 36.32 197 ASP B C 1
ATOM 2987 O O . ASP B 1 165 ? 13.168 -2.021 -7.301 1.00 44.81 197 ASP B O 1
ATOM 2992 N N . LEU B 1 166 ? 14.836 -0.541 -7.372 1.00 31.83 198 LEU B N 1
ATOM 2993 C CA . LEU B 1 166 ? 13.929 0.600 -7.560 1.00 26.21 198 LEU B CA 1
ATOM 2994 C C . LEU B 1 166 ? 13.260 0.510 -8.917 1.00 27.06 198 LEU B C 1
ATOM 2995 O O . LEU B 1 166 ? 13.922 0.278 -9.929 1.00 32.10 198 LEU B O 1
ATOM 3000 N N . LYS B 1 167 ? 11.950 0.697 -8.942 1.00 25.57 199 LYS B N 1
ATOM 3001 C CA . LYS B 1 167 ? 11.213 0.517 -10.195 1.00 23.68 199 LYS B CA 1
ATOM 3002 C C . LYS B 1 167 ? 10.353 1.756 -10.452 1.00 21.86 199 LYS B C 1
ATOM 3003 O O . LYS B 1 167 ? 9.636 2.167 -9.565 1.00 22.46 199 LYS B O 1
ATOM 3009 N N . CYS B 1 168 ? 10.415 2.344 -11.648 1.00 21.46 200 CYS B N 1
ATOM 3010 C CA . CYS B 1 168 ? 9.536 3.467 -11.989 1.00 19.76 200 CYS B CA 1
ATOM 3011 C C . CYS B 1 168 ? 8.093 2.984 -11.962 1.00 19.63 200 CYS B C 1
ATOM 3012 O O . CYS B 1 168 ? 7.786 1.999 -12.635 1.00 23.15 200 CYS B O 1
ATOM 3015 N N . TRP B 1 169 ? 7.217 3.683 -11.246 1.00 19.23 201 TRP B N 1
ATOM 3016 C CA . TRP B 1 169 ? 5.833 3.244 -11.085 1.00 23.09 201 TRP B CA 1
ATOM 3017 C C . TRP B 1 169 ? 5.077 3.347 -12.398 1.00 23.75 201 TRP B C 1
ATOM 3018 O O . TRP B 1 169 ? 4.043 2.682 -12.608 1.00 23.93 201 TRP B O 1
ATOM 3029 N N . ARG B 1 170 ? 5.566 4.196 -13.284 1.00 18.24 202 ARG B N 1
ATOM 3030 C CA . ARG B 1 170 ? 4.819 4.544 -14.489 1.00 19.97 202 ARG B CA 1
ATOM 3031 C C . ARG B 1 170 ? 5.160 3.637 -15.671 1.00 23.73 202 ARG B C 1
ATOM 3032 O O . ARG B 1 170 ? 4.269 3.200 -16.418 1.00 23.26 202 ARG B O 1
ATOM 3040 N N . CYS B 1 171 ? 6.448 3.363 -15.867 1.00 20.30 203 CYS B N 1
ATOM 3041 C CA . CYS B 1 171 ? 6.877 2.557 -17.020 1.00 27.35 203 CYS B CA 1
ATOM 3042 C C . CYS B 1 171 ? 7.530 1.252 -16.633 1.00 24.48 203 CYS B C 1
ATOM 3043 O O . CYS B 1 171 ? 7.714 0.360 -17.479 1.00 27.65 203 CYS B O 1
ATOM 3046 N N . GLY B 1 172 ? 7.865 1.096 -15.368 1.00 26.79 204 GLY B N 1
ATOM 3047 C CA . GLY B 1 172 ? 8.443 -0.158 -14.926 1.00 26.27 204 GLY B CA 1
ATOM 3048 C C . GLY B 1 172 ? 9.936 -0.363 -15.111 1.00 29.74 204 GLY B C 1
ATOM 3049 O O . GLY B 1 172 ? 10.446 -1.417 -14.755 1.00 33.68 204 GLY B O 1
ATOM 3050 N N . GLU B 1 173 ? 10.632 0.619 -15.669 1.00 25.27 205 GLU B N 1
ATOM 3051 C CA . GLU B 1 173 ? 12.084 0.550 -15.763 1.00 28.53 205 GLU B CA 1
ATOM 3052 C C . GLU B 1 173 ? 12.699 0.419 -14.362 1.00 25.57 205 GLU B C 1
ATOM 3053 O O . GLU B 1 173 ? 12.192 0.988 -13.406 1.00 27.46 205 GLU B O 1
ATOM 3059 N N . THR B 1 174 ? 13.805 -0.315 -14.243 1.00 27.92 206 THR B N 1
ATOM 3060 C CA . THR B 1 174 ? 14.411 -0.503 -12.934 1.00 28.41 206 THR B CA 1
ATOM 3061 C C . THR B 1 174 ? 15.767 0.182 -12.888 1.00 32.65 206 THR B C 1
ATOM 3062 O O . THR B 1 174 ? 16.407 0.418 -13.912 1.00 39.59 206 THR B O 1
ATOM 3066 N N . PHE B 1 175 ? 16.185 0.527 -11.678 1.00 28.92 207 PHE B N 1
ATOM 3067 C CA . PHE B 1 175 ? 17.370 1.348 -11.501 1.00 32.82 207 PHE B CA 1
ATOM 3068 C C . PHE B 1 175 ? 18.280 0.731 -10.445 1.00 37.94 207 PHE B C 1
ATOM 3069 O O . PHE B 1 175 ? 19.108 1.404 -9.860 1.00 39.82 207 PHE B O 1
ATOM 3077 N N . GLY B 1 176 ? 18.080 -0.551 -10.173 1.00 44.42 208 GLY B N 1
ATOM 3078 C CA . GLY B 1 176 ? 18.882 -1.222 -9.177 1.00 49.85 208 GLY B CA 1
ATOM 3079 C C . GLY B 1 176 ? 18.623 -0.549 -7.847 1.00 39.35 208 GLY B C 1
ATOM 3080 O O . GLY B 1 176 ? 17.482 -0.288 -7.493 1.00 36.06 208 GLY B O 1
ATOM 3081 N N . ARG B 1 177 ? 19.689 -0.258 -7.114 1.00 33.70 209 ARG B N 1
ATOM 3082 C CA . ARG B 1 177 ? 19.556 0.451 -5.850 1.00 34.49 209 ARG B CA 1
ATOM 3083 C C . ARG B 1 177 ? 19.993 1.919 -6.020 1.00 32.63 209 ARG B C 1
ATOM 3084 O O . ARG B 1 177 ? 20.324 2.603 -5.047 1.00 36.18 209 ARG B O 1
ATOM 3092 N N . HIS B 1 178 ? 19.970 2.391 -7.268 1.00 32.86 210 HIS B N 1
ATOM 3093 C CA . HIS B 1 178 ? 20.446 3.737 -7.629 1.00 37.17 210 HIS B CA 1
ATOM 3094 C C . HIS B 1 178 ? 19.385 4.815 -7.455 1.00 31.48 210 HIS B C 1
ATOM 3095 O O . HIS B 1 178 ? 18.748 5.213 -8.431 1.00 30.43 210 HIS B O 1
ATOM 3102 N N . PHE B 1 179 ? 19.260 5.335 -6.232 1.00 32.90 211 PHE B N 1
ATOM 3103 C CA . PHE B 1 179 ? 18.162 6.259 -5.931 1.00 26.21 211 PHE B CA 1
ATOM 3104 C C . PHE B 1 179 ? 18.242 7.537 -6.719 1.00 37.23 211 PHE B C 1
ATOM 3105 O O . PHE B 1 179 ? 17.243 8.048 -7.171 1.00 26.12 211 PHE B O 1
ATOM 3113 N N A THR B 1 180 ? 19.447 8.053 -6.891 0.38 30.55 212 THR B N 1
ATOM 3114 N N B THR B 1 180 ? 19.443 8.071 -6.903 0.62 31.21 212 THR B N 1
ATOM 3115 C CA A THR B 1 180 ? 19.604 9.300 -7.617 0.38 26.63 212 THR B CA 1
ATOM 3116 C CA B THR B 1 180 ? 19.536 9.332 -7.629 0.62 25.94 212 THR B CA 1
ATOM 3117 C C A THR B 1 180 ? 19.126 9.198 -9.066 0.38 24.34 212 THR B C 1
ATOM 3118 C C B THR B 1 180 ? 19.131 9.211 -9.093 0.62 24.38 212 THR B C 1
ATOM 3119 O O 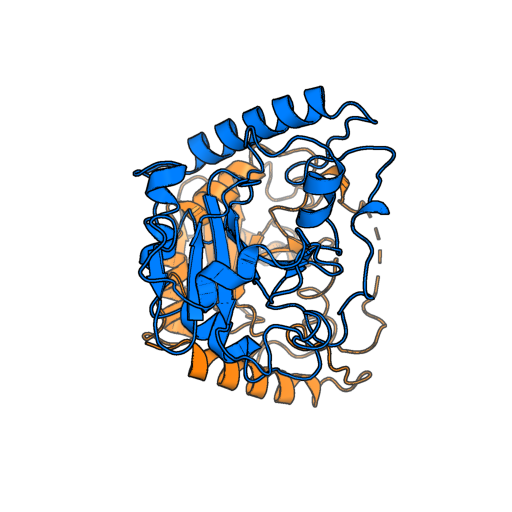A THR B 1 180 ? 18.551 10.142 -9.590 0.38 24.25 212 THR B O 1
ATOM 3120 O O B THR B 1 180 ? 18.612 10.158 -9.658 0.62 24.49 212 THR B O 1
ATOM 3127 N N . LYS B 1 181 ? 19.384 8.067 -9.717 1.00 26.36 213 LYS B N 1
ATOM 3128 C CA . LYS B 1 181 ? 18.948 7.874 -11.086 1.00 23.76 213 LYS B CA 1
ATOM 3129 C C . LYS B 1 181 ? 17.409 7.804 -11.133 1.00 25.43 213 LYS B C 1
ATOM 3130 O O . LYS B 1 181 ? 16.794 8.378 -12.046 1.00 23.11 213 LYS B O 1
ATOM 3136 N N . LEU B 1 182 ? 16.822 7.106 -10.167 1.00 24.16 214 LEU B N 1
ATOM 3137 C CA . LEU B 1 182 ? 15.353 7.054 -10.078 1.00 19.69 214 LEU B CA 1
ATOM 3138 C C . LEU B 1 182 ? 14.795 8.478 -9.982 1.00 22.58 214 LEU B C 1
ATOM 3139 O O . LEU B 1 182 ? 13.848 8.836 -10.674 1.00 20.86 214 LEU B O 1
ATOM 3144 N N . LYS B 1 183 ? 15.389 9.311 -9.134 1.00 21.79 215 LYS B N 1
ATOM 3145 C CA . LYS B 1 183 ? 14.900 10.681 -8.972 1.00 20.02 215 LYS B CA 1
ATOM 3146 C C . LYS B 1 183 ? 14.856 11.473 -10.276 1.00 24.19 215 LYS B C 1
ATOM 3147 O O . LYS B 1 183 ? 13.884 12.148 -10.588 1.00 26.42 215 LYS B O 1
ATOM 3153 N N . ALA B 1 184 ? 15.930 11.403 -11.052 1.00 21.35 216 ALA B N 1
ATOM 3154 C CA . ALA B 1 184 ? 15.960 12.147 -12.299 1.00 22.82 216 ALA B CA 1
ATOM 3155 C C . ALA B 1 184 ? 14.934 11.604 -13.254 1.00 21.23 216 ALA B C 1
ATOM 3156 O O . ALA B 1 184 ? 14.369 12.340 -14.061 1.00 26.72 216 ALA B O 1
ATOM 3158 N N . HIS B 1 185 ? 14.742 10.297 -13.198 1.00 22.09 217 HIS B N 1
ATOM 3159 C CA . HIS B 1 185 ? 13.776 9.693 -14.097 1.00 18.84 217 HIS B CA 1
ATOM 3160 C C . HIS B 1 185 ? 12.337 10.087 -13.756 1.00 20.38 217 HIS B C 1
ATOM 3161 O O . HIS B 1 185 ? 11.543 10.347 -14.663 1.00 19.65 217 HIS B O 1
ATOM 3168 N N . LEU B 1 186 ? 12.030 10.162 -12.458 1.00 20.20 218 LEU B N 1
ATOM 3169 C CA . LEU B 1 186 ? 10.684 10.597 -12.034 1.00 18.11 218 LEU B CA 1
ATOM 3170 C C . LEU B 1 186 ? 10.406 11.993 -12.530 1.00 22.49 218 LEU B C 1
ATOM 3171 O O . LEU B 1 186 ? 9.287 12.324 -12.893 1.00 22.46 218 LEU B O 1
ATOM 3176 N N . GLN B 1 187 ? 11.423 12.846 -12.521 1.00 21.04 219 GLN B N 1
ATOM 3177 C CA . GLN B 1 187 ? 11.222 14.179 -13.031 1.00 19.52 219 GLN B CA 1
ATOM 3178 C C . GLN B 1 187 ? 10.881 14.161 -14.528 1.00 23.84 219 GLN B C 1
ATOM 3179 O O . GLN B 1 187 ? 9.984 14.873 -14.951 1.00 25.34 219 GLN B O 1
ATOM 3185 N N . GLU B 1 188 ? 11.622 13.371 -15.315 1.00 22.45 220 GLU B N 1
ATOM 3186 C CA . GLU B 1 188 ? 11.303 13.217 -16.744 1.00 21.66 220 GLU B CA 1
ATOM 3187 C C . GLU B 1 188 ? 9.887 12.653 -16.944 1.00 23.87 220 GLU B C 1
ATOM 3188 O O . GLU B 1 188 ? 9.146 13.103 -17.818 1.00 26.39 220 GLU B O 1
ATOM 3194 N N . GLU B 1 189 ? 9.480 11.708 -16.107 1.00 21.34 221 GLU B N 1
ATOM 3195 C CA . GLU B 1 189 ? 8.128 11.137 -16.247 1.00 20.92 221 GLU B CA 1
ATOM 3196 C C . GLU B 1 189 ? 7.042 12.180 -15.951 1.00 28.29 221 GLU B C 1
ATOM 3197 O O . GLU B 1 189 ? 5.977 12.214 -16.568 1.00 24.62 221 GLU B O 1
ATOM 3203 N N . TYR B 1 190 ? 7.303 13.009 -14.962 1.00 21.46 222 TYR B N 1
ATOM 3204 C CA . TYR B 1 190 ? 6.370 14.059 -14.620 1.00 18.70 222 TYR B CA 1
ATOM 3205 C C . TYR B 1 190 ? 6.270 15.087 -15.734 1.00 27.17 222 TYR B C 1
ATOM 3206 O O . TYR B 1 190 ? 5.194 15.464 -16.132 1.00 24.81 222 TYR B O 1
ATOM 3215 N N . ASP B 1 191 ? 7.403 15.556 -16.241 1.00 24.53 223 ASP B N 1
ATOM 3216 C CA . ASP B 1 191 ? 7.375 16.511 -17.342 1.00 24.69 223 ASP B CA 1
ATOM 3217 C C . ASP B 1 191 ? 6.583 15.965 -18.511 1.00 26.48 223 ASP B C 1
ATOM 3218 O O . ASP B 1 191 ? 5.821 16.686 -19.159 1.00 31.10 223 ASP B O 1
ATOM 3223 N N . ASP B 1 192 ? 6.772 14.679 -18.780 1.00 27.38 224 ASP B N 1
ATOM 3224 C CA . ASP B 1 192 ? 6.042 14.057 -19.869 1.00 35.74 224 ASP B CA 1
ATOM 3225 C C . ASP B 1 192 ? 4.533 14.009 -19.604 1.00 28.50 224 ASP B C 1
ATOM 3226 O O . ASP B 1 192 ? 3.749 14.383 -20.482 1.00 31.21 224 ASP B O 1
ATOM 3231 N N . TRP B 1 193 ? 4.121 13.548 -18.419 1.00 22.88 225 TRP B N 1
ATOM 3232 C CA . TRP B 1 193 ? 2.708 13.525 -18.057 1.00 20.51 225 TRP B CA 1
ATOM 3233 C C . TRP B 1 193 ? 2.118 14.926 -18.131 1.00 23.60 225 TRP B C 1
ATOM 3234 O O . TRP B 1 193 ? 1.015 15.145 -18.639 1.00 25.37 225 TRP B O 1
ATOM 3245 N N . LEU B 1 194 ? 2.852 15.885 -17.593 1.00 26.50 226 LEU B N 1
ATOM 3246 C CA . LEU B 1 194 ? 2.330 17.239 -17.555 1.00 24.19 226 LEU B CA 1
ATOM 3247 C C . LEU B 1 194 ? 2.127 17.782 -18.960 1.00 24.59 226 LEU B C 1
ATOM 3248 O O . LEU B 1 194 ? 1.119 18.434 -19.249 1.00 29.46 226 LEU B O 1
ATOM 3253 N N . ASP B 1 195 ? 3.089 17.529 -19.833 1.00 24.84 227 ASP B N 1
ATOM 3254 C CA . ASP B 1 195 ? 3.011 18.079 -21.174 1.00 34.60 227 ASP B CA 1
ATOM 3255 C C . ASP B 1 195 ? 1.779 17.555 -21.886 1.00 42.73 227 ASP B C 1
ATOM 3256 O O . ASP B 1 195 ? 1.113 18.291 -22.610 1.00 35.74 227 ASP B O 1
ATOM 3261 N N . LYS B 1 196 ? 1.460 16.286 -21.664 1.00 34.18 228 LYS B N 1
ATOM 3262 C CA . LYS B 1 196 ? 0.315 15.682 -22.313 1.00 32.48 228 LYS B CA 1
ATOM 3263 C C . LYS B 1 196 ? -0.993 16.050 -21.627 1.00 31.67 228 LYS B C 1
ATOM 3264 O O . LYS B 1 196 ? -2.055 15.885 -22.213 1.00 45.34 228 LYS B O 1
ATOM 3270 N N . SER B 1 197 ? -0.947 16.550 -20.394 1.00 24.29 229 SER B N 1
ATOM 3271 C CA . SER B 1 197 ? -2.176 16.721 -19.623 1.00 24.72 229 SER B CA 1
ATOM 3272 C C . SER B 1 197 ? -2.693 18.140 -19.533 1.00 31.69 229 SER B C 1
ATOM 3273 O O . SER B 1 197 ? -3.848 18.333 -19.192 1.00 37.77 229 SER B O 1
ATOM 3276 N N . VAL B 1 198 ? -1.842 19.134 -19.772 1.00 29.66 230 VAL B N 1
ATOM 3277 C CA . VAL B 1 198 ? -2.294 20.518 -19.571 1.00 40.18 230 VAL B CA 1
ATOM 3278 C C . VAL B 1 198 ? -3.272 20.925 -20.663 1.00 46.47 230 VAL B C 1
ATOM 3279 O O . VAL B 1 198 ? -3.177 20.440 -21.789 1.00 53.74 230 VAL B O 1
ATOM 3283 N N . SER B 1 199 ? -4.206 21.812 -20.320 1.00 56.45 231 SER B N 1
ATOM 3284 C CA . SER B 1 199 ? -5.223 22.272 -21.266 1.00 61.88 231 SER B CA 1
ATOM 3285 C C . SER B 1 199 ? -4.693 23.309 -22.241 1.00 64.98 231 SER B C 1
ATOM 3286 O O . SER B 1 199 ? -4.100 24.297 -21.830 1.00 67.79 231 SER B O 1
#

Organism: Schizosaccharomyces pombe (strain 972 / ATCC 24843) (NCBI:txid284812)